Protein AF-A0A9W6THW0-F1 (afdb_monomer)

Structure (mmCIF, N/CA/C/O backbone):
data_AF-A0A9W6THW0-F1
#
_entry.id   AF-A0A9W6THW0-F1
#
loop_
_atom_site.group_PDB
_atom_site.id
_atom_site.type_symbol
_atom_site.label_atom_id
_atom_site.label_alt_id
_atom_site.label_comp_id
_atom_site.label_asym_id
_atom_site.label_entity_id
_atom_site.label_seq_id
_atom_site.pdbx_PDB_ins_code
_atom_site.Cartn_x
_atom_site.Cartn_y
_atom_site.Cartn_z
_atom_site.occupancy
_atom_site.B_iso_or_equiv
_atom_site.auth_seq_id
_atom_site.auth_comp_id
_atom_site.auth_asym_id
_atom_site.auth_atom_id
_atom_site.pdbx_PDB_model_num
ATOM 1 N N . MET A 1 1 ? 41.163 -0.385 -24.305 1.00 35.75 1 MET A N 1
ATOM 2 C CA . MET A 1 1 ? 40.322 0.609 -25.004 1.00 35.75 1 MET A CA 1
ATOM 3 C C . MET A 1 1 ? 39.368 -0.187 -25.884 1.00 35.75 1 MET A C 1
ATOM 5 O O . MET A 1 1 ? 39.821 -0.777 -26.848 1.00 35.75 1 MET A O 1
ATOM 9 N N . GLN A 1 2 ? 38.101 -0.336 -25.499 1.00 26.02 2 GLN A N 1
ATOM 10 C CA . GLN A 1 2 ? 37.088 -0.984 -26.340 1.00 26.02 2 GLN A CA 1
ATOM 11 C C . GLN A 1 2 ? 35.804 -0.170 -26.209 1.00 26.02 2 GLN A C 1
ATOM 13 O O . GLN A 1 2 ? 35.002 -0.362 -25.301 1.00 26.02 2 GLN A O 1
ATOM 18 N N . VAL A 1 3 ? 35.658 0.808 -27.098 1.00 27.75 3 VAL A N 1
ATOM 19 C CA . VAL A 1 3 ? 34.361 1.408 -27.398 1.00 27.75 3 VAL A CA 1
ATOM 20 C C . VAL A 1 3 ? 33.657 0.377 -28.273 1.00 27.75 3 VAL A C 1
ATOM 22 O O . VAL A 1 3 ? 34.019 0.215 -29.435 1.00 27.75 3 VAL A O 1
ATOM 25 N N . ARG A 1 4 ? 32.702 -0.380 -27.722 1.00 31.83 4 ARG A N 1
ATOM 26 C CA . ARG A 1 4 ? 31.818 -1.198 -28.562 1.00 31.83 4 ARG A CA 1
ATOM 27 C C . ARG A 1 4 ? 30.921 -0.243 -29.346 1.00 31.83 4 ARG A C 1
ATOM 29 O O . ARG A 1 4 ? 29.913 0.242 -28.841 1.00 31.83 4 ARG A O 1
ATOM 36 N N . SER A 1 5 ? 31.327 0.053 -30.575 1.00 35.00 5 SER A N 1
ATOM 37 C CA . SER A 1 5 ? 30.452 0.607 -31.599 1.00 35.00 5 SER A CA 1
ATOM 38 C C . SER A 1 5 ? 29.431 -0.466 -31.968 1.00 35.00 5 SER A C 1
ATOM 40 O O . SER A 1 5 ? 29.732 -1.361 -32.753 1.00 35.00 5 SER A O 1
ATOM 42 N N . MET A 1 6 ? 28.230 -0.408 -31.391 1.00 32.97 6 MET A N 1
ATOM 43 C CA . MET A 1 6 ? 27.076 -1.081 -31.987 1.00 32.97 6 MET A CA 1
ATOM 44 C C . MET A 1 6 ? 26.621 -0.250 -33.189 1.00 32.97 6 MET A C 1
ATOM 46 O O . MET A 1 6 ? 25.731 0.594 -33.098 1.00 32.97 6 MET A O 1
ATOM 50 N N . THR A 1 7 ? 27.293 -0.438 -34.319 1.00 36.09 7 THR A N 1
ATOM 51 C CA . THR A 1 7 ? 26.818 0.023 -35.625 1.00 36.09 7 THR A CA 1
ATOM 52 C C . THR A 1 7 ? 25.944 -1.060 -36.247 1.00 36.09 7 THR A C 1
ATOM 54 O O . THR A 1 7 ? 26.383 -2.203 -36.317 1.00 36.09 7 THR A O 1
ATOM 57 N N . THR A 1 8 ? 24.766 -0.643 -36.741 1.00 33.19 8 THR A N 1
ATOM 58 C CA . THR A 1 8 ? 23.757 -1.332 -37.591 1.00 33.19 8 THR A CA 1
ATOM 59 C C . THR A 1 8 ? 22.477 -1.846 -36.900 1.00 33.19 8 THR A C 1
ATOM 61 O O . THR A 1 8 ? 22.373 -3.002 -36.526 1.00 33.19 8 THR A O 1
ATOM 64 N N . ASP A 1 9 ? 21.500 -0.948 -36.689 1.00 33.78 9 ASP A N 1
ATOM 65 C CA . ASP A 1 9 ? 20.148 -0.959 -37.304 1.00 33.78 9 ASP A CA 1
ATOM 66 C C . ASP A 1 9 ? 19.309 0.206 -36.710 1.00 33.78 9 ASP A C 1
ATOM 68 O O . ASP A 1 9 ? 19.400 0.523 -35.520 1.00 33.78 9 ASP A O 1
ATOM 72 N N . TYR A 1 10 ? 18.535 0.909 -37.538 1.00 40.97 10 TYR A N 1
ATOM 73 C CA . TYR A 1 10 ? 17.744 2.099 -37.170 1.00 40.97 10 TYR A CA 1
ATOM 74 C C . TYR A 1 10 ? 16.411 1.713 -36.507 1.00 40.97 10 TYR A C 1
ATOM 76 O O . TYR A 1 10 ? 15.340 2.037 -37.015 1.00 40.97 10 TYR A O 1
ATOM 84 N N . ARG A 1 11 ? 16.439 1.013 -35.370 1.00 57.53 11 ARG A N 1
ATOM 85 C CA . ARG A 1 11 ? 15.205 0.700 -34.633 1.00 57.53 11 ARG A CA 1
ATOM 86 C C . ARG A 1 11 ? 15.161 1.488 -33.335 1.00 57.53 11 ARG A C 1
ATOM 88 O O . ARG A 1 11 ? 15.964 1.256 -32.435 1.00 57.53 11 ARG A O 1
ATOM 95 N N . ASP A 1 12 ? 14.242 2.448 -33.272 1.00 66.19 12 ASP A N 1
ATOM 96 C CA . ASP A 1 12 ? 13.866 3.096 -32.021 1.00 66.19 12 ASP A CA 1
ATOM 97 C C . ASP A 1 12 ? 13.479 1.995 -31.004 1.00 66.19 12 ASP A C 1
ATOM 99 O O . ASP A 1 12 ? 12.689 1.103 -31.322 1.00 66.19 12 ASP A O 1
ATOM 103 N N . VAL A 1 13 ? 14.059 2.021 -29.800 1.00 85.50 13 VAL A N 1
ATOM 104 C CA . VAL A 1 13 ? 13.758 1.067 -28.718 1.00 85.50 13 VAL A CA 1
ATOM 105 C C . VAL A 1 13 ? 13.064 1.781 -27.566 1.00 85.50 13 VAL A C 1
ATOM 107 O O . VAL A 1 13 ? 13.230 2.984 -27.366 1.00 85.50 13 VAL A O 1
ATOM 110 N N . HIS A 1 14 ? 12.286 1.045 -26.778 1.00 89.69 14 HIS A N 1
ATOM 111 C CA . HIS A 1 14 ? 11.728 1.593 -25.550 1.00 89.69 14 HIS A CA 1
ATOM 112 C C . HIS A 1 14 ? 12.788 1.576 -24.450 1.00 89.69 14 HIS A C 1
ATOM 114 O O . HIS A 1 14 ? 13.405 0.546 -24.182 1.00 89.69 14 HIS A O 1
ATOM 120 N N . VAL A 1 15 ? 13.007 2.726 -23.824 1.00 90.94 15 VAL A N 1
ATOM 121 C CA . VAL A 1 15 ? 13.982 2.913 -22.750 1.00 90.94 15 VAL A CA 1
ATOM 122 C C . VAL A 1 15 ? 13.275 3.552 -21.569 1.00 90.94 15 VAL A C 1
ATOM 124 O O . VAL A 1 15 ? 12.745 4.656 -21.684 1.00 90.94 15 VAL A O 1
ATOM 127 N N . LEU A 1 16 ? 13.267 2.861 -20.434 1.00 91.69 16 LEU A N 1
ATOM 128 C CA . LEU A 1 16 ? 12.864 3.430 -19.159 1.00 91.69 16 LEU A CA 1
ATOM 129 C C . LEU A 1 16 ? 14.034 4.246 -18.603 1.00 91.69 16 LEU A C 1
ATOM 131 O O . LEU A 1 16 ? 15.134 3.723 -18.420 1.00 91.69 16 LEU A O 1
ATOM 135 N N . VAL A 1 17 ? 13.786 5.526 -18.343 1.00 91.38 17 VAL A N 1
ATOM 136 C CA . VAL A 1 17 ? 14.707 6.416 -17.635 1.00 91.38 17 VAL A CA 1
ATOM 137 C C . VAL A 1 17 ? 14.115 6.732 -16.272 1.00 91.38 17 VAL A C 1
ATOM 139 O O . VAL A 1 17 ? 13.008 7.258 -16.209 1.00 91.38 17 VAL A O 1
ATOM 142 N N . THR A 1 18 ? 14.855 6.447 -15.203 1.00 90.19 18 THR A N 1
ATOM 143 C CA . THR A 1 18 ? 14.392 6.588 -13.812 1.00 90.19 18 THR A CA 1
ATOM 144 C C . THR A 1 18 ? 15.220 7.621 -13.070 1.00 90.19 18 THR A C 1
ATOM 146 O O . THR A 1 18 ? 16.434 7.630 -13.200 1.00 90.19 18 THR A O 1
ATOM 149 N N . GLY A 1 19 ? 14.611 8.482 -12.256 1.00 85.81 19 GLY A N 1
ATOM 150 C CA . GLY A 1 19 ? 15.338 9.335 -11.304 1.00 85.81 19 GLY A CA 1
ATOM 151 C C . GLY A 1 19 ? 16.175 10.466 -11.907 1.00 85.81 19 GLY A C 1
ATOM 152 O O . GLY A 1 19 ? 16.900 11.136 -11.173 1.00 85.81 19 GLY A O 1
ATOM 153 N N . VAL A 1 20 ? 16.081 10.703 -13.219 1.00 83.69 20 VAL A N 1
ATOM 154 C CA . VAL A 1 20 ? 16.873 11.720 -13.926 1.00 83.69 20 VAL A CA 1
ATOM 155 C C . VAL A 1 20 ? 15.971 12.790 -14.524 1.00 83.69 20 VAL A C 1
ATOM 157 O O . VAL A 1 20 ? 14.963 12.501 -15.164 1.00 83.69 20 VAL A O 1
ATOM 160 N N . SER A 1 21 ? 16.348 14.052 -14.317 1.00 82.38 21 SER A N 1
ATOM 161 C CA . SER A 1 21 ? 15.655 15.197 -14.903 1.00 82.38 21 SER A CA 1
ATOM 162 C C . SER A 1 21 ? 15.888 15.252 -16.411 1.00 82.38 21 SER A C 1
ATOM 164 O O . SER A 1 21 ? 17.030 15.317 -16.864 1.00 82.38 21 SER A O 1
ATOM 166 N N . LEU A 1 22 ? 14.794 15.270 -17.170 1.00 82.06 22 LEU A N 1
ATOM 167 C CA . LEU A 1 22 ? 14.784 15.499 -18.614 1.00 82.06 22 LEU A CA 1
ATOM 168 C C . LEU A 1 22 ? 14.517 16.991 -18.914 1.00 82.06 22 LEU A C 1
ATOM 170 O O . LEU A 1 22 ? 14.015 17.703 -18.039 1.00 82.06 22 LEU A O 1
ATOM 174 N N . PRO A 1 23 ? 14.804 17.487 -20.135 1.00 80.06 23 PRO A N 1
ATOM 175 C CA . PRO A 1 23 ? 14.533 18.869 -20.532 1.00 80.06 23 PRO A CA 1
ATOM 176 C C . PRO A 1 23 ? 13.079 19.292 -20.290 1.00 80.06 23 PRO A C 1
ATOM 178 O O . PRO A 1 23 ? 12.163 18.477 -20.388 1.00 80.06 23 PRO A O 1
ATOM 181 N N . ALA A 1 24 ? 12.842 20.583 -20.046 1.00 71.81 24 ALA A N 1
ATOM 182 C CA . ALA A 1 24 ? 11.527 21.109 -19.662 1.00 71.81 24 ALA A CA 1
ATOM 183 C C . ALA A 1 24 ? 10.409 20.898 -20.703 1.00 71.81 24 ALA A C 1
ATOM 185 O O . ALA A 1 24 ? 9.251 20.818 -20.334 1.00 71.81 24 ALA A O 1
ATOM 186 N N . CYS A 1 25 ? 10.718 20.776 -21.996 1.00 72.31 25 CYS A N 1
ATOM 187 C CA . CYS A 1 25 ? 9.738 20.387 -23.027 1.00 72.31 25 CYS A CA 1
ATOM 188 C C . CYS A 1 25 ? 9.323 18.907 -22.931 1.00 72.31 25 CYS A C 1
ATOM 190 O O . CYS A 1 25 ? 8.259 18.508 -23.397 1.00 72.31 25 CYS A O 1
ATOM 192 N N . CYS A 1 26 ? 10.178 18.088 -22.325 1.00 69.94 26 CYS A N 1
ATOM 193 C CA . CYS A 1 26 ? 9.940 16.687 -22.039 1.00 69.94 26 CYS A CA 1
ATOM 194 C C . CYS A 1 26 ? 9.329 16.498 -20.640 1.00 69.94 26 CYS A C 1
ATOM 196 O O . CYS A 1 26 ? 8.635 15.508 -20.436 1.00 69.94 26 CYS A O 1
ATOM 198 N N . ALA A 1 27 ? 9.544 17.409 -19.694 1.00 62.44 27 ALA A N 1
ATOM 199 C CA . ALA A 1 27 ? 8.895 17.383 -18.388 1.00 62.44 27 ALA A CA 1
ATOM 200 C C . ALA A 1 27 ? 7.537 18.115 -18.454 1.00 62.44 27 ALA A C 1
ATOM 202 O O . ALA A 1 27 ? 7.484 19.249 -18.918 1.00 62.44 27 ALA A O 1
ATOM 203 N N . PRO A 1 28 ? 6.420 17.524 -18.003 1.00 53.00 28 PRO A N 1
ATOM 204 C CA . PRO A 1 28 ? 5.163 18.260 -17.891 1.00 53.00 28 PRO A CA 1
ATOM 205 C C . PRO A 1 28 ? 5.362 19.551 -17.090 1.00 53.00 28 PRO A C 1
ATOM 207 O O . PRO A 1 28 ? 5.958 19.529 -16.011 1.00 53.00 28 PRO A O 1
ATOM 210 N N . ARG A 1 29 ? 4.830 20.675 -17.587 1.00 44.88 29 ARG A N 1
ATOM 211 C CA . ARG A 1 29 ? 4.652 21.877 -16.765 1.00 44.88 29 ARG A CA 1
ATOM 212 C C . ARG A 1 29 ? 3.652 21.533 -15.664 1.00 44.88 29 ARG A C 1
ATOM 214 O O . ARG A 1 29 ? 2.455 21.465 -15.926 1.00 44.88 29 ARG A O 1
ATOM 221 N N . ALA A 1 30 ? 4.135 21.305 -14.446 1.00 42.69 30 ALA A N 1
ATOM 222 C CA . ALA A 1 30 ? 3.272 21.186 -13.282 1.00 42.69 30 ALA A CA 1
ATOM 223 C C . ALA A 1 30 ? 2.658 22.564 -12.999 1.00 42.69 30 ALA A C 1
ATOM 225 O O . ALA A 1 30 ? 3.276 23.418 -12.363 1.00 42.69 30 ALA A O 1
ATOM 226 N N . ALA A 1 31 ? 1.444 22.804 -13.489 1.00 34.97 31 ALA A N 1
ATOM 227 C CA . ALA A 1 31 ? 0.612 23.849 -12.923 1.00 34.97 31 ALA A CA 1
ATOM 228 C C . ALA A 1 31 ? 0.194 23.360 -11.525 1.00 34.97 31 ALA A C 1
ATOM 230 O O . ALA A 1 31 ? -0.716 22.552 -11.392 1.00 34.97 31 ALA A O 1
ATOM 231 N N . HIS A 1 32 ? 0.925 23.807 -10.499 1.00 35.41 32 HIS A N 1
ATOM 232 C CA . HIS A 1 32 ? 0.536 23.742 -9.081 1.00 35.41 32 HIS A CA 1
ATOM 233 C C . HIS A 1 32 ? 0.708 22.392 -8.360 1.00 35.41 32 HIS A C 1
ATOM 235 O O . HIS A 1 32 ? -0.174 21.974 -7.618 1.00 35.41 32 HIS A O 1
ATOM 241 N N . CYS A 1 33 ? 1.861 21.724 -8.493 1.00 36.62 33 CYS A N 1
ATOM 242 C CA . CYS A 1 33 ? 2.198 20.620 -7.584 1.00 36.62 33 CYS A CA 1
ATOM 243 C C . CYS A 1 33 ? 3.681 20.669 -7.159 1.00 36.62 33 CYS A C 1
ATOM 245 O O . CYS A 1 33 ? 4.548 20.493 -8.020 1.00 36.62 33 CYS A O 1
ATOM 247 N N . PRO A 1 34 ? 4.000 20.897 -5.867 1.00 35.66 34 PRO A N 1
ATOM 248 C CA . PRO A 1 34 ? 5.384 20.990 -5.388 1.00 35.66 34 PRO A CA 1
ATOM 249 C C . PRO A 1 34 ? 6.171 19.670 -5.504 1.00 35.66 34 PRO A C 1
ATOM 251 O O . PRO A 1 34 ? 7.396 19.704 -5.568 1.00 35.66 34 PRO A O 1
ATOM 254 N N . ALA A 1 35 ? 5.497 18.517 -5.617 1.00 42.66 35 ALA A N 1
ATOM 255 C CA . ALA A 1 35 ? 6.142 17.202 -5.737 1.00 42.66 35 ALA A CA 1
ATOM 256 C C . ALA A 1 35 ? 6.701 16.888 -7.148 1.00 42.66 35 ALA A C 1
ATOM 258 O O . ALA A 1 35 ? 7.571 16.028 -7.298 1.00 42.66 35 ALA A O 1
ATOM 259 N N . GLY A 1 36 ? 6.264 17.607 -8.191 1.00 49.34 36 GLY A N 1
ATOM 260 C CA . GLY A 1 36 ? 6.626 17.323 -9.587 1.00 49.34 36 GLY A CA 1
ATOM 261 C C . GLY A 1 36 ? 6.151 15.942 -10.099 1.00 49.34 36 GLY A C 1
ATOM 262 O O . GLY A 1 36 ? 5.732 15.089 -9.321 1.00 49.34 36 GLY A O 1
ATOM 263 N N . PRO A 1 37 ? 6.163 15.702 -11.422 1.00 51.53 37 PRO A N 1
ATOM 264 C CA . PRO A 1 37 ? 5.756 14.415 -12.000 1.00 51.53 37 PRO A CA 1
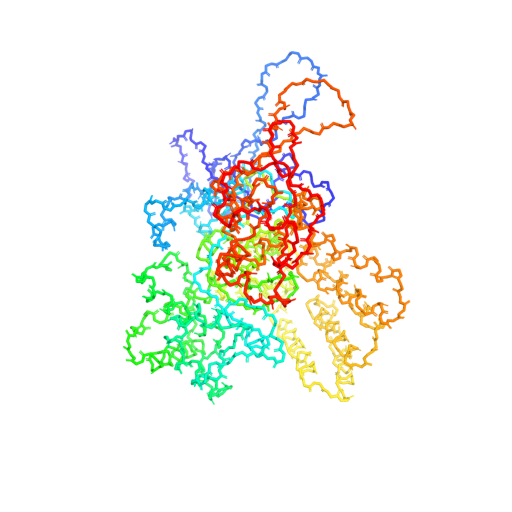ATOM 265 C C . PRO A 1 37 ? 6.729 13.280 -11.631 1.00 51.53 37 PRO A C 1
ATOM 267 O O . PRO A 1 37 ? 7.899 13.545 -11.328 1.00 51.53 37 PRO A O 1
ATOM 270 N N . SER A 1 38 ? 6.249 12.023 -11.696 1.00 56.06 38 SER A N 1
ATOM 271 C CA . SER A 1 38 ? 7.075 10.815 -11.488 1.00 56.06 38 SER A CA 1
ATOM 272 C C . SER A 1 38 ? 8.367 10.888 -12.298 1.00 56.06 38 SER A C 1
ATOM 274 O O . SER A 1 38 ? 8.408 11.373 -13.431 1.00 56.06 38 SER A O 1
ATOM 276 N N . SER A 1 39 ? 9.440 10.408 -11.677 1.00 67.94 39 SER A N 1
ATOM 277 C CA . SER A 1 39 ? 10.786 10.466 -12.231 1.00 67.94 39 SER A CA 1
ATOM 278 C C . SER A 1 39 ? 11.111 9.365 -13.226 1.00 67.94 39 SER A C 1
ATOM 280 O O . SER A 1 39 ? 12.214 9.363 -13.769 1.00 67.94 39 SER A O 1
ATOM 282 N N . SER A 1 40 ? 10.189 8.425 -13.412 1.00 88.94 40 SER A N 1
ATOM 283 C CA . SER A 1 40 ? 10.382 7.237 -14.228 1.00 88.94 40 SER A CA 1
ATOM 284 C C . SER A 1 40 ? 9.544 7.354 -15.486 1.00 88.94 40 SER A C 1
ATOM 286 O O . SER A 1 40 ? 8.319 7.491 -15.435 1.00 88.94 40 SER A O 1
ATOM 288 N N . ARG A 1 41 ? 10.205 7.338 -16.640 1.00 89.31 41 ARG A N 1
ATOM 289 C CA . ARG A 1 41 ? 9.561 7.593 -17.922 1.00 89.31 41 ARG A CA 1
ATOM 290 C C . ARG A 1 41 ? 10.044 6.643 -18.993 1.00 89.31 41 ARG A C 1
ATOM 292 O O . ARG A 1 41 ? 11.242 6.494 -19.214 1.00 89.31 41 ARG A O 1
ATOM 299 N N . LEU A 1 42 ? 9.084 6.072 -19.704 1.00 90.62 42 LEU A N 1
ATOM 300 C CA . LEU A 1 42 ? 9.318 5.293 -20.898 1.00 90.62 42 LEU A CA 1
ATOM 301 C C . LEU A 1 42 ? 9.459 6.228 -22.102 1.00 90.62 42 LEU A C 1
ATOM 303 O O . LEU A 1 42 ? 8.562 7.012 -22.422 1.00 90.62 42 LEU A O 1
ATOM 307 N N . LEU A 1 43 ? 10.608 6.152 -22.760 1.00 89.31 43 LEU A N 1
ATOM 308 C CA . LEU A 1 43 ? 10.947 6.930 -23.940 1.00 89.31 43 LEU A CA 1
ATOM 309 C C . LEU A 1 43 ? 11.096 6.006 -25.140 1.00 89.31 43 LEU A C 1
ATOM 311 O O . LEU A 1 43 ? 11.676 4.928 -25.030 1.00 89.31 43 LEU A O 1
ATOM 315 N N . LEU A 1 44 ? 10.639 6.469 -26.299 1.00 87.69 44 LEU A N 1
ATOM 316 C CA . LEU A 1 44 ? 11.079 5.919 -27.572 1.00 87.69 44 LEU A CA 1
ATOM 317 C C . LEU A 1 44 ? 12.436 6.557 -27.904 1.00 87.69 44 LEU A C 1
ATOM 319 O O . LEU A 1 44 ? 12.512 7.742 -28.244 1.00 87.69 44 LEU A O 1
ATOM 323 N N . ALA A 1 45 ? 13.509 5.801 -27.691 1.00 86.88 45 ALA A N 1
ATOM 324 C CA . ALA A 1 45 ? 14.867 6.318 -27.624 1.00 86.88 45 ALA A CA 1
ATOM 325 C C . ALA A 1 45 ? 15.894 5.367 -28.254 1.00 86.88 45 ALA A C 1
ATOM 327 O O . ALA A 1 45 ? 15.623 4.212 -28.570 1.00 86.88 45 ALA A O 1
ATOM 328 N N . LYS A 1 46 ? 17.119 5.868 -28.392 1.00 86.06 46 LYS A N 1
ATOM 329 C CA . LYS A 1 46 ? 18.309 5.130 -28.799 1.00 86.06 46 LYS A CA 1
ATOM 330 C C . LYS A 1 46 ? 19.399 5.322 -27.753 1.00 86.06 46 LYS A C 1
ATOM 332 O O . LYS A 1 46 ? 19.801 6.451 -27.471 1.00 86.06 46 LYS A O 1
ATOM 337 N N . VAL A 1 47 ? 19.931 4.222 -27.224 1.00 84.25 47 VAL A N 1
ATOM 338 C CA . VAL A 1 47 ? 21.180 4.239 -26.449 1.00 84.25 47 VAL A CA 1
ATOM 339 C C . VAL A 1 47 ? 22.334 4.242 -27.451 1.00 84.25 47 VAL A C 1
ATOM 341 O O . VAL A 1 47 ? 22.702 3.210 -27.999 1.00 84.25 47 VAL A O 1
ATOM 344 N N . ALA A 1 48 ? 22.844 5.428 -27.777 1.00 82.94 48 ALA A N 1
ATOM 345 C CA . ALA A 1 48 ? 23.783 5.611 -28.882 1.00 82.94 48 ALA A CA 1
ATOM 346 C C . ALA A 1 48 ? 25.239 5.311 -28.498 1.00 82.94 48 ALA A C 1
ATOM 348 O O . ALA A 1 48 ? 26.022 4.917 -29.362 1.00 82.94 48 ALA A O 1
ATOM 349 N N . ARG A 1 49 ? 25.618 5.501 -27.226 1.00 84.12 49 ARG A N 1
ATOM 350 C CA . ARG A 1 49 ? 26.947 5.146 -26.696 1.00 84.12 49 ARG A CA 1
ATOM 351 C C . ARG A 1 49 ? 26.843 4.697 -25.243 1.00 84.12 49 ARG A C 1
ATOM 353 O O . ARG A 1 49 ? 26.047 5.247 -24.490 1.00 84.12 49 ARG A O 1
ATOM 360 N N . VAL A 1 50 ? 27.696 3.759 -24.842 1.00 85.50 50 VAL A N 1
ATOM 361 C CA . VAL A 1 50 ? 27.855 3.325 -23.448 1.00 85.50 50 VAL A CA 1
ATOM 362 C C . VAL A 1 50 ? 29.320 3.502 -23.064 1.00 85.50 50 VAL A C 1
ATOM 364 O O . VAL A 1 50 ? 30.211 2.974 -23.728 1.00 85.50 50 VAL A O 1
ATOM 367 N N . ASN A 1 51 ? 29.577 4.267 -22.008 1.00 87.00 51 ASN A N 1
ATOM 368 C CA . ASN A 1 51 ? 30.886 4.403 -21.388 1.00 87.00 51 ASN A CA 1
ATOM 369 C C . ASN A 1 51 ? 30.882 3.642 -20.060 1.00 87.00 51 ASN A C 1
ATOM 371 O O . ASN A 1 51 ? 30.581 4.206 -19.009 1.00 87.00 51 ASN A O 1
ATOM 375 N N . SER A 1 52 ? 31.236 2.356 -20.113 1.00 85.94 52 SER A N 1
ATOM 376 C CA . SER A 1 52 ? 31.229 1.479 -18.937 1.00 85.94 52 SER A CA 1
ATOM 377 C C . SER A 1 52 ? 32.207 1.923 -17.846 1.00 85.94 52 SER A C 1
ATOM 379 O O . SER A 1 52 ? 31.941 1.681 -16.678 1.00 85.94 52 SER A O 1
ATOM 381 N N . ARG A 1 53 ? 33.309 2.607 -18.198 1.00 84.69 53 ARG A N 1
ATOM 382 C CA . ARG A 1 53 ? 34.279 3.120 -17.211 1.00 84.69 53 ARG A CA 1
ATOM 383 C C . ARG A 1 53 ? 33.715 4.279 -16.400 1.00 84.69 53 ARG A C 1
ATOM 385 O O . ARG A 1 53 ? 33.933 4.341 -15.201 1.00 84.69 53 ARG A O 1
ATOM 392 N N . ALA A 1 54 ? 33.003 5.189 -17.062 1.00 84.44 54 ALA A N 1
ATOM 393 C CA . ALA A 1 54 ? 32.353 6.314 -16.395 1.00 84.44 54 ALA A CA 1
ATOM 394 C C . ALA A 1 54 ? 30.981 5.943 -15.806 1.00 84.44 54 ALA A C 1
ATOM 396 O O . ALA A 1 54 ? 30.370 6.762 -15.129 1.00 84.44 54 ALA A O 1
ATOM 397 N N . GLY A 1 55 ? 30.460 4.748 -16.105 1.00 87.81 55 GLY A N 1
ATOM 398 C CA . GLY A 1 55 ? 29.105 4.366 -15.723 1.00 87.81 55 GLY A CA 1
ATOM 399 C C . GLY A 1 55 ? 28.032 5.248 -16.373 1.00 87.81 55 GLY A C 1
ATOM 400 O O . GLY A 1 55 ? 26.999 5.477 -15.751 1.00 87.81 55 GLY A O 1
ATOM 401 N N . LEU A 1 56 ? 28.249 5.743 -17.603 1.00 90.56 56 LEU A N 1
ATOM 402 C CA . LEU A 1 56 ? 27.313 6.626 -18.324 1.00 90.56 56 LEU A CA 1
ATOM 403 C C . LEU A 1 56 ? 26.844 6.057 -19.678 1.00 90.56 56 LEU A C 1
ATOM 405 O O . LEU A 1 56 ? 27.630 5.502 -20.444 1.00 90.56 56 LEU A O 1
ATOM 409 N N . SER A 1 57 ? 25.572 6.276 -20.000 1.00 90.00 57 SER A N 1
ATOM 410 C CA . SER A 1 57 ? 24.909 5.945 -21.263 1.00 90.00 57 SER A CA 1
ATOM 411 C C . SER A 1 57 ? 24.460 7.227 -21.957 1.00 90.00 57 SER A C 1
ATOM 413 O O . SER A 1 57 ? 23.769 8.053 -21.368 1.00 90.00 57 SER A O 1
ATOM 415 N N . TYR A 1 58 ? 24.836 7.407 -23.218 1.00 91.00 58 TYR A N 1
ATOM 416 C CA . TYR A 1 58 ? 24.360 8.511 -24.043 1.00 91.00 58 TYR A CA 1
ATOM 417 C C . TYR A 1 58 ? 23.050 8.106 -24.716 1.00 91.00 58 TYR A C 1
ATOM 419 O O . TYR A 1 58 ? 23.040 7.263 -25.619 1.00 91.00 58 TYR A O 1
ATOM 427 N N . VAL A 1 59 ? 21.947 8.686 -24.251 1.00 90.69 59 VAL A N 1
ATOM 428 C CA . VAL A 1 59 ? 20.589 8.371 -24.705 1.00 90.69 59 VAL A CA 1
ATOM 429 C C . VAL A 1 59 ? 20.079 9.521 -25.562 1.00 90.69 59 VAL A C 1
ATOM 431 O O . VAL A 1 59 ? 20.166 10.672 -25.143 1.00 90.69 59 VAL A O 1
ATOM 434 N N . ALA A 1 60 ? 19.544 9.217 -26.744 1.00 90.12 60 ALA A N 1
ATOM 435 C CA . ALA A 1 60 ? 18.901 10.176 -27.639 1.00 90.12 60 ALA A CA 1
ATOM 436 C C . ALA A 1 60 ? 17.441 9.778 -27.891 1.00 90.12 60 ALA A C 1
ATOM 438 O O . ALA A 1 60 ? 17.162 8.603 -28.108 1.00 90.12 60 ALA A O 1
ATOM 439 N N . TRP A 1 61 ? 16.505 10.722 -27.862 1.00 89.56 61 TRP A N 1
ATOM 440 C CA . TRP A 1 61 ? 15.072 10.444 -28.007 1.00 89.56 61 TRP A CA 1
ATOM 441 C C . TRP A 1 61 ? 14.337 11.589 -28.698 1.00 89.56 61 TRP A C 1
ATOM 443 O O . TRP A 1 61 ? 14.759 12.747 -28.651 1.00 89.56 61 TRP A O 1
ATOM 453 N N . LYS A 1 62 ? 13.211 11.267 -29.337 1.00 83.06 62 LYS A N 1
ATOM 454 C CA . LYS A 1 62 ? 12.338 12.266 -29.967 1.00 83.06 62 LYS A CA 1
ATOM 455 C C . LYS A 1 62 ? 11.483 12.944 -28.901 1.00 83.06 62 LYS A C 1
ATOM 457 O O . LYS A 1 62 ? 10.908 12.277 -28.040 1.00 83.06 62 LYS A O 1
ATOM 462 N N . CYS A 1 63 ? 11.383 14.270 -28.949 1.00 79.25 63 CYS A N 1
ATOM 463 C CA . CYS A 1 63 ? 10.518 15.000 -28.031 1.00 79.25 63 CYS A CA 1
ATOM 464 C C . CYS A 1 63 ? 9.045 14.618 -28.239 1.00 79.25 63 CYS A C 1
ATOM 466 O O . CYS A 1 63 ? 8.583 14.497 -29.374 1.00 79.25 63 CYS A O 1
ATOM 468 N N . MET A 1 64 ? 8.307 14.442 -27.139 1.00 67.06 64 MET A N 1
ATOM 469 C CA . MET A 1 64 ? 6.875 14.109 -27.176 1.00 67.06 64 MET A CA 1
ATOM 470 C C . MET A 1 64 ? 5.964 15.345 -27.182 1.00 67.06 64 MET A C 1
ATOM 472 O O . MET A 1 64 ? 4.760 15.199 -27.371 1.00 67.06 64 MET A O 1
ATOM 476 N N . SER A 1 65 ? 6.492 16.558 -26.970 1.00 63.12 65 SER A N 1
ATOM 477 C CA . SER A 1 65 ? 5.682 17.773 -27.073 1.00 63.12 65 SER A CA 1
ATOM 478 C C . SER A 1 65 ? 5.445 18.095 -28.548 1.00 63.12 65 SER A C 1
ATOM 480 O O . SER A 1 65 ? 6.356 18.572 -29.226 1.00 63.12 65 SER A O 1
ATOM 482 N N . SER A 1 66 ? 4.230 17.869 -29.048 1.00 50.56 66 SER A N 1
ATOM 483 C CA . SER A 1 66 ? 3.759 18.545 -30.258 1.00 50.56 66 SER A CA 1
ATOM 484 C C . SER A 1 66 ? 3.865 20.049 -29.999 1.00 50.56 66 SER A C 1
ATOM 486 O O . SER A 1 66 ? 3.268 20.552 -29.046 1.00 50.56 66 SER A O 1
ATOM 488 N N . SER A 1 67 ? 4.701 20.748 -30.763 1.00 43.94 67 SER A N 1
ATOM 489 C CA . SER A 1 67 ? 4.993 22.168 -30.567 1.00 43.94 67 SER A CA 1
ATOM 490 C C . SER A 1 67 ? 3.715 22.994 -30.436 1.00 43.94 67 SER A C 1
ATOM 492 O O . SER A 1 67 ? 2.816 22.881 -31.268 1.00 43.94 67 SER A O 1
ATOM 494 N N . VAL A 1 68 ? 3.678 23.857 -29.419 1.00 39.22 68 VAL A N 1
ATOM 495 C CA . VAL A 1 68 ? 2.766 25.000 -29.325 1.00 39.22 68 VAL A CA 1
ATOM 496 C C . VAL A 1 68 ? 2.740 25.697 -30.684 1.00 39.22 68 VAL A C 1
ATOM 498 O O . VAL A 1 68 ? 3.764 26.201 -31.145 1.00 39.22 68 VAL A O 1
ATOM 501 N N . ALA A 1 69 ? 1.584 25.682 -31.342 1.00 33.94 69 ALA A N 1
ATOM 502 C CA . ALA A 1 69 ? 1.358 26.436 -32.559 1.00 33.94 69 ALA A CA 1
ATOM 503 C C . ALA A 1 69 ? 1.423 27.930 -32.215 1.00 33.94 69 ALA A C 1
ATOM 505 O O . ALA A 1 69 ? 0.494 28.467 -31.615 1.00 33.94 69 ALA A O 1
ATOM 506 N N . SER A 1 70 ? 2.506 28.616 -32.587 1.00 34.41 70 SER A N 1
ATOM 507 C CA . SER A 1 70 ? 2.387 30.036 -32.895 1.00 34.41 70 SER A CA 1
ATOM 508 C C . SER A 1 70 ? 1.944 30.125 -34.350 1.00 34.41 70 SER A C 1
ATOM 510 O O . SER A 1 70 ? 2.623 29.701 -35.284 1.00 34.41 70 SER A O 1
ATOM 512 N N . SER A 1 71 ? 0.721 30.603 -34.537 1.00 37.72 71 SER A N 1
ATOM 513 C CA . SER A 1 71 ? 0.156 30.915 -35.837 1.00 37.72 71 SER A CA 1
ATOM 514 C C . SER A 1 71 ? 1.008 31.991 -36.509 1.00 37.72 71 SER A C 1
ATOM 516 O O . SER A 1 71 ? 0.884 33.164 -36.156 1.00 37.72 71 SER A O 1
ATOM 518 N N . ARG A 1 72 ? 1.881 31.604 -37.446 1.00 36.81 72 ARG A N 1
ATOM 519 C CA . ARG A 1 72 ? 2.233 32.373 -38.653 1.00 36.81 72 ARG A CA 1
ATOM 520 C C . ARG A 1 72 ? 3.228 31.598 -39.523 1.00 36.81 72 ARG A C 1
ATOM 522 O O . ARG A 1 72 ? 4.297 31.203 -39.072 1.00 36.81 72 ARG A O 1
ATOM 529 N N . SER A 1 73 ? 2.879 31.539 -40.805 1.00 38.81 73 SER A N 1
ATOM 530 C CA . SER A 1 73 ? 3.677 31.169 -41.983 1.00 38.81 73 SER A CA 1
ATOM 531 C C . SER A 1 73 ? 3.808 29.684 -42.347 1.00 38.81 73 SER A C 1
ATOM 533 O O . SER A 1 73 ? 4.178 28.829 -41.547 1.00 38.81 73 SER A O 1
ATOM 535 N N . ASN A 1 74 ? 3.498 29.435 -43.622 1.00 44.72 74 ASN A N 1
ATOM 536 C CA . ASN A 1 74 ? 3.712 28.210 -44.379 1.00 44.72 74 ASN A CA 1
ATOM 537 C C . ASN A 1 74 ? 5.169 27.743 -44.261 1.00 44.72 74 ASN A C 1
ATOM 539 O O . ASN A 1 74 ? 6.059 28.321 -44.880 1.00 44.72 74 ASN A O 1
ATOM 543 N N . ALA A 1 75 ? 5.409 26.677 -43.505 1.00 40.34 75 ALA A N 1
ATOM 544 C CA . ALA A 1 75 ? 6.647 25.916 -43.569 1.00 40.34 75 ALA A CA 1
ATOM 545 C C . ALA A 1 75 ? 6.346 24.438 -43.296 1.00 40.34 75 ALA A C 1
ATOM 547 O O . ALA A 1 75 ? 5.500 24.117 -42.461 1.00 40.34 75 ALA A O 1
ATOM 548 N N . SER A 1 76 ? 7.040 23.566 -44.027 1.00 40.56 76 SER A N 1
ATOM 549 C CA . SER A 1 76 ? 7.007 22.098 -43.994 1.00 40.56 76 SER A CA 1
ATOM 550 C C . SER A 1 76 ? 6.867 21.506 -42.580 1.00 40.56 76 SER A C 1
ATOM 552 O O . SER A 1 76 ? 7.347 22.127 -41.627 1.00 40.56 76 SER A O 1
ATOM 554 N N . PRO A 1 77 ? 6.281 20.298 -42.412 1.00 42.88 77 PRO A N 1
ATOM 555 C CA . PRO A 1 77 ? 6.065 19.694 -41.096 1.00 42.88 77 PRO A CA 1
ATOM 556 C C . PRO A 1 77 ? 7.387 19.617 -40.321 1.00 42.88 77 PRO A C 1
ATOM 558 O O . PRO A 1 77 ? 8.275 18.829 -40.648 1.00 42.88 77 PRO A O 1
ATOM 561 N N . ARG A 1 78 ? 7.552 20.485 -39.313 1.00 50.34 78 ARG A N 1
ATOM 562 C CA . ARG A 1 78 ? 8.766 20.531 -38.494 1.00 50.34 78 ARG A CA 1
ATOM 563 C C . ARG A 1 78 ? 8.809 19.270 -37.634 1.00 50.34 78 ARG A C 1
ATOM 565 O O . ARG A 1 78 ? 7.936 19.056 -36.799 1.00 50.34 78 ARG A O 1
ATOM 572 N N . GLN A 1 79 ? 9.817 18.432 -37.866 1.00 57.44 79 GLN A N 1
ATOM 573 C CA . GLN A 1 79 ? 10.086 17.231 -37.076 1.00 57.44 79 GLN A CA 1
ATOM 574 C C . GLN A 1 79 ? 10.249 17.603 -35.592 1.00 57.44 79 GLN A C 1
ATOM 576 O O . GLN A 1 79 ? 10.860 18.627 -35.276 1.00 57.44 79 GLN A O 1
ATOM 581 N N . ASN A 1 80 ? 9.715 16.780 -34.681 1.00 64.12 80 ASN A N 1
ATOM 582 C CA . ASN A 1 80 ? 9.881 16.999 -33.241 1.00 64.12 80 ASN A CA 1
ATOM 583 C C . ASN A 1 80 ? 11.377 17.106 -32.888 1.00 64.12 80 ASN A C 1
ATOM 585 O O . ASN A 1 80 ? 12.168 16.305 -33.397 1.00 64.12 80 ASN A O 1
ATOM 589 N N . PRO A 1 81 ? 11.779 18.041 -32.004 1.00 76.50 81 PRO A N 1
ATOM 590 C CA . PRO A 1 81 ? 13.182 18.212 -31.648 1.00 76.50 81 PRO A CA 1
ATOM 591 C C . PRO A 1 81 ? 13.748 16.915 -31.057 1.00 76.50 81 PRO A C 1
ATOM 593 O O . PRO A 1 81 ? 13.102 16.249 -30.243 1.00 76.50 81 PRO A O 1
ATOM 596 N N . LEU A 1 82 ? 14.956 16.546 -31.483 1.00 83.75 82 LEU A N 1
ATOM 597 C CA . LEU A 1 82 ? 15.694 15.423 -30.918 1.00 83.75 82 LEU A CA 1
ATOM 598 C C . LEU A 1 82 ? 16.429 15.903 -29.664 1.00 83.75 82 LEU A C 1
ATOM 600 O O . LEU A 1 82 ? 17.162 16.890 -29.704 1.00 83.75 82 LEU A O 1
ATOM 604 N N . HIS A 1 83 ? 16.246 15.198 -28.556 1.00 88.62 83 HIS A N 1
ATOM 605 C CA . HIS A 1 83 ? 17.002 15.424 -27.332 1.00 88.62 83 HIS A CA 1
ATOM 606 C C . HIS A 1 83 ? 18.053 14.340 -27.153 1.00 88.62 83 HIS A C 1
ATOM 608 O O . HIS A 1 83 ? 17.891 13.216 -27.626 1.00 88.62 83 HIS A O 1
ATOM 614 N N . SER A 1 84 ? 19.133 14.679 -26.454 1.00 89.31 84 SER A N 1
ATOM 615 C CA . SER A 1 84 ? 20.171 13.722 -26.093 1.00 89.31 84 SER A CA 1
ATOM 616 C C . SER A 1 84 ? 20.871 14.132 -24.807 1.00 89.31 84 SER A C 1
ATOM 618 O O . SER A 1 84 ? 21.110 15.323 -24.607 1.00 89.31 84 SER A O 1
ATOM 620 N N . GLN A 1 85 ? 21.236 13.166 -23.968 1.00 91.12 85 GLN A N 1
ATOM 621 C CA . GLN A 1 85 ? 21.900 13.416 -22.691 1.00 91.12 85 GLN A CA 1
ATOM 622 C C . GLN A 1 85 ? 22.726 12.200 -22.251 1.00 91.12 85 GLN A C 1
ATOM 624 O O . GLN A 1 85 ? 22.373 11.057 -22.545 1.00 91.12 85 GLN A O 1
ATOM 629 N N . TRP A 1 86 ? 23.819 12.443 -21.521 1.00 90.69 86 TRP A N 1
ATOM 630 C CA . TRP A 1 86 ? 24.512 11.403 -20.759 1.00 90.69 86 TRP A CA 1
ATOM 631 C C . TRP A 1 86 ? 23.763 11.122 -19.454 1.00 90.69 86 TRP A C 1
ATOM 633 O O . TRP A 1 86 ? 23.573 12.017 -18.632 1.00 90.69 86 TRP A O 1
ATOM 643 N N . ILE A 1 87 ? 23.342 9.876 -19.274 1.00 90.81 87 ILE A N 1
ATOM 644 C CA . ILE A 1 87 ? 22.538 9.395 -18.149 1.00 90.81 87 ILE A CA 1
ATOM 645 C C . ILE A 1 87 ? 23.311 8.253 -17.477 1.00 90.81 87 ILE A C 1
ATOM 647 O O . ILE A 1 87 ? 23.842 7.409 -18.199 1.00 90.81 87 ILE A O 1
ATOM 651 N N . PRO A 1 88 ? 23.419 8.176 -16.138 1.00 90.44 88 PRO A N 1
ATOM 652 C CA . PRO A 1 88 ? 24.154 7.077 -15.522 1.00 90.44 88 PRO A CA 1
ATOM 653 C C . PRO A 1 88 ? 23.508 5.719 -15.825 1.00 90.44 88 PRO A C 1
ATOM 655 O O . PRO A 1 88 ? 22.284 5.618 -15.848 1.00 90.44 88 PRO A O 1
ATOM 658 N N . LEU A 1 89 ? 24.325 4.680 -16.043 1.00 88.25 89 LEU A N 1
ATOM 659 C CA . LEU A 1 89 ? 23.887 3.365 -16.544 1.00 88.25 89 LEU A CA 1
ATOM 660 C C . LEU A 1 89 ? 22.726 2.792 -15.731 1.00 88.25 89 LEU A C 1
ATOM 662 O O . LEU A 1 89 ? 21.743 2.346 -16.308 1.00 88.25 89 LEU A O 1
ATOM 666 N N . ARG A 1 90 ? 22.811 2.870 -14.399 1.00 88.06 90 ARG A N 1
ATOM 667 C CA . ARG A 1 90 ? 21.781 2.355 -13.483 1.00 88.06 90 ARG A CA 1
ATOM 668 C C . ARG A 1 90 ? 20.402 3.005 -13.661 1.00 88.06 90 ARG A C 1
ATOM 670 O O . ARG A 1 90 ? 19.412 2.434 -13.240 1.00 88.06 90 ARG A O 1
ATOM 677 N N . HIS A 1 91 ? 20.333 4.196 -14.258 1.00 90.56 91 HIS A N 1
ATOM 678 C CA . HIS A 1 91 ? 19.090 4.935 -14.487 1.00 90.56 91 HIS A CA 1
ATOM 679 C C . HIS A 1 91 ? 18.475 4.660 -15.869 1.00 90.56 91 HIS A C 1
ATOM 681 O O . HIS A 1 91 ? 17.488 5.303 -16.218 1.00 90.56 91 HIS A O 1
ATOM 687 N N . VAL A 1 92 ? 19.063 3.763 -16.669 1.00 90.56 92 VAL A N 1
ATOM 688 C CA . VAL A 1 92 ? 18.641 3.459 -18.042 1.00 90.56 92 VAL A CA 1
ATOM 689 C C . VAL A 1 92 ? 18.379 1.963 -18.174 1.00 90.56 92 VAL A C 1
ATOM 691 O O . VAL A 1 92 ? 19.309 1.165 -18.097 1.00 90.56 92 VAL A O 1
ATOM 694 N N . SER A 1 93 ? 17.134 1.587 -18.463 1.00 90.56 93 SER A N 1
ATOM 695 C CA . SER A 1 93 ? 16.759 0.194 -18.732 1.00 90.56 93 SER A CA 1
ATOM 696 C C . SER A 1 93 ? 16.078 0.077 -20.088 1.00 90.56 93 SER A C 1
ATOM 698 O O . SER A 1 93 ? 15.088 0.756 -20.358 1.00 90.56 93 SER A O 1
ATOM 700 N N . ILE A 1 94 ? 16.578 -0.804 -20.955 1.00 90.19 94 ILE A N 1
ATOM 701 C CA . ILE A 1 94 ? 15.867 -1.152 -22.190 1.00 90.19 94 ILE A CA 1
ATOM 702 C C . ILE A 1 94 ? 14.623 -1.942 -21.792 1.00 90.19 94 ILE A C 1
ATOM 704 O O . ILE A 1 94 ? 14.713 -2.892 -21.020 1.00 90.19 94 ILE A O 1
ATOM 708 N N . ALA A 1 95 ? 13.467 -1.565 -22.319 1.00 90.81 95 ALA A N 1
ATOM 709 C CA . ALA A 1 95 ? 12.185 -2.144 -21.963 1.00 90.81 95 ALA A CA 1
ATOM 710 C C . ALA A 1 95 ? 11.470 -2.730 -23.183 1.00 90.81 95 ALA A C 1
ATOM 712 O O . ALA A 1 95 ? 11.723 -2.371 -24.335 1.00 90.81 95 ALA A O 1
ATOM 713 N N . ARG A 1 96 ? 10.556 -3.656 -22.917 1.00 88.56 96 ARG A N 1
ATOM 714 C CA . ARG A 1 96 ? 9.610 -4.218 -23.884 1.00 88.56 96 ARG A CA 1
ATOM 715 C C . ARG A 1 96 ? 8.236 -4.358 -23.228 1.00 88.56 96 ARG A C 1
ATOM 717 O O . ARG A 1 96 ? 8.193 -4.478 -22.001 1.00 88.56 96 ARG A O 1
ATOM 724 N N . PRO A 1 97 ? 7.141 -4.383 -24.004 1.00 85.94 97 PRO A N 1
ATOM 725 C CA . PRO A 1 97 ? 5.854 -4.804 -23.468 1.00 85.94 97 PRO A CA 1
ATOM 726 C C . PRO A 1 97 ? 6.022 -6.162 -22.779 1.00 85.94 97 PRO A C 1
ATOM 728 O O . PRO A 1 97 ? 6.728 -7.035 -23.300 1.00 85.94 97 PRO A O 1
ATOM 731 N N . ALA A 1 98 ? 5.447 -6.325 -21.590 1.00 79.50 98 ALA A N 1
ATOM 732 C CA . ALA A 1 98 ? 5.465 -7.621 -20.922 1.00 79.50 98 ALA A CA 1
ATOM 733 C C . ALA A 1 98 ? 4.669 -8.633 -21.772 1.00 79.50 98 ALA A C 1
ATOM 735 O O . ALA A 1 98 ? 3.643 -8.272 -22.352 1.00 79.50 98 ALA A O 1
ATOM 736 N N . SER A 1 99 ? 5.135 -9.887 -21.901 1.00 60.84 99 SER A N 1
ATOM 737 C CA . SER A 1 99 ? 4.314 -10.916 -22.560 1.00 60.84 99 SER A CA 1
ATOM 738 C C . SER A 1 99 ? 3.036 -11.148 -21.738 1.00 60.84 99 SER A C 1
ATOM 740 O O . SER A 1 99 ? 3.073 -10.985 -20.515 1.00 60.84 99 SER A O 1
ATOM 742 N N . PRO A 1 100 ? 1.902 -11.540 -22.351 1.00 52.84 100 PRO A N 1
ATOM 743 C CA . PRO A 1 100 ? 0.616 -11.647 -21.650 1.00 52.84 100 PRO A CA 1
ATOM 744 C C . PRO A 1 100 ? 0.515 -12.780 -20.604 1.00 52.84 100 PRO A C 1
ATOM 746 O O . PRO A 1 100 ? -0.584 -13.081 -20.143 1.00 52.84 100 PRO A O 1
ATOM 749 N N . ASP A 1 101 ? 1.621 -13.402 -20.188 1.00 51.72 101 ASP A N 1
ATOM 750 C CA . ASP A 1 101 ? 1.637 -14.572 -19.294 1.00 51.72 101 ASP A CA 1
ATOM 751 C C . ASP A 1 101 ? 1.332 -14.239 -17.823 1.00 51.72 101 ASP A C 1
ATOM 753 O O . ASP A 1 101 ? 1.243 -15.134 -16.982 1.00 51.72 101 ASP A O 1
ATOM 757 N N . ALA A 1 102 ? 1.101 -12.962 -17.496 1.00 45.69 102 ALA A N 1
ATOM 758 C CA . ALA A 1 102 ? 0.589 -12.563 -16.185 1.00 45.69 102 ALA A CA 1
ATOM 759 C C . ALA A 1 102 ? -0.772 -13.217 -15.869 1.00 45.69 102 ALA A C 1
ATOM 761 O O . ALA A 1 102 ? -1.043 -13.527 -14.711 1.00 45.69 102 ALA A O 1
ATOM 762 N N . ASN A 1 103 ? -1.593 -13.495 -16.891 1.00 41.91 103 ASN A N 1
ATOM 763 C CA . ASN A 1 103 ? -2.840 -14.244 -16.726 1.00 41.91 103 ASN A CA 1
ATOM 764 C C . ASN A 1 103 ? -2.580 -15.737 -16.458 1.00 41.91 103 ASN A C 1
ATOM 766 O O . ASN A 1 103 ? -3.113 -16.276 -15.490 1.00 41.91 103 ASN A O 1
ATOM 770 N N . ALA A 1 104 ? -1.707 -16.385 -17.237 1.00 45.56 104 ALA A N 1
ATOM 771 C CA . ALA A 1 104 ? -1.360 -17.797 -17.040 1.00 45.56 104 ALA A CA 1
ATOM 772 C C . ALA A 1 104 ? -0.819 -18.067 -15.623 1.00 45.56 104 ALA A C 1
ATOM 774 O O . ALA A 1 104 ? -1.182 -19.047 -14.977 1.00 45.56 104 ALA A O 1
ATOM 775 N N . ALA A 1 105 ? -0.026 -17.138 -15.093 1.00 43.16 105 ALA A N 1
ATOM 776 C CA . ALA A 1 105 ? 0.531 -17.215 -13.749 1.00 43.16 105 ALA A CA 1
ATOM 777 C C . ALA A 1 105 ? -0.459 -17.014 -12.605 1.00 43.16 105 ALA A C 1
ATOM 779 O O . ALA A 1 105 ? -0.260 -17.538 -11.514 1.00 43.16 105 ALA A O 1
ATOM 780 N N . LEU A 1 106 ? -1.529 -16.261 -12.847 1.00 44.19 106 LEU A N 1
ATOM 781 C CA . LEU A 1 106 ? -2.628 -16.092 -11.901 1.00 44.19 106 LEU A CA 1
ATOM 782 C C . LEU A 1 106 ? -3.602 -17.282 -11.927 1.00 44.19 106 LEU A C 1
ATOM 784 O O . LEU A 1 106 ? -4.614 -17.246 -11.230 1.00 44.19 106 LEU A O 1
ATOM 788 N N . GLY A 1 107 ? -3.331 -18.316 -12.738 1.00 41.97 107 GLY A N 1
ATOM 789 C CA . GLY A 1 107 ? -4.277 -19.402 -13.008 1.00 41.97 107 GLY A CA 1
ATOM 790 C C . GLY A 1 107 ? -5.519 -18.941 -13.755 1.00 41.97 107 GLY A C 1
ATOM 791 O O . GLY A 1 107 ? -6.544 -19.615 -13.699 1.00 41.97 107 GLY A O 1
ATOM 792 N N . ARG A 1 108 ? -5.445 -17.776 -14.406 1.00 49.72 108 ARG A N 1
ATOM 793 C CA . ARG A 1 108 ? -6.538 -17.248 -15.202 1.00 49.72 108 ARG A CA 1
ATOM 794 C C . ARG A 1 108 ? -6.628 -18.046 -16.498 1.00 49.72 108 ARG A C 1
ATOM 796 O O . ARG A 1 108 ? -5.626 -18.224 -17.195 1.00 49.72 108 ARG A O 1
ATOM 803 N N . GLY A 1 109 ? -7.815 -18.565 -16.790 1.00 40.38 109 GLY A N 1
ATOM 804 C CA . GLY A 1 109 ? -8.071 -19.337 -17.996 1.00 40.38 109 GLY A CA 1
ATOM 805 C C . GLY A 1 109 ? -7.885 -18.478 -19.254 1.00 40.38 109 GLY A C 1
ATOM 806 O O . GLY A 1 109 ? -7.888 -17.249 -19.182 1.00 40.38 109 GLY A O 1
ATOM 807 N N . PRO A 1 110 ? -7.784 -19.088 -20.445 1.00 38.22 110 PRO A N 1
ATOM 808 C CA . PRO A 1 110 ? -7.653 -18.362 -21.715 1.00 38.22 110 PRO A CA 1
ATOM 809 C C . PRO A 1 110 ? -8.817 -17.393 -22.021 1.00 38.22 110 PRO A C 1
ATOM 811 O O . PRO A 1 110 ? -8.711 -16.592 -22.949 1.00 38.22 110 PRO A O 1
ATOM 814 N N . HIS A 1 111 ? -9.906 -17.450 -21.246 1.00 40.84 111 HIS A N 1
ATOM 815 C CA . HIS A 1 111 ? -11.095 -16.600 -21.360 1.00 40.84 111 HIS A CA 1
ATOM 816 C C . HIS A 1 111 ? -11.152 -15.442 -20.350 1.00 40.84 111 HIS A C 1
ATOM 818 O O . HIS A 1 111 ? -12.051 -14.608 -20.445 1.00 40.84 111 HIS A O 1
ATOM 824 N N . ASP A 1 112 ? -10.212 -15.361 -19.409 1.00 49.50 112 ASP A N 1
ATOM 825 C CA . ASP A 1 112 ? -10.158 -14.262 -18.449 1.00 49.50 112 ASP A CA 1
ATOM 826 C C . ASP A 1 112 ? -9.561 -13.001 -19.085 1.00 49.50 112 ASP A C 1
ATOM 828 O O . ASP A 1 112 ? -8.608 -13.050 -19.874 1.00 49.50 112 ASP A O 1
ATOM 832 N N . SER A 1 113 ? -10.105 -11.842 -18.713 1.00 52.44 113 SER A N 1
ATOM 833 C CA . SER A 1 113 ? -9.645 -10.541 -19.194 1.00 52.44 113 SER A CA 1
ATOM 834 C C . SER A 1 113 ? -8.156 -10.326 -18.893 1.00 52.44 113 SER A C 1
ATOM 836 O O . SER A 1 113 ? -7.636 -10.665 -17.823 1.00 52.44 113 SER A O 1
ATOM 838 N N . LYS A 1 114 ? -7.430 -9.782 -19.878 1.00 63.41 114 LYS A N 1
ATOM 839 C CA . LYS A 1 114 ? -6.023 -9.381 -19.720 1.00 63.41 114 LYS A CA 1
ATOM 840 C C . LYS A 1 114 ? -5.921 -8.245 -18.708 1.00 63.41 114 LYS A C 1
ATOM 842 O O . LYS A 1 114 ? -6.864 -7.467 -18.563 1.00 63.41 114 LYS A O 1
ATOM 847 N N . PHE A 1 115 ? -4.764 -8.106 -18.059 1.00 72.06 115 PHE A N 1
ATOM 848 C CA . PHE A 1 115 ? -4.492 -6.992 -17.145 1.00 72.06 115 PHE A CA 1
ATOM 849 C C . PHE A 1 115 ? -4.877 -5.637 -17.762 1.00 72.06 115 PHE A C 1
ATOM 851 O O . PHE A 1 115 ? -5.548 -4.840 -17.114 1.00 72.06 115 PHE A O 1
ATOM 858 N N . GLU A 1 116 ? -4.536 -5.406 -19.030 1.00 75.06 116 GLU A N 1
ATOM 859 C CA . GLU A 1 116 ? -4.853 -4.182 -19.774 1.00 75.06 116 GLU A CA 1
ATOM 860 C C . GLU A 1 116 ? -6.339 -4.049 -20.133 1.00 75.06 116 GLU A C 1
ATOM 862 O O . GLU A 1 116 ? -6.829 -2.937 -20.323 1.00 75.06 116 GLU A O 1
ATOM 867 N N . THR A 1 117 ? -7.069 -5.163 -20.234 1.00 75.00 117 THR A N 1
ATOM 868 C CA . THR A 1 117 ? -8.526 -5.160 -20.427 1.00 75.00 117 THR A CA 1
ATOM 869 C C . THR A 1 117 ? -9.225 -4.689 -19.155 1.00 75.00 117 THR A C 1
ATOM 871 O O . THR A 1 117 ? -10.109 -3.837 -19.224 1.00 75.00 117 THR A O 1
ATOM 874 N N . ASP A 1 118 ? -8.779 -5.178 -17.995 1.00 72.19 118 ASP A N 1
ATOM 875 C CA . ASP A 1 118 ? -9.277 -4.737 -16.687 1.00 72.19 118 ASP A CA 1
ATOM 876 C C . ASP A 1 118 ? -8.813 -3.306 -16.349 1.00 72.19 118 ASP A C 1
ATOM 878 O O . ASP A 1 118 ? -9.470 -2.589 -15.588 1.00 72.19 118 ASP A O 1
ATOM 882 N N . ASN A 1 119 ? -7.683 -2.875 -16.922 1.00 83.50 119 ASN A N 1
ATOM 883 C CA . ASN A 1 119 ? -6.991 -1.634 -16.582 1.00 83.50 119 ASN A CA 1
ATOM 884 C C . ASN A 1 119 ? -6.599 -0.813 -17.827 1.00 83.50 119 ASN A C 1
ATOM 886 O O . ASN A 1 119 ? -5.416 -0.631 -18.112 1.00 83.50 119 ASN A O 1
ATOM 890 N N . PRO A 1 120 ? -7.568 -0.223 -18.552 1.00 83.62 120 PRO A N 1
ATOM 891 C CA . PRO A 1 120 ? -7.337 0.375 -19.874 1.00 83.62 120 PRO A CA 1
ATOM 892 C C . PRO A 1 120 ? -6.436 1.619 -19.873 1.00 83.62 120 PRO A C 1
ATOM 894 O O . PRO A 1 120 ? -5.953 2.035 -20.926 1.00 83.62 120 PRO A O 1
ATOM 897 N N . ARG A 1 121 ? -6.215 2.241 -18.708 1.00 88.75 121 ARG A N 1
ATOM 898 C CA . ARG A 1 121 ? -5.404 3.462 -18.565 1.00 88.75 121 ARG A CA 1
ATOM 899 C C . ARG A 1 121 ? -3.906 3.183 -18.504 1.00 88.75 121 ARG A C 1
ATOM 901 O O . ARG A 1 121 ? -3.117 4.124 -18.599 1.00 88.75 121 ARG A O 1
ATOM 908 N N . VAL A 1 122 ? -3.520 1.926 -18.322 1.00 90.56 122 VAL A N 1
ATOM 909 C CA . VAL A 1 122 ? -2.140 1.523 -18.083 1.00 90.56 122 VAL A CA 1
ATOM 910 C C . VAL A 1 122 ? -1.769 0.294 -18.906 1.00 90.56 122 VAL A C 1
ATOM 912 O O . VAL A 1 122 ? -2.632 -0.386 -19.454 1.00 90.56 122 VAL A O 1
ATOM 915 N N . GLU A 1 123 ? -0.475 0.036 -19.018 1.00 89.62 123 GLU A N 1
ATOM 916 C CA . GLU A 1 123 ? 0.081 -1.135 -19.695 1.00 89.62 123 GLU A CA 1
ATOM 917 C C . GLU A 1 123 ? 1.300 -1.660 -18.939 1.00 89.62 123 GLU A C 1
ATOM 919 O O . GLU A 1 123 ? 2.051 -0.881 -18.337 1.00 89.62 123 GLU A O 1
ATOM 924 N N . LEU A 1 124 ? 1.482 -2.981 -18.974 1.00 89.12 124 LEU A N 1
ATOM 925 C CA . LEU A 1 124 ? 2.580 -3.655 -18.298 1.00 89.12 124 LEU A CA 1
ATOM 926 C C . LEU A 1 124 ? 3.804 -3.780 -19.216 1.00 89.12 124 LEU A C 1
ATOM 928 O O . LEU A 1 124 ? 3.734 -4.235 -20.359 1.00 89.12 124 LEU A O 1
ATOM 932 N N . TRP A 1 125 ? 4.960 -3.418 -18.678 1.00 90.75 125 TRP A N 1
ATOM 933 C CA . TRP A 1 125 ? 6.260 -3.475 -19.331 1.00 90.75 125 TRP A CA 1
ATOM 934 C C . TRP A 1 125 ? 7.231 -4.320 -18.517 1.00 90.75 125 TRP A C 1
ATOM 936 O O . TRP A 1 125 ? 7.047 -4.569 -17.327 1.00 90.75 125 TRP A O 1
ATOM 946 N N . SER A 1 126 ? 8.291 -4.768 -19.177 1.00 88.69 126 SER A N 1
ATOM 947 C CA . SER A 1 126 ? 9.395 -5.488 -18.560 1.00 88.69 126 SER A CA 1
ATOM 948 C C . SER A 1 126 ? 10.718 -4.924 -19.061 1.00 88.69 126 SER A C 1
ATOM 950 O O . SER A 1 126 ? 10.937 -4.783 -20.269 1.00 88.69 126 SER A O 1
ATOM 952 N N . ALA A 1 127 ? 11.604 -4.597 -18.123 1.00 87.56 127 ALA A N 1
ATOM 953 C CA . ALA A 1 127 ? 12.993 -4.291 -18.412 1.00 87.56 127 ALA A CA 1
ATOM 954 C C . ALA A 1 127 ? 13.703 -5.565 -18.905 1.00 87.56 127 ALA A C 1
ATOM 956 O O . ALA A 1 127 ? 13.537 -6.638 -18.327 1.00 87.56 127 ALA A O 1
ATOM 957 N N . LYS A 1 128 ? 14.463 -5.455 -19.999 1.00 79.75 128 LYS A N 1
ATOM 958 C CA . LYS A 1 128 ? 15.323 -6.530 -20.516 1.00 79.75 128 LYS A CA 1
ATOM 959 C C . LYS A 1 128 ? 16.586 -6.693 -19.677 1.00 79.75 128 LYS A C 1
ATOM 961 O O . LYS A 1 128 ? 17.023 -7.817 -19.473 1.00 79.75 128 LYS A O 1
ATOM 966 N N . ASP A 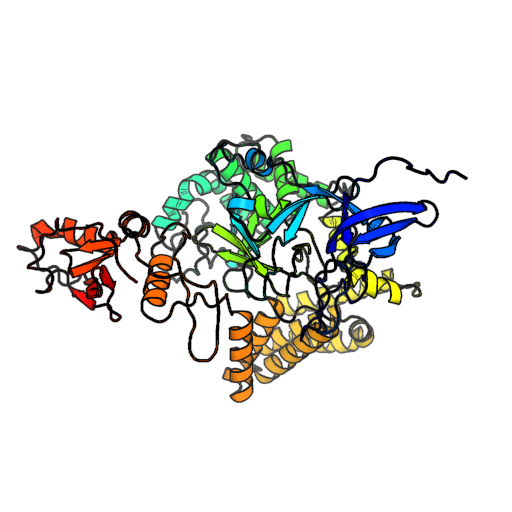1 129 ? 17.122 -5.569 -19.207 1.00 67.88 129 ASP A N 1
ATOM 967 C CA . ASP A 1 129 ? 18.377 -5.476 -18.469 1.00 67.88 129 ASP A CA 1
ATOM 968 C C . ASP A 1 129 ? 18.168 -4.645 -17.187 1.00 67.88 129 ASP A C 1
ATOM 970 O O . ASP A 1 129 ? 17.456 -3.632 -17.209 1.00 67.88 129 ASP A O 1
ATOM 974 N N . GLY A 1 130 ? 18.820 -5.047 -16.091 1.00 65.88 130 GLY A N 1
ATOM 975 C CA . GLY A 1 130 ? 18.811 -4.349 -14.798 1.00 65.88 130 GLY A CA 1
ATOM 976 C C . GLY A 1 130 ? 17.715 -4.791 -13.818 1.00 65.88 130 GLY A C 1
ATOM 977 O O . GLY A 1 130 ? 16.934 -5.699 -14.091 1.00 65.88 130 GLY A O 1
ATOM 978 N N . ASP A 1 131 ? 17.655 -4.110 -12.671 1.00 71.94 131 ASP A N 1
ATOM 979 C CA . ASP A 1 131 ? 16.890 -4.559 -11.494 1.00 71.94 131 ASP A CA 1
ATOM 980 C C . ASP A 1 131 ? 15.419 -4.099 -11.479 1.00 71.94 131 ASP A C 1
ATOM 982 O O . ASP A 1 131 ? 14.659 -4.453 -10.582 1.00 71.94 131 ASP A O 1
ATOM 986 N N . MET A 1 132 ? 14.980 -3.323 -12.480 1.00 82.50 132 MET A N 1
ATOM 987 C CA . MET A 1 132 ? 13.626 -2.739 -12.519 1.00 82.50 132 MET A CA 1
ATOM 988 C C . MET A 1 132 ? 12.514 -3.759 -12.810 1.00 82.50 132 MET A C 1
ATOM 990 O O . MET A 1 132 ? 11.341 -3.448 -12.611 1.00 82.50 132 MET A O 1
ATOM 994 N N . GLY A 1 133 ? 12.852 -4.955 -13.305 1.00 88.06 133 GLY A N 1
ATOM 995 C CA . GLY A 1 133 ? 11.896 -6.045 -13.508 1.00 88.06 133 GLY A CA 1
ATOM 996 C C . GLY A 1 133 ? 10.667 -5.659 -14.344 1.00 88.06 133 GLY A C 1
ATOM 997 O O . GLY A 1 133 ? 10.788 -5.102 -15.439 1.00 88.06 133 GLY A O 1
ATOM 998 N N . ARG A 1 134 ? 9.476 -6.006 -13.846 1.00 90.12 134 ARG A N 1
ATOM 999 C CA . ARG A 1 134 ? 8.185 -5.627 -14.445 1.00 90.12 134 ARG A CA 1
ATOM 1000 C C . ARG A 1 134 ? 7.699 -4.317 -13.837 1.00 90.12 134 ARG A C 1
ATOM 1002 O O . ARG A 1 134 ? 7.914 -4.078 -12.658 1.00 90.12 134 ARG A O 1
ATOM 1009 N N . PHE A 1 135 ? 7.042 -3.490 -14.638 1.00 91.19 135 PHE A N 1
ATOM 1010 C CA . PHE A 1 135 ? 6.527 -2.198 -14.197 1.00 91.19 135 PHE A CA 1
ATOM 1011 C C . PHE A 1 135 ? 5.378 -1.733 -15.081 1.00 91.19 135 PHE A C 1
ATOM 1013 O O . PHE A 1 135 ? 5.252 -2.140 -16.232 1.00 91.19 135 PHE A O 1
ATOM 1020 N N . THR A 1 136 ? 4.562 -0.831 -14.556 1.00 92.56 136 THR A N 1
ATOM 1021 C CA . THR A 1 136 ? 3.404 -0.287 -15.263 1.00 92.56 136 THR A CA 1
ATOM 1022 C C . THR A 1 136 ? 3.667 1.137 -15.722 1.00 92.56 136 THR A C 1
ATOM 1024 O O . THR A 1 136 ? 4.249 1.930 -14.982 1.00 92.56 136 THR A O 1
ATOM 1027 N N . VAL A 1 137 ? 3.198 1.492 -16.919 1.00 93.38 137 VAL A N 1
ATOM 1028 C CA . VAL A 1 137 ? 3.222 2.875 -17.422 1.00 93.38 137 VAL A CA 1
ATOM 1029 C C . VAL A 1 137 ? 1.832 3.327 -17.846 1.00 93.38 137 VAL A C 1
ATOM 1031 O O . VAL A 1 137 ? 0.977 2.525 -18.222 1.00 93.38 137 VAL A O 1
ATOM 1034 N N . ALA A 1 138 ? 1.595 4.632 -17.782 1.00 93.31 138 ALA A N 1
ATOM 1035 C CA . ALA A 1 138 ? 0.329 5.222 -18.183 1.00 93.31 138 ALA A CA 1
ATOM 1036 C C . ALA A 1 138 ? 0.202 5.290 -19.717 1.00 93.31 138 ALA A C 1
ATOM 1038 O O . ALA A 1 138 ? 1.043 5.883 -20.392 1.00 93.31 138 ALA A O 1
ATOM 1039 N N . ARG A 1 139 ? -0.896 4.755 -20.265 1.00 90.38 139 ARG A N 1
ATOM 1040 C CA . ARG A 1 139 ? -1.252 4.829 -21.701 1.00 90.38 139 ARG A CA 1
ATOM 1041 C C . ARG A 1 139 ? -1.898 6.151 -22.091 1.00 90.38 139 ARG A C 1
ATOM 1043 O O . ARG A 1 139 ? -2.100 6.438 -23.262 1.00 90.38 139 ARG A O 1
ATOM 1050 N N . GLN A 1 140 ? -2.283 6.938 -21.098 1.00 87.50 140 GLN A N 1
ATOM 1051 C CA . GLN A 1 140 ? -2.908 8.241 -21.252 1.00 87.50 140 GLN A CA 1
ATOM 1052 C C . GLN A 1 140 ? -2.653 9.074 -19.998 1.00 87.50 140 GLN A C 1
ATOM 1054 O O . GLN A 1 140 ? -2.141 8.571 -19.002 1.00 87.50 140 GLN A O 1
ATOM 1059 N N . ARG A 1 141 ? -3.022 10.355 -20.030 1.00 86.44 141 ARG A N 1
ATOM 1060 C CA . ARG A 1 141 ? -2.964 11.217 -18.844 1.00 86.44 141 ARG A CA 1
ATOM 1061 C C . ARG A 1 141 ? -3.946 10.714 -17.775 1.00 86.44 141 ARG A C 1
ATOM 1063 O O . ARG A 1 141 ? -5.120 10.516 -18.076 1.00 86.44 141 ARG A O 1
ATOM 1070 N N . ILE A 1 142 ? -3.471 10.559 -16.542 1.00 86.31 142 ILE A N 1
ATOM 1071 C CA . ILE A 1 142 ? -4.258 10.213 -15.351 1.00 86.31 142 ILE A CA 1
ATOM 1072 C C . ILE A 1 142 ? -4.175 11.401 -14.388 1.00 86.31 142 ILE A C 1
ATOM 1074 O O . ILE A 1 142 ? -3.084 11.842 -14.021 1.00 86.31 142 ILE A O 1
ATOM 1078 N N . ARG A 1 143 ? -5.326 11.968 -14.033 1.00 86.25 143 ARG A N 1
ATOM 1079 C CA . ARG A 1 143 ? -5.431 13.132 -13.143 1.00 86.25 143 ARG A CA 1
ATOM 1080 C C . ARG A 1 143 ? -5.443 12.694 -11.681 1.00 86.25 143 ARG A C 1
ATOM 1082 O O . ARG A 1 143 ? -5.831 11.571 -11.377 1.00 86.25 143 ARG A O 1
ATOM 1089 N N . VAL A 1 144 ? -5.081 13.610 -10.783 1.00 83.81 144 VAL A N 1
ATOM 1090 C CA . VAL A 1 144 ? -5.191 13.405 -9.329 1.00 83.81 144 VAL A CA 1
ATOM 1091 C C . VAL A 1 144 ? -6.605 12.923 -8.967 1.00 83.81 144 VAL A C 1
ATOM 1093 O O . VAL A 1 144 ? -7.593 13.438 -9.489 1.00 83.81 144 VAL A O 1
ATOM 1096 N N . GLY A 1 145 ? -6.688 11.904 -8.113 1.00 82.00 145 GLY A N 1
ATOM 1097 C CA . GLY A 1 145 ? -7.907 11.210 -7.693 1.00 82.00 145 GLY A CA 1
ATOM 1098 C C . GLY A 1 145 ? -8.313 10.040 -8.597 1.00 82.00 145 GLY A C 1
ATOM 1099 O O . GLY A 1 145 ? -8.888 9.058 -8.114 1.00 82.00 145 GLY A O 1
ATOM 1100 N N . GLU A 1 146 ? -7.997 10.080 -9.897 1.00 83.81 146 GLU A N 1
ATOM 1101 C CA . GLU A 1 146 ? -8.402 9.022 -10.825 1.00 83.81 146 GLU A CA 1
ATOM 1102 C C . GLU A 1 146 ? -7.730 7.682 -10.499 1.00 83.81 146 GLU A C 1
ATOM 1104 O O . GLU A 1 146 ? -6.555 7.610 -10.131 1.00 83.81 146 GLU A O 1
ATOM 1109 N N . ARG A 1 147 ? -8.478 6.590 -10.682 1.00 87.94 147 ARG A N 1
ATOM 1110 C CA . ARG A 1 147 ? -7.942 5.232 -10.564 1.00 87.94 147 ARG A CA 1
ATOM 1111 C C . ARG A 1 147 ? -7.012 4.949 -11.742 1.00 87.94 147 ARG A C 1
ATOM 1113 O O . ARG A 1 147 ? -7.462 4.959 -12.887 1.00 87.94 147 ARG A O 1
ATOM 1120 N N . ALA A 1 148 ? -5.748 4.657 -11.456 1.00 88.81 148 ALA A N 1
ATOM 1121 C CA . ALA A 1 148 ? -4.787 4.198 -12.448 1.00 88.81 148 ALA A CA 1
ATOM 1122 C C . ALA A 1 148 ? -5.106 2.759 -12.870 1.00 88.81 148 ALA A C 1
ATOM 1124 O O . ALA A 1 148 ? -5.340 2.501 -14.049 1.00 88.81 148 ALA A O 1
ATOM 1125 N N . PHE A 1 149 ? -5.184 1.847 -11.899 1.00 85.69 149 PHE A N 1
ATOM 1126 C CA . PHE A 1 149 ? -5.521 0.442 -12.122 1.00 85.69 149 PHE A CA 1
ATOM 1127 C C . PHE A 1 149 ? -6.024 -0.223 -10.825 1.00 85.69 149 PHE A C 1
ATOM 1129 O O . PHE A 1 149 ? -6.020 0.401 -9.760 1.00 85.69 149 PHE A O 1
ATOM 1136 N N . GLN A 1 150 ? -6.481 -1.472 -10.912 1.00 86.38 150 GLN A N 1
ATOM 1137 C CA . GLN A 1 150 ? -6.883 -2.311 -9.785 1.00 86.38 150 GLN A CA 1
ATOM 1138 C C . GLN A 1 150 ? -6.476 -3.777 -9.981 1.00 86.38 150 GLN A C 1
ATOM 1140 O O . GLN A 1 150 ? -6.292 -4.245 -11.105 1.00 86.38 150 GLN A O 1
ATOM 1145 N N . ALA A 1 151 ? -6.385 -4.512 -8.876 1.00 81.44 151 ALA A N 1
ATOM 1146 C CA . ALA A 1 151 ? -6.109 -5.942 -8.851 1.00 81.44 151 ALA A CA 1
ATOM 1147 C C . ALA A 1 151 ? -7.013 -6.660 -7.841 1.00 81.44 151 ALA A C 1
ATOM 1149 O O . ALA A 1 151 ? -7.292 -6.140 -6.760 1.00 81.44 151 ALA A O 1
ATOM 1150 N N . ALA A 1 152 ? -7.451 -7.871 -8.182 1.00 81.25 152 ALA A N 1
ATOM 1151 C CA . ALA A 1 152 ? -8.193 -8.738 -7.269 1.00 81.25 152 ALA A CA 1
ATOM 1152 C C . ALA A 1 152 ? -7.261 -9.372 -6.226 1.00 81.25 152 ALA A C 1
ATOM 1154 O O . ALA A 1 152 ? -6.099 -9.673 -6.521 1.00 81.25 152 ALA A O 1
ATOM 1155 N N . SER A 1 153 ? -7.763 -9.570 -5.006 1.00 85.94 153 SER A N 1
ATOM 1156 C CA . SER A 1 153 ? -7.025 -10.278 -3.963 1.00 85.94 153 SER A CA 1
ATOM 1157 C C . SER A 1 153 ? -6.900 -11.760 -4.277 1.00 85.94 153 SER A C 1
ATOM 1159 O O . SER A 1 153 ? -7.884 -12.388 -4.663 1.00 85.94 153 SER A O 1
ATOM 1161 N N . PHE A 1 154 ? -5.738 -12.333 -3.983 1.00 86.38 154 PHE A N 1
ATOM 1162 C CA . PHE A 1 154 ? -5.600 -13.774 -3.811 1.00 86.38 154 PHE A CA 1
ATOM 1163 C C . PHE A 1 154 ? -5.930 -14.176 -2.369 1.00 86.38 154 PHE A C 1
ATOM 1165 O O . PHE A 1 154 ? -6.765 -15.038 -2.135 1.00 86.38 154 PHE A O 1
ATOM 1172 N N . ALA A 1 155 ? -5.338 -13.487 -1.393 1.00 91.31 155 ALA A N 1
ATOM 1173 C CA . ALA A 1 155 ? -5.625 -13.691 0.024 1.00 91.31 155 ALA A CA 1
ATOM 1174 C C . ALA A 1 155 ? -5.548 -12.363 0.779 1.00 91.31 155 ALA A C 1
ATOM 1176 O O . ALA A 1 155 ? -4.728 -11.506 0.451 1.00 91.31 155 ALA A O 1
ATOM 1177 N N . VAL A 1 156 ? -6.387 -12.188 1.799 1.00 95.75 156 VAL A N 1
ATOM 1178 C CA . VAL A 1 156 ? -6.393 -11.003 2.668 1.00 95.75 156 VAL A CA 1
ATOM 1179 C C . VAL A 1 156 ? -6.615 -11.416 4.115 1.00 95.75 156 VAL A C 1
ATOM 1181 O O . VAL A 1 156 ? -7.383 -12.334 4.388 1.00 95.75 156 VAL A O 1
ATOM 1184 N N . VAL A 1 157 ? -5.982 -10.711 5.049 1.00 97.06 157 VAL A N 1
ATOM 1185 C CA . VAL A 1 157 ? -6.137 -10.947 6.488 1.00 97.06 157 VAL A CA 1
ATOM 1186 C C . VAL A 1 157 ? -6.315 -9.639 7.249 1.00 97.06 157 VAL A C 1
ATOM 1188 O O . VAL A 1 157 ? -5.721 -8.613 6.919 1.00 97.06 157 VAL A O 1
ATOM 1191 N N . VAL A 1 158 ? -7.133 -9.672 8.302 1.00 95.81 158 VAL A N 1
ATOM 1192 C CA . VAL A 1 158 ? -7.301 -8.544 9.230 1.00 95.81 158 VAL A CA 1
ATOM 1193 C C . VAL A 1 158 ? -6.063 -8.411 10.118 1.00 95.81 158 VAL A C 1
ATOM 1195 O O . VAL A 1 158 ? -5.615 -9.398 10.712 1.00 95.81 158 VAL A O 1
ATOM 1198 N N . ARG A 1 159 ? -5.569 -7.180 10.271 1.00 93.12 159 ARG A N 1
ATOM 1199 C CA . ARG A 1 159 ? -4.446 -6.826 11.154 1.00 93.12 159 ARG A CA 1
ATOM 1200 C C . ARG A 1 159 ? -4.669 -7.334 12.577 1.00 93.12 159 ARG A C 1
ATOM 1202 O O . ARG A 1 159 ? -5.782 -7.237 13.099 1.00 93.12 159 ARG A O 1
ATOM 1209 N N . GLN A 1 160 ? -3.619 -7.821 13.236 1.00 89.56 160 GLN A N 1
ATOM 1210 C CA . GLN A 1 160 ? -3.715 -8.468 14.552 1.00 89.56 160 GLN A CA 1
ATOM 1211 C C . GLN A 1 160 ? -4.434 -7.596 15.592 1.00 89.56 160 GLN A C 1
ATOM 1213 O O . GLN A 1 160 ? -5.389 -8.044 16.228 1.00 89.56 160 GLN A O 1
ATOM 1218 N N . GLY A 1 161 ? -4.049 -6.321 15.709 1.00 87.94 161 GLY A N 1
ATOM 1219 C CA . GLY A 1 161 ? -4.666 -5.378 16.653 1.00 87.94 161 GLY A CA 1
ATOM 1220 C C . GLY A 1 161 ? -6.134 -5.034 16.354 1.00 87.94 161 GLY A C 1
ATOM 1221 O O . GLY A 1 161 ? -6.828 -4.488 17.211 1.00 87.94 161 GLY A O 1
ATOM 1222 N N . LEU A 1 162 ? -6.628 -5.354 15.154 1.00 91.12 162 LEU A N 1
ATOM 1223 C CA . LEU A 1 162 ? -8.000 -5.079 14.717 1.00 91.12 162 LEU A CA 1
ATOM 1224 C C . LEU A 1 162 ? -8.865 -6.339 14.601 1.00 91.12 162 LEU A C 1
ATOM 1226 O O . LEU A 1 162 ? -10.084 -6.207 14.485 1.00 91.12 162 LEU A O 1
ATOM 1230 N N . ALA A 1 163 ? -8.280 -7.537 14.700 1.00 92.62 163 ALA A N 1
ATOM 1231 C CA . ALA A 1 163 ? -8.993 -8.813 14.614 1.00 92.62 163 ALA A CA 1
ATOM 1232 C C . ALA A 1 163 ? -10.188 -8.926 15.590 1.00 92.62 163 ALA A C 1
ATOM 1234 O O . ALA A 1 163 ? -11.240 -9.422 15.186 1.00 92.62 163 ALA A O 1
ATOM 1235 N N . PRO A 1 164 ? -10.137 -8.404 16.836 1.00 92.31 164 PRO A N 1
ATOM 1236 C CA . PRO A 1 164 ? -11.303 -8.427 17.724 1.00 92.31 164 PRO A CA 1
ATOM 1237 C C . PRO A 1 164 ? -12.438 -7.483 17.325 1.00 92.31 164 PRO A C 1
ATOM 1239 O O . PRO A 1 164 ? -13.557 -7.633 17.807 1.00 92.31 164 PRO A O 1
ATOM 1242 N N . ARG A 1 165 ? -12.153 -6.485 16.484 1.00 92.38 165 ARG A N 1
ATOM 1243 C CA . ARG A 1 165 ? -13.053 -5.363 16.182 1.00 92.38 165 ARG A CA 1
ATOM 1244 C C . ARG A 1 165 ? -13.524 -5.341 14.733 1.00 92.38 165 ARG A C 1
ATOM 1246 O O . ARG A 1 165 ? -14.297 -4.454 14.381 1.00 92.38 165 ARG A O 1
ATOM 1253 N N . ARG A 1 166 ? -13.069 -6.270 13.891 1.00 92.88 166 ARG A N 1
ATOM 1254 C CA . ARG A 1 166 ? -13.430 -6.329 12.471 1.00 92.88 166 ARG A CA 1
ATOM 1255 C C . ARG A 1 166 ? -13.840 -7.732 12.045 1.00 92.88 166 ARG A C 1
ATOM 1257 O O . ARG A 1 166 ? -13.312 -8.729 12.532 1.00 92.88 166 ARG A O 1
ATOM 1264 N N . CYS A 1 167 ? -14.805 -7.782 11.133 1.00 93.69 167 CYS A N 1
ATOM 1265 C CA . CYS A 1 167 ? -15.209 -9.006 10.458 1.00 93.69 167 CYS A CA 1
ATOM 1266 C C . CYS A 1 167 ? -14.023 -9.568 9.662 1.00 93.69 167 CYS A C 1
ATOM 1268 O O . CYS A 1 167 ? -13.377 -8.821 8.930 1.00 93.69 167 CYS A O 1
ATOM 1270 N N . HIS A 1 168 ? -13.752 -10.866 9.788 1.00 94.88 168 HIS A N 1
ATOM 1271 C CA . HIS A 1 168 ? -12.644 -11.526 9.089 1.00 94.88 168 HIS A CA 1
ATOM 1272 C C . HIS A 1 168 ? -12.908 -11.705 7.591 1.00 94.88 168 HIS A C 1
ATOM 1274 O O . HIS A 1 168 ? -11.965 -11.771 6.810 1.00 94.88 168 HIS A O 1
ATOM 1280 N N . TRP A 1 169 ? -14.181 -11.687 7.186 1.00 91.69 169 TRP A N 1
ATOM 1281 C CA . TRP A 1 169 ? -14.572 -11.748 5.783 1.00 91.69 169 TRP A CA 1
ATOM 1282 C C . TRP A 1 169 ? -14.612 -10.362 5.124 1.00 91.69 169 TRP A C 1
ATOM 1284 O O . TRP A 1 169 ? -13.809 -10.056 4.245 1.00 91.69 169 TRP A O 1
ATOM 1294 N N . CYS A 1 170 ? -15.528 -9.498 5.579 1.00 89.00 170 CYS A N 1
ATOM 1295 C CA . CYS A 1 170 ? -15.841 -8.219 4.929 1.00 89.00 170 CYS A CA 1
ATOM 1296 C C . CYS A 1 170 ? -15.161 -6.995 5.565 1.00 89.00 170 CYS A C 1
ATOM 1298 O O . CYS A 1 170 ? -15.463 -5.865 5.193 1.00 89.00 170 CYS A O 1
ATOM 1300 N N . PHE A 1 171 ? -14.293 -7.181 6.567 1.00 90.75 171 PHE A N 1
ATOM 1301 C CA . PHE A 1 171 ? -13.554 -6.112 7.260 1.00 90.75 171 PHE A CA 1
ATOM 1302 C C . PHE A 1 171 ? -14.415 -5.051 7.972 1.00 90.75 171 PHE A C 1
ATOM 1304 O O . PHE A 1 171 ? -13.861 -4.135 8.590 1.00 90.75 171 PHE A O 1
ATOM 1311 N N . ALA A 1 172 ? -15.747 -5.171 7.954 1.00 89.06 172 ALA A N 1
ATOM 1312 C CA . ALA A 1 172 ? -16.657 -4.257 8.632 1.00 89.06 172 ALA A CA 1
ATOM 1313 C C . ALA A 1 172 ? -16.372 -4.201 10.138 1.00 89.06 172 ALA A C 1
ATOM 1315 O O . ALA A 1 172 ? -16.035 -5.211 10.761 1.00 89.06 172 ALA A O 1
ATOM 1316 N N . VAL A 1 173 ? -16.527 -3.015 10.730 1.00 89.50 173 VAL A N 1
ATOM 1317 C CA . VAL A 1 173 ? -16.385 -2.836 12.179 1.00 89.50 173 VAL A CA 1
ATOM 1318 C C . VAL A 1 173 ? -17.473 -3.637 12.891 1.00 89.50 173 VAL A C 1
ATOM 1320 O O . VAL A 1 173 ? -18.664 -3.471 12.623 1.00 89.50 173 VAL A O 1
ATOM 1323 N N . LEU A 1 174 ? -17.060 -4.504 13.809 1.00 87.62 174 LEU A N 1
ATOM 1324 C CA . LEU A 1 174 ? -17.964 -5.334 14.590 1.00 87.62 174 LEU A CA 1
ATOM 1325 C C . LEU A 1 174 ? -18.675 -4.486 15.644 1.00 87.62 174 LEU A C 1
ATOM 1327 O O . LEU A 1 174 ? -18.055 -3.746 16.410 1.00 87.62 174 LEU A O 1
ATOM 1331 N N . ARG A 1 175 ? -20.000 -4.620 15.691 1.00 81.31 175 ARG A N 1
ATOM 1332 C CA . ARG A 1 175 ? -20.837 -4.092 16.777 1.00 81.31 175 ARG A CA 1
ATOM 1333 C C . ARG A 1 175 ? -20.910 -5.134 17.903 1.00 81.31 175 ARG A C 1
ATOM 1335 O O . ARG A 1 175 ? -20.470 -6.263 17.727 1.00 81.31 175 ARG A O 1
ATOM 1342 N N . LYS A 1 176 ? -21.485 -4.776 19.061 1.00 69.06 176 LYS A N 1
ATOM 1343 C CA . LYS A 1 176 ? -21.505 -5.616 20.285 1.00 69.06 176 LYS A CA 1
ATOM 1344 C C . LYS A 1 176 ? -21.993 -7.068 20.088 1.00 69.06 176 LYS A C 1
ATOM 1346 O O . LYS A 1 176 ? -21.636 -7.919 20.891 1.00 69.06 176 LYS A O 1
ATOM 1351 N N . LYS A 1 177 ? -22.795 -7.358 19.057 1.00 75.94 177 LYS A N 1
ATOM 1352 C CA . LYS A 1 177 ? -23.215 -8.717 18.676 1.00 75.94 177 LYS A CA 1
ATOM 1353 C C . LYS A 1 177 ? -22.445 -9.144 17.420 1.00 75.94 177 LYS A C 1
ATOM 1355 O O . LYS A 1 177 ? -22.819 -8.742 16.323 1.00 75.94 177 LYS A O 1
ATOM 1360 N N . ALA A 1 178 ? -21.374 -9.915 17.588 1.00 89.62 178 ALA A N 1
ATOM 1361 C CA . ALA A 1 178 ? -20.614 -10.528 16.498 1.00 89.62 178 ALA A CA 1
ATOM 1362 C C . ALA A 1 178 ? -20.627 -12.049 16.665 1.00 89.62 178 ALA A C 1
ATOM 1364 O O . ALA A 1 178 ? -20.607 -12.543 17.792 1.00 89.62 178 ALA A O 1
ATOM 1365 N N . LEU A 1 179 ? -20.656 -12.780 15.554 1.00 92.94 179 LEU A N 1
ATOM 1366 C CA . LEU A 1 179 ? -20.467 -14.226 15.571 1.00 92.94 179 LEU A CA 1
ATOM 1367 C C . LEU A 1 179 ? -18.976 -14.519 15.720 1.00 92.94 179 LEU A C 1
ATOM 1369 O O . LEU A 1 179 ? -18.144 -13.822 15.141 1.00 92.94 179 LEU A O 1
ATOM 1373 N N . GLN A 1 180 ? -18.639 -15.549 16.480 1.00 94.94 180 GLN A N 1
ATOM 1374 C CA . GLN A 1 180 ? -17.272 -16.010 16.671 1.00 94.94 180 GLN A CA 1
ATOM 1375 C C . GLN A 1 180 ? -17.232 -17.502 16.365 1.00 94.94 180 GLN A C 1
ATOM 1377 O O . GLN A 1 180 ? -18.147 -18.230 16.747 1.00 94.94 180 GLN A O 1
ATOM 1382 N N . CYS A 1 181 ? -16.190 -17.946 15.668 1.00 96.00 181 CYS A N 1
ATOM 1383 C CA . CYS A 1 181 ? -15.939 -19.372 15.504 1.00 96.00 181 CYS A CA 1
ATOM 1384 C C . CYS A 1 181 ? -15.713 -20.000 16.891 1.00 96.00 181 CYS A C 1
ATOM 1386 O O . CYS A 1 181 ? -14.834 -19.541 17.623 1.00 96.00 181 CYS A O 1
ATOM 1388 N N . GLY A 1 182 ? -16.497 -21.021 17.250 1.00 94.06 182 GLY A N 1
ATOM 1389 C CA . GLY A 1 182 ? -16.387 -21.700 18.548 1.00 94.06 182 GLY A CA 1
ATOM 1390 C C . GLY A 1 182 ? -15.103 -22.518 18.701 1.00 94.06 182 GLY A C 1
ATOM 1391 O O . GLY A 1 182 ? -14.645 -22.738 19.813 1.00 94.06 182 GLY A O 1
ATOM 1392 N N . ASP A 1 183 ? -14.492 -22.908 17.584 1.00 95.38 183 ASP A N 1
ATOM 1393 C CA . ASP A 1 183 ? -13.307 -23.755 17.558 1.00 95.38 183 ASP A CA 1
ATOM 1394 C C . ASP A 1 183 ? -12.010 -22.982 17.774 1.00 95.38 183 ASP A C 1
ATOM 1396 O O . ASP A 1 183 ? -11.245 -23.286 18.688 1.00 95.38 183 ASP A O 1
ATOM 1400 N N . CYS A 1 184 ? -11.712 -22.003 16.918 1.00 96.06 184 CYS A N 1
ATOM 1401 C CA . CYS A 1 184 ? -10.488 -21.213 17.062 1.00 96.06 184 CYS A CA 1
ATOM 1402 C C . CYS A 1 184 ? -10.639 -20.060 18.053 1.00 96.06 184 CYS A C 1
ATOM 1404 O O . CYS A 1 184 ? -9.637 -19.503 18.505 1.00 96.06 184 CYS A O 1
ATOM 1406 N N . GLU A 1 185 ? -11.882 -19.641 18.320 1.00 94.44 185 GLU A N 1
ATOM 1407 C CA . GLU A 1 185 ? -12.232 -18.454 19.098 1.00 94.44 185 GLU A CA 1
ATOM 1408 C C . GLU A 1 185 ? -11.449 -17.186 18.692 1.00 94.44 185 GLU A C 1
ATOM 1410 O O . GLU A 1 185 ? -11.255 -16.256 19.489 1.00 94.44 185 GLU A O 1
ATOM 1415 N N . PHE A 1 186 ? -10.966 -17.140 17.455 1.00 94.88 186 PHE A N 1
ATOM 1416 C CA . PHE A 1 186 ? -10.162 -16.054 16.910 1.00 94.88 186 PHE A CA 1
ATOM 1417 C C . PHE A 1 186 ? -10.955 -15.303 15.843 1.00 94.88 186 PHE A C 1
ATOM 1419 O O . PHE A 1 186 ? -11.183 -14.095 15.975 1.00 94.88 186 PHE A O 1
ATOM 1426 N N . ALA A 1 187 ? -11.425 -16.042 14.834 1.00 96.44 187 ALA A N 1
ATOM 1427 C CA . ALA A 1 187 ? -12.189 -15.503 13.724 1.00 96.44 187 ALA A CA 1
ATOM 1428 C C . ALA A 1 187 ? -13.567 -15.010 14.184 1.00 96.44 187 ALA A C 1
ATOM 1430 O O . ALA A 1 187 ? -14.273 -15.669 14.955 1.00 96.44 187 ALA A O 1
ATOM 1431 N N . ARG A 1 188 ? -13.930 -13.814 13.717 1.00 96.50 188 ARG A N 1
ATOM 1432 C CA . ARG A 1 188 ? -15.167 -13.109 14.067 1.00 96.50 188 ARG A CA 1
ATOM 1433 C C . ARG A 1 188 ? -15.852 -12.565 12.824 1.00 96.50 188 ARG A C 1
ATOM 1435 O O . ARG A 1 188 ? -15.179 -12.056 11.926 1.00 96.50 188 ARG A O 1
ATOM 1442 N N . TYR A 1 189 ? -17.180 -12.581 12.825 1.00 94.25 189 TYR A N 1
ATOM 1443 C CA . TYR A 1 189 ? -18.019 -12.253 11.675 1.00 94.25 189 TYR A CA 1
ATOM 1444 C C . TYR A 1 189 ? -19.183 -11.347 12.070 1.00 94.25 189 TYR A C 1
ATOM 1446 O O . TYR A 1 189 ? -19.732 -11.448 13.169 1.00 94.25 189 TYR A O 1
ATOM 1454 N N . CYS A 1 190 ? -19.572 -10.445 11.168 1.00 91.88 190 CYS A N 1
ATOM 1455 C CA . CYS A 1 190 ? -20.691 -9.532 11.408 1.00 91.88 190 CYS A CA 1
ATOM 1456 C C . CYS A 1 190 ? -22.067 -10.167 11.150 1.00 91.88 190 CYS A C 1
ATOM 1458 O O . CYS A 1 190 ? -23.055 -9.684 11.695 1.00 91.88 190 CYS A O 1
ATOM 1460 N N . SER A 1 191 ? -22.140 -11.218 10.328 1.00 89.31 191 SER A N 1
ATOM 1461 C CA . SER A 1 191 ? -23.374 -11.928 9.973 1.00 89.31 191 SER A CA 1
ATOM 1462 C C . SER A 1 191 ? -23.108 -13.416 9.741 1.00 89.31 191 SER A C 1
ATOM 1464 O O . SER A 1 191 ? -21.952 -13.830 9.602 1.00 89.31 191 SER A O 1
ATOM 1466 N N . ARG A 1 192 ? -24.185 -14.215 9.690 1.00 88.56 192 ARG A N 1
ATOM 1467 C CA . ARG A 1 192 ? -24.110 -15.633 9.308 1.00 88.56 192 ARG A CA 1
ATOM 1468 C C . ARG A 1 192 ? -23.606 -15.800 7.876 1.00 88.56 192 ARG A C 1
ATOM 1470 O O . ARG A 1 192 ? -22.850 -16.726 7.632 1.00 88.56 192 ARG A O 1
ATOM 1477 N N . ASP A 1 193 ? -23.926 -14.868 6.984 1.00 88.56 193 ASP A N 1
ATOM 1478 C CA . ASP A 1 193 ? -23.473 -14.911 5.588 1.00 88.56 193 ASP A CA 1
ATOM 1479 C C . ASP A 1 193 ? -21.959 -14.736 5.492 1.00 88.56 193 ASP A C 1
ATOM 1481 O O . ASP A 1 193 ? -21.297 -15.482 4.787 1.00 88.56 193 ASP A O 1
ATOM 1485 N N . CYS A 1 194 ? -21.379 -13.802 6.258 1.00 88.44 194 CYS A N 1
ATOM 1486 C CA . CYS A 1 194 ? -19.923 -13.642 6.310 1.00 88.44 194 CYS A CA 1
ATOM 1487 C C . CYS A 1 194 ? -19.221 -14.870 6.900 1.00 88.44 194 CYS A C 1
ATOM 1489 O O . CYS A 1 194 ? -18.129 -15.207 6.458 1.00 88.44 194 CYS A O 1
ATOM 1491 N N . LEU A 1 195 ? -19.829 -15.517 7.900 1.00 88.12 195 LEU A N 1
ATOM 1492 C CA . LEU A 1 195 ? -19.316 -16.769 8.459 1.00 88.12 195 LEU A CA 1
ATOM 1493 C C . LEU A 1 195 ? -19.379 -17.896 7.417 1.00 88.12 195 LEU A C 1
ATOM 1495 O O . LEU A 1 195 ? -18.392 -18.593 7.225 1.00 88.12 195 LEU A O 1
ATOM 1499 N N . ALA A 1 196 ? -20.514 -18.053 6.733 1.00 86.19 196 ALA A N 1
ATOM 1500 C CA . ALA A 1 196 ? -20.714 -19.085 5.720 1.00 86.19 196 ALA A CA 1
ATOM 1501 C C . ALA A 1 196 ? -19.807 -18.881 4.497 1.00 86.19 196 ALA A C 1
ATOM 1503 O O . ALA A 1 196 ? -19.228 -19.841 4.003 1.00 86.19 196 ALA A O 1
ATOM 1504 N N . ALA A 1 197 ? -19.630 -17.635 4.050 1.00 85.75 197 ALA A N 1
ATOM 1505 C CA . ALA A 1 197 ? -18.760 -17.297 2.927 1.00 85.75 197 ALA A CA 1
ATOM 1506 C C . ALA A 1 197 ? -17.275 -17.563 3.228 1.00 85.75 197 ALA A C 1
ATOM 1508 O O . ALA A 1 197 ? -16.532 -17.962 2.335 1.00 85.75 197 ALA A O 1
ATOM 1509 N N . ASP A 1 198 ? -16.847 -17.373 4.480 1.00 90.00 198 ASP A N 1
ATOM 1510 C CA . ASP A 1 198 ? -15.475 -17.663 4.907 1.00 90.00 198 ASP A CA 1
ATOM 1511 C C . ASP A 1 198 ? -15.257 -19.135 5.272 1.00 90.00 198 ASP A C 1
ATOM 1513 O O . ASP A 1 198 ? -14.115 -19.571 5.318 1.00 90.00 198 ASP A O 1
ATOM 1517 N N . ALA A 1 199 ? -16.318 -19.911 5.526 1.00 89.38 199 ALA A N 1
ATOM 1518 C CA . ALA A 1 199 ? -16.238 -21.229 6.160 1.00 89.38 199 ALA A CA 1
ATOM 1519 C C . ALA A 1 199 ? -15.222 -22.171 5.498 1.00 89.38 199 ALA A C 1
ATOM 1521 O O . ALA A 1 199 ? -14.375 -22.722 6.194 1.00 89.38 199 ALA A O 1
ATOM 1522 N N . THR A 1 200 ? -15.248 -22.316 4.169 1.00 88.81 200 THR A N 1
ATOM 1523 C CA . THR A 1 200 ? -14.341 -23.228 3.450 1.00 88.81 200 THR A CA 1
ATOM 1524 C C . THR A 1 200 ? -12.876 -22.802 3.540 1.00 88.81 200 THR A C 1
ATOM 1526 O O . THR A 1 200 ? -11.994 -23.643 3.685 1.00 88.81 200 THR A O 1
ATOM 1529 N N . LEU A 1 201 ? -12.598 -21.497 3.477 1.00 90.06 201 LEU A N 1
ATOM 1530 C CA . LEU A 1 201 ? -11.234 -20.982 3.619 1.00 90.06 201 LEU A CA 1
ATOM 1531 C C . LEU A 1 201 ? -10.787 -21.010 5.087 1.00 90.06 201 LEU A C 1
ATOM 1533 O O . LEU A 1 201 ? -9.632 -21.299 5.403 1.00 90.06 201 LEU A O 1
ATOM 1537 N N . HIS A 1 202 ? -11.706 -20.723 6.004 1.00 95.50 202 HIS A N 1
ATOM 1538 C CA . HIS A 1 202 ? -11.454 -20.722 7.433 1.00 95.50 202 HIS A CA 1
ATOM 1539 C C . HIS A 1 202 ? -11.161 -22.119 7.972 1.00 95.50 202 HIS A C 1
ATOM 1541 O O . HIS A 1 202 ? -10.279 -22.239 8.815 1.00 95.50 202 HIS A O 1
ATOM 1547 N N . ASP A 1 203 ? -11.855 -23.153 7.494 1.00 94.81 203 ASP A N 1
ATOM 1548 C CA . ASP A 1 203 ? -11.720 -24.535 7.971 1.00 94.81 203 ASP A CA 1
ATOM 1549 C C . ASP A 1 203 ? -10.257 -25.002 7.943 1.00 94.81 203 ASP A C 1
ATOM 1551 O O . ASP A 1 203 ? -9.689 -25.360 8.977 1.00 94.81 203 ASP A O 1
ATOM 1555 N N . PHE A 1 204 ? -9.586 -24.807 6.801 1.00 93.94 204 PHE A N 1
ATOM 1556 C CA . PHE A 1 204 ? -8.155 -25.081 6.645 1.00 93.94 204 PHE A CA 1
ATOM 1557 C C . PHE A 1 204 ? -7.275 -24.308 7.648 1.00 93.94 204 PHE A C 1
ATOM 1559 O O . PHE A 1 204 ? -6.261 -24.803 8.138 1.00 93.94 204 PHE A O 1
ATOM 1566 N N . GLN A 1 205 ? -7.647 -23.067 7.961 1.00 95.81 205 GLN A N 1
ATOM 1567 C CA . GLN A 1 205 ? -6.874 -22.178 8.831 1.00 95.81 205 GLN A CA 1
ATOM 1568 C C . GLN A 1 205 ? -7.202 -22.365 10.321 1.00 95.81 205 GLN A C 1
ATOM 1570 O O . GLN A 1 205 ? -6.433 -21.925 11.179 1.00 95.81 205 GLN A O 1
ATOM 1575 N N . CYS A 1 206 ? -8.340 -22.979 10.655 1.00 96.88 206 CYS A N 1
ATOM 1576 C CA . CYS A 1 206 ? -8.973 -22.889 11.969 1.00 96.88 206 CYS A CA 1
ATOM 1577 C C . CYS A 1 206 ? -8.061 -23.404 13.090 1.00 96.88 206 CYS A C 1
ATOM 1579 O O . CYS A 1 206 ? -7.824 -22.704 14.081 1.00 96.88 206 CYS A O 1
ATOM 1581 N N . ARG A 1 207 ? -7.465 -24.587 12.898 1.00 96.12 207 ARG A N 1
ATOM 1582 C CA . ARG A 1 207 ? -6.523 -25.193 13.852 1.00 96.12 207 ARG A CA 1
ATOM 1583 C C . ARG A 1 207 ? -5.282 -24.330 14.071 1.00 96.12 207 ARG A C 1
ATOM 1585 O O . ARG A 1 207 ? -4.879 -24.119 15.215 1.00 96.12 207 ARG A O 1
ATOM 1592 N N . ALA A 1 208 ? -4.692 -23.809 12.998 1.00 95.56 208 ALA A N 1
ATOM 1593 C CA . ALA A 1 208 ? -3.522 -22.943 13.089 1.00 95.56 208 ALA A CA 1
ATOM 1594 C C . ALA A 1 208 ? -3.849 -21.647 13.847 1.00 95.56 208 ALA A C 1
ATOM 1596 O O . ALA A 1 208 ? -3.113 -21.248 14.746 1.00 95.56 208 ALA A O 1
ATOM 1597 N N . LEU A 1 209 ? -4.994 -21.025 13.553 1.00 95.88 209 LEU A N 1
ATOM 1598 C CA . LEU A 1 209 ? -5.453 -19.820 14.247 1.00 95.88 209 LEU A CA 1
ATOM 1599 C C . LEU A 1 209 ? -5.736 -20.074 15.735 1.00 95.88 209 LEU A C 1
ATOM 1601 O O . LEU A 1 209 ? -5.401 -19.226 16.564 1.00 95.88 209 LEU A O 1
ATOM 1605 N N . ARG A 1 210 ? -6.298 -21.240 16.084 1.00 95.56 210 ARG A N 1
ATOM 1606 C CA . ARG A 1 210 ? -6.478 -21.679 17.478 1.00 95.56 210 ARG A CA 1
ATOM 1607 C C . ARG A 1 210 ? -5.137 -21.722 18.209 1.00 95.56 210 ARG A C 1
ATOM 1609 O O . ARG A 1 210 ? -5.007 -21.165 19.297 1.00 95.56 210 ARG A O 1
ATOM 1616 N N . GLU A 1 211 ? -4.134 -22.344 17.598 1.00 93.56 211 GLU A N 1
ATOM 1617 C CA . GLU A 1 211 ? -2.819 -22.507 18.215 1.00 93.56 211 GLU A CA 1
ATOM 1618 C C . GLU A 1 211 ? -2.061 -21.176 18.337 1.00 93.56 211 GLU A C 1
ATOM 1620 O O . GLU A 1 211 ? -1.487 -20.894 19.390 1.00 93.56 211 GLU A O 1
ATOM 1625 N N . LEU A 1 212 ? -2.128 -20.310 17.317 1.00 92.94 212 LEU A N 1
ATOM 1626 C CA . LEU A 1 212 ? -1.573 -18.952 17.387 1.00 92.94 212 LEU A CA 1
ATOM 1627 C C . LEU A 1 212 ? -2.220 -18.139 18.511 1.00 92.94 212 LEU A C 1
ATOM 1629 O O . LEU A 1 212 ? -1.520 -17.470 19.272 1.00 92.94 212 LEU A O 1
ATOM 1633 N N . LYS A 1 213 ? -3.550 -18.217 18.657 1.00 91.19 213 LYS A N 1
ATOM 1634 C CA . LYS A 1 213 ? -4.265 -17.556 19.755 1.00 91.19 213 LYS A CA 1
ATOM 1635 C C . LYS A 1 213 ? -3.807 -18.093 21.115 1.00 91.19 213 LYS A C 1
ATOM 1637 O O . LYS A 1 213 ? -3.563 -17.295 22.015 1.00 91.19 213 LYS A O 1
ATOM 1642 N N . ARG A 1 214 ? -3.686 -19.419 21.258 1.00 90.06 214 ARG A N 1
ATOM 1643 C CA . ARG A 1 214 ? -3.295 -20.088 22.510 1.00 90.06 214 ARG A CA 1
ATOM 1644 C C . ARG A 1 214 ? -1.879 -19.715 22.950 1.00 90.06 214 ARG A C 1
ATOM 1646 O O . ARG A 1 214 ? -1.663 -19.466 24.131 1.00 90.06 214 ARG A O 1
ATOM 1653 N N . ARG A 1 215 ? -0.923 -19.673 22.016 1.00 86.75 215 ARG A N 1
ATOM 1654 C CA . ARG A 1 215 ? 0.474 -19.307 22.308 1.00 86.75 215 ARG A CA 1
ATOM 1655 C C . ARG A 1 215 ? 0.661 -17.798 22.492 1.00 86.75 215 ARG A C 1
ATOM 1657 O O . ARG A 1 215 ? 1.537 -17.375 23.246 1.00 86.75 215 ARG A O 1
ATOM 1664 N N . GLY A 1 216 ? -0.144 -16.965 21.834 1.00 80.81 216 GLY A N 1
ATOM 1665 C CA . GLY A 1 216 ? -0.018 -15.510 21.919 1.00 80.81 216 GLY A CA 1
ATOM 1666 C C . GLY A 1 216 ? 1.396 -15.037 21.557 1.00 80.81 216 GLY A C 1
ATOM 1667 O O . GLY A 1 216 ? 1.968 -15.484 20.566 1.00 80.81 216 GLY A O 1
ATOM 1668 N N . ALA A 1 217 ? 1.983 -14.165 22.382 1.00 71.44 217 ALA A N 1
ATOM 1669 C CA . ALA A 1 217 ? 3.345 -13.656 22.176 1.00 71.44 217 ALA A CA 1
ATOM 1670 C C . ALA A 1 217 ? 4.444 -14.734 22.297 1.00 71.44 217 ALA A C 1
ATOM 1672 O O . ALA A 1 217 ? 5.550 -14.523 21.816 1.00 71.44 217 ALA A O 1
ATOM 1673 N N . SER A 1 218 ? 4.143 -15.894 22.895 1.00 71.62 218 SER A N 1
ATOM 1674 C CA . SER A 1 218 ? 5.088 -17.014 23.035 1.00 71.62 218 SER A CA 1
ATOM 1675 C C . SER A 1 218 ? 5.137 -17.941 21.815 1.00 71.62 218 SER A C 1
ATOM 1677 O O . SER A 1 218 ? 5.816 -18.962 21.849 1.00 71.62 218 SER A O 1
ATOM 1679 N N . ALA A 1 219 ? 4.402 -17.626 20.740 1.00 74.25 219 ALA A N 1
ATOM 1680 C CA . ALA A 1 219 ? 4.357 -18.476 19.553 1.00 74.25 219 ALA A CA 1
ATOM 1681 C C . ALA A 1 219 ? 5.724 -18.631 18.865 1.00 74.25 219 ALA A C 1
ATOM 1683 O O . ALA A 1 219 ? 5.941 -19.665 18.242 1.00 74.25 219 ALA A O 1
ATOM 1684 N N . ASP A 1 220 ? 6.606 -17.633 18.997 1.00 82.81 220 ASP A N 1
ATOM 1685 C CA . ASP A 1 220 ? 7.957 -17.587 18.412 1.00 82.81 220 ASP A CA 1
ATOM 1686 C C . ASP A 1 220 ? 8.000 -17.959 16.916 1.00 82.81 220 ASP A C 1
ATOM 1688 O O . ASP A 1 220 ? 8.862 -18.687 16.435 1.00 82.81 220 ASP A O 1
ATOM 1692 N N . VAL A 1 221 ? 7.009 -17.475 16.160 1.00 84.38 221 VAL A N 1
ATOM 1693 C CA . VAL A 1 221 ? 6.852 -17.735 14.715 1.00 84.38 221 VAL A CA 1
ATOM 1694 C C . VAL A 1 221 ? 7.320 -16.559 13.846 1.00 84.38 221 VAL A C 1
ATOM 1696 O O . VAL A 1 221 ? 6.910 -16.438 12.693 1.00 84.38 221 VAL A O 1
ATOM 1699 N N . GLY A 1 222 ? 8.128 -15.652 14.402 1.00 86.12 222 GLY A N 1
ATOM 1700 C CA . GLY A 1 222 ? 8.481 -14.388 13.750 1.00 86.12 222 GLY A CA 1
ATOM 1701 C C . GLY A 1 222 ? 7.267 -13.469 13.566 1.00 86.12 222 GLY A C 1
ATOM 1702 O O . GLY A 1 222 ? 6.451 -13.306 14.478 1.00 86.12 222 GLY A O 1
ATOM 1703 N N . ASP A 1 223 ? 7.135 -12.860 12.383 1.00 88.44 223 ASP A N 1
ATOM 1704 C CA . ASP A 1 223 ? 6.007 -11.978 12.070 1.00 88.44 223 ASP A CA 1
ATOM 1705 C C . ASP A 1 223 ? 4.677 -12.742 11.928 1.00 88.44 223 ASP A C 1
ATOM 1707 O O . ASP A 1 223 ? 4.381 -13.388 10.916 1.00 88.44 223 ASP A O 1
ATOM 1711 N N . LEU A 1 224 ? 3.835 -12.601 12.952 1.00 91.12 224 LEU A N 1
ATOM 1712 C CA . LEU A 1 224 ? 2.515 -13.217 13.041 1.00 91.12 224 LEU A CA 1
ATOM 1713 C C . LEU A 1 224 ? 1.592 -12.828 11.875 1.00 91.12 224 LEU A C 1
ATOM 1715 O O . LEU A 1 224 ? 0.764 -13.643 11.458 1.00 91.12 224 LEU A O 1
ATOM 1719 N N . GLU A 1 225 ? 1.692 -11.601 11.353 1.00 91.62 225 GLU A N 1
ATOM 1720 C CA . GLU A 1 225 ? 0.836 -11.163 10.244 1.00 91.62 225 GLU A CA 1
ATOM 1721 C C . GLU A 1 225 ? 1.213 -11.874 8.942 1.00 91.62 225 GLU A C 1
ATOM 1723 O O . GLU A 1 225 ? 0.324 -12.388 8.256 1.00 91.62 225 GLU A O 1
ATOM 1728 N N . THR A 1 226 ? 2.512 -12.001 8.657 1.00 93.50 226 THR A N 1
ATOM 1729 C CA . THR A 1 226 ? 3.034 -12.804 7.542 1.00 93.50 226 THR A CA 1
ATOM 1730 C C . THR A 1 226 ? 2.619 -14.271 7.656 1.00 93.50 226 THR A C 1
ATOM 1732 O O . THR A 1 226 ? 2.154 -14.843 6.672 1.00 93.50 226 THR A O 1
ATOM 1735 N N . VAL A 1 227 ? 2.715 -14.885 8.843 1.00 95.50 227 VAL A N 1
ATOM 1736 C CA . VAL A 1 227 ? 2.294 -16.286 9.055 1.00 95.50 227 VAL A CA 1
ATOM 1737 C C . VAL A 1 227 ? 0.801 -16.467 8.777 1.00 95.50 227 VAL A C 1
ATOM 1739 O O . VAL A 1 227 ? 0.404 -17.397 8.074 1.00 95.50 227 VAL A O 1
ATOM 1742 N N . ARG A 1 228 ? -0.045 -15.556 9.276 1.00 96.69 228 ARG A N 1
ATOM 1743 C CA . ARG A 1 228 ? -1.495 -15.590 9.021 1.00 96.69 228 ARG A CA 1
ATOM 1744 C C . ARG A 1 228 ? -1.824 -15.380 7.544 1.00 96.69 228 ARG A C 1
ATOM 1746 O O . ARG A 1 228 ? -2.713 -16.053 7.028 1.00 96.69 228 ARG A O 1
ATOM 1753 N N . LEU A 1 229 ? -1.116 -14.484 6.856 1.00 97.19 229 LEU A N 1
ATOM 1754 C CA . LEU A 1 229 ? -1.29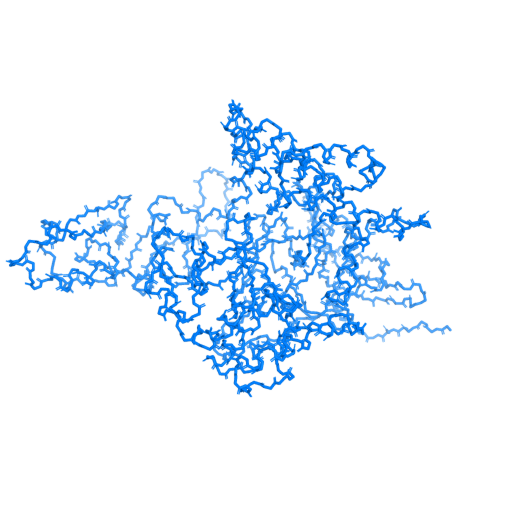5 -14.288 5.420 1.00 97.19 229 LEU A CA 1
ATOM 1755 C C . LEU A 1 229 ? -0.853 -15.521 4.622 1.00 97.19 229 LEU A C 1
ATOM 1757 O O . LEU A 1 229 ? -1.565 -15.924 3.709 1.00 97.19 229 LEU A O 1
ATOM 1761 N N . ALA A 1 230 ? 0.264 -16.156 4.986 1.00 96.62 230 ALA A N 1
ATOM 1762 C CA . ALA A 1 230 ? 0.724 -17.387 4.347 1.00 96.62 230 ALA A CA 1
ATOM 1763 C C . ALA A 1 230 ? -0.283 -18.535 4.522 1.00 96.62 230 ALA A C 1
ATOM 1765 O O . ALA A 1 230 ? -0.578 -19.235 3.559 1.00 96.62 230 ALA A O 1
ATOM 1766 N N . LEU A 1 231 ? -0.885 -18.686 5.707 1.00 96.56 231 LEU A N 1
ATOM 1767 C CA . LEU A 1 231 ? -1.980 -19.640 5.927 1.00 96.56 231 LEU A CA 1
ATOM 1768 C C . LEU A 1 231 ? -3.193 -19.352 5.029 1.00 96.56 231 LEU A C 1
ATOM 1770 O O . LEU A 1 231 ? -3.744 -20.278 4.438 1.00 96.56 231 LEU A O 1
ATOM 1774 N N . ALA A 1 232 ? -3.585 -18.082 4.889 1.00 96.25 232 ALA A N 1
ATOM 1775 C CA . ALA A 1 232 ? -4.683 -17.685 4.006 1.00 96.25 232 ALA A CA 1
ATOM 1776 C C . ALA A 1 232 ? -4.364 -17.936 2.521 1.00 96.25 232 ALA A C 1
ATOM 1778 O O . ALA A 1 232 ? -5.239 -18.342 1.761 1.00 96.25 232 ALA A O 1
ATOM 1779 N N . VAL A 1 233 ? -3.108 -17.745 2.110 1.00 94.50 233 VAL A N 1
ATOM 1780 C CA . VAL A 1 233 ? -2.628 -18.088 0.765 1.00 94.50 233 VAL A CA 1
ATOM 1781 C C . VAL A 1 233 ? -2.710 -19.593 0.523 1.00 94.50 233 VAL A C 1
ATOM 1783 O O . VAL A 1 233 ? -3.311 -20.004 -0.462 1.00 94.50 233 VAL A O 1
ATOM 1786 N N . LEU A 1 234 ? -2.158 -20.415 1.420 1.00 94.25 234 LEU A N 1
ATOM 1787 C CA . LEU A 1 234 ? -2.175 -21.877 1.284 1.00 94.25 234 LEU A CA 1
ATOM 1788 C C . LEU A 1 234 ? -3.612 -22.423 1.273 1.00 94.25 234 LEU A C 1
ATOM 1790 O O . LEU A 1 234 ? -3.933 -23.295 0.469 1.00 94.25 234 LEU A O 1
ATOM 1794 N N . SER A 1 235 ? -4.488 -21.856 2.109 1.00 93.31 235 SER A N 1
ATOM 1795 C CA . SER A 1 235 ? -5.928 -22.130 2.097 1.00 93.31 235 SER A CA 1
ATOM 1796 C C . SER A 1 235 ? -6.553 -21.842 0.730 1.00 93.31 235 SER A C 1
ATOM 1798 O O . SER A 1 235 ? -7.248 -22.690 0.169 1.00 93.31 235 SER A O 1
ATOM 1800 N N . MET A 1 236 ? -6.265 -20.668 0.161 1.00 88.44 236 MET A N 1
ATOM 1801 C CA . MET A 1 236 ? -6.787 -20.284 -1.146 1.00 88.44 236 MET A CA 1
ATOM 1802 C C . MET A 1 236 ? -6.245 -21.182 -2.262 1.00 88.44 236 MET A C 1
ATOM 1804 O O . MET A 1 236 ? -7.021 -21.608 -3.109 1.00 88.44 236 MET A O 1
ATOM 1808 N N . GLU A 1 237 ? -4.952 -21.526 -2.256 1.00 86.38 237 GLU A N 1
ATOM 1809 C CA . GLU A 1 237 ? -4.342 -22.436 -3.240 1.00 86.38 237 GLU A CA 1
ATOM 1810 C C . GLU A 1 237 ? -5.029 -23.803 -3.271 1.00 86.38 237 GLU A C 1
ATOM 1812 O O . GLU A 1 237 ? -5.274 -24.339 -4.354 1.00 86.38 237 GLU A O 1
ATOM 1817 N N . GLN A 1 238 ? -5.379 -24.347 -2.101 1.00 85.94 238 GLN A N 1
ATOM 1818 C CA . GLN A 1 238 ? -6.147 -25.587 -2.004 1.00 85.94 238 GLN A CA 1
ATOM 1819 C C . GLN A 1 238 ? -7.575 -25.417 -2.521 1.00 85.94 238 GLN A C 1
ATOM 1821 O O . GLN A 1 238 ? -8.054 -26.261 -3.280 1.00 85.94 238 GLN A O 1
ATOM 1826 N N . PHE A 1 239 ? -8.236 -24.314 -2.158 1.00 84.06 239 PHE A N 1
ATOM 1827 C CA . PHE A 1 239 ? -9.597 -24.014 -2.594 1.00 84.06 239 PHE A CA 1
ATOM 1828 C C . PHE A 1 239 ? -9.703 -23.884 -4.120 1.00 84.06 239 PHE A C 1
ATOM 1830 O O . PHE A 1 239 ? -10.560 -24.519 -4.732 1.00 84.06 239 PHE A O 1
ATOM 1837 N N . VAL A 1 240 ? -8.799 -23.124 -4.750 1.00 80.88 240 VAL A N 1
ATOM 1838 C CA . VAL A 1 240 ? -8.776 -22.946 -6.214 1.00 80.88 240 VAL A CA 1
ATOM 1839 C C . VAL A 1 240 ? -8.051 -24.070 -6.959 1.00 80.88 240 VAL A C 1
ATOM 1841 O O . VAL A 1 240 ? -8.032 -24.070 -8.187 1.00 80.88 240 VAL A O 1
ATOM 1844 N N . ARG A 1 241 ? -7.440 -25.020 -6.238 1.00 81.94 241 ARG A N 1
ATOM 1845 C CA . ARG A 1 241 ? -6.632 -26.127 -6.783 1.00 81.94 241 ARG A CA 1
ATOM 1846 C C . ARG A 1 241 ? -5.520 -25.660 -7.728 1.00 81.94 241 ARG A C 1
ATOM 1848 O O . ARG A 1 241 ? -5.233 -26.304 -8.734 1.00 81.94 241 ARG A O 1
ATOM 1855 N N . ASN A 1 242 ? -4.879 -24.544 -7.389 1.00 79.00 242 ASN A N 1
ATOM 1856 C CA . ASN A 1 242 ? -3.785 -23.972 -8.166 1.00 79.00 242 ASN A CA 1
ATOM 1857 C C . ASN A 1 242 ? -2.573 -23.686 -7.267 1.00 79.00 242 ASN A C 1
ATOM 1859 O O . ASN A 1 242 ? -2.472 -22.596 -6.696 1.00 79.00 242 ASN A O 1
ATOM 1863 N N . PRO A 1 243 ? -1.607 -24.617 -7.185 1.00 75.88 243 PRO A N 1
ATOM 1864 C CA . PRO A 1 243 ? -0.371 -24.404 -6.448 1.00 75.88 243 PRO A CA 1
ATOM 1865 C C . PRO A 1 243 ? 0.623 -23.519 -7.216 1.00 75.88 243 PRO A C 1
ATOM 1867 O O . PRO A 1 243 ? 1.753 -23.363 -6.786 1.00 75.88 243 PRO A O 1
ATOM 1870 N N . HIS A 1 244 ? 0.285 -22.910 -8.347 1.00 78.12 244 HIS A N 1
ATOM 1871 C CA . HIS A 1 244 ? 1.202 -22.044 -9.102 1.00 78.12 244 HIS A CA 1
ATOM 1872 C C . HIS A 1 244 ? 0.738 -20.584 -9.156 1.00 78.12 244 HIS A C 1
ATOM 1874 O O . HIS A 1 244 ? 1.422 -19.751 -9.740 1.00 78.12 244 HIS A O 1
ATOM 1880 N N . ALA A 1 245 ? -0.354 -20.240 -8.460 1.00 73.44 245 ALA A N 1
ATOM 1881 C CA . ALA A 1 245 ? -0.981 -18.912 -8.490 1.00 73.44 245 ALA A CA 1
ATOM 1882 C C . ALA A 1 245 ? -0.044 -17.739 -8.139 1.00 73.44 245 ALA A C 1
ATOM 1884 O O . ALA A 1 245 ? -0.306 -16.592 -8.498 1.00 73.44 245 ALA A O 1
ATOM 1885 N N . LEU A 1 246 ? 1.038 -18.019 -7.408 1.00 83.12 246 LEU A N 1
ATOM 1886 C CA . LEU A 1 246 ? 2.020 -17.030 -6.971 1.00 83.12 246 LEU A CA 1
ATOM 1887 C C . LEU A 1 246 ? 3.397 -17.215 -7.615 1.00 83.12 246 LEU A C 1
ATOM 1889 O O . LEU A 1 246 ? 4.353 -16.568 -7.192 1.00 83.12 246 LEU A O 1
ATOM 1893 N N . GLU A 1 247 ? 3.537 -18.108 -8.598 1.00 82.31 247 GLU A N 1
ATOM 1894 C CA . GLU A 1 247 ? 4.843 -18.514 -9.125 1.00 82.31 247 GLU A CA 1
ATOM 1895 C C . GLU A 1 247 ? 5.642 -17.347 -9.703 1.00 82.31 247 GLU A C 1
ATOM 1897 O O . GLU A 1 247 ? 6.848 -17.251 -9.482 1.00 82.31 247 GLU A O 1
ATOM 1902 N N . LEU A 1 248 ? 4.943 -16.416 -10.350 1.00 81.62 248 LEU A N 1
ATOM 1903 C CA . LEU A 1 248 ? 5.534 -15.223 -10.938 1.00 81.62 248 LEU A CA 1
ATOM 1904 C C . LEU A 1 248 ? 5.882 -14.119 -9.941 1.00 81.62 248 LEU A C 1
ATOM 1906 O O . LEU A 1 248 ? 6.451 -13.114 -10.372 1.00 81.62 248 LEU A O 1
ATOM 1910 N N . LEU A 1 249 ? 5.545 -14.238 -8.657 1.00 88.19 249 LEU A N 1
ATOM 1911 C CA . LEU A 1 249 ? 5.930 -13.232 -7.671 1.00 88.19 249 LEU A CA 1
ATOM 1912 C C . LEU A 1 249 ? 7.423 -13.302 -7.378 1.00 88.19 249 LEU A C 1
ATOM 1914 O O . LEU A 1 249 ? 7.975 -14.376 -7.132 1.00 88.19 249 LEU A O 1
ATOM 1918 N N . THR A 1 250 ? 8.062 -12.134 -7.395 1.00 85.56 250 THR A N 1
ATOM 1919 C CA . THR A 1 250 ? 9.490 -12.020 -7.125 1.00 85.56 250 THR A CA 1
ATOM 1920 C C . THR A 1 250 ? 9.746 -12.318 -5.653 1.00 85.56 250 THR A C 1
ATOM 1922 O O . THR A 1 250 ? 9.023 -11.853 -4.772 1.00 85.56 250 THR A O 1
ATOM 1925 N N . VAL A 1 251 ? 10.792 -13.091 -5.390 1.00 86.31 251 VAL A N 1
ATOM 1926 C CA . VAL A 1 251 ? 11.335 -13.297 -4.051 1.00 86.31 251 VAL A CA 1
ATOM 1927 C C . VAL A 1 251 ? 12.770 -12.820 -4.081 1.00 86.31 251 VAL A C 1
ATOM 1929 O O . VAL A 1 251 ? 13.552 -13.263 -4.925 1.00 86.31 251 VAL A O 1
ATOM 1932 N N . HIS A 1 252 ? 13.120 -11.926 -3.168 1.00 76.44 252 HIS A N 1
ATOM 1933 C CA . HIS A 1 252 ? 14.489 -11.459 -3.042 1.00 76.44 252 HIS A CA 1
ATOM 1934 C C . HIS A 1 252 ? 15.215 -12.328 -2.021 1.00 76.44 252 HIS A C 1
ATOM 1936 O O . HIS A 1 252 ? 14.854 -12.375 -0.850 1.00 76.44 252 HIS A O 1
ATOM 1942 N N . ARG A 1 253 ? 16.239 -13.050 -2.483 1.00 58.44 253 ARG A N 1
ATOM 1943 C CA . ARG A 1 253 ? 17.104 -13.854 -1.618 1.00 58.44 253 ARG A CA 1
ATOM 1944 C C . ARG A 1 253 ? 18.213 -12.972 -1.065 1.00 58.44 253 ARG A C 1
ATOM 1946 O O . ARG A 1 253 ? 19.306 -12.938 -1.621 1.00 58.44 253 ARG A O 1
ATOM 1953 N N . CYS A 1 254 ? 17.950 -12.274 0.030 1.00 52.19 254 CYS A N 1
ATOM 1954 C CA . CYS A 1 254 ? 19.031 -11.860 0.914 1.00 52.19 254 CYS A CA 1
ATOM 1955 C C . CYS A 1 254 ? 19.093 -12.896 2.038 1.00 52.19 254 CYS A C 1
ATOM 1957 O O . CYS A 1 254 ? 18.409 -12.767 3.047 1.00 52.19 254 CYS A O 1
ATOM 1959 N N . HIS A 1 255 ? 19.842 -13.985 1.832 1.00 53.53 255 HIS A N 1
ATOM 1960 C CA . HIS A 1 255 ? 20.159 -14.893 2.933 1.00 53.53 255 HIS A CA 1
ATOM 1961 C C . HIS A 1 255 ? 21.065 -14.137 3.904 1.00 53.53 255 HIS A C 1
ATOM 1963 O O . HIS A 1 255 ? 22.278 -14.096 3.723 1.00 53.53 255 HIS A O 1
ATOM 1969 N N . GLN A 1 256 ? 20.473 -13.505 4.911 1.00 54.00 256 GLN A N 1
ATOM 1970 C CA . GLN A 1 256 ? 21.218 -13.122 6.097 1.00 54.00 256 GLN A CA 1
ATOM 1971 C C . GLN A 1 256 ? 21.232 -14.340 7.016 1.00 54.00 256 GLN A C 1
ATOM 1973 O O . GLN A 1 256 ? 20.203 -14.736 7.564 1.00 54.00 256 GLN A O 1
ATOM 1978 N N . GLU A 1 257 ? 22.393 -14.982 7.140 1.00 55.84 257 GLU A N 1
ATOM 1979 C CA . GLU A 1 257 ? 22.615 -15.963 8.199 1.00 55.84 257 GLU A CA 1
ATOM 1980 C C . GLU A 1 257 ? 22.333 -15.284 9.549 1.00 55.84 257 GLU A C 1
ATOM 1982 O O . GLU A 1 257 ? 22.874 -14.217 9.839 1.00 55.84 257 GLU A O 1
ATOM 1987 N N . GLY A 1 258 ? 21.429 -15.855 10.354 1.00 74.62 258 GLY A N 1
ATOM 1988 C CA . GLY A 1 258 ? 21.067 -15.287 11.653 1.00 74.62 258 GLY A CA 1
ATOM 1989 C C . GLY A 1 258 ? 19.584 -15.405 12.006 1.00 74.62 258 GLY A C 1
ATOM 1990 O O . GLY A 1 258 ? 18.936 -16.415 11.732 1.00 74.62 258 GLY A O 1
ATOM 1991 N N . LYS A 1 259 ? 19.057 -14.364 12.663 1.00 77.81 259 LYS A N 1
ATOM 1992 C CA . LYS A 1 259 ? 17.740 -14.354 13.324 1.00 77.81 259 LYS A CA 1
ATOM 1993 C C . LYS A 1 259 ? 16.564 -14.606 12.371 1.00 77.81 259 LYS A C 1
ATOM 1995 O O . LYS A 1 259 ? 15.661 -15.359 12.717 1.00 77.81 259 LYS A O 1
ATOM 2000 N N . GLU A 1 2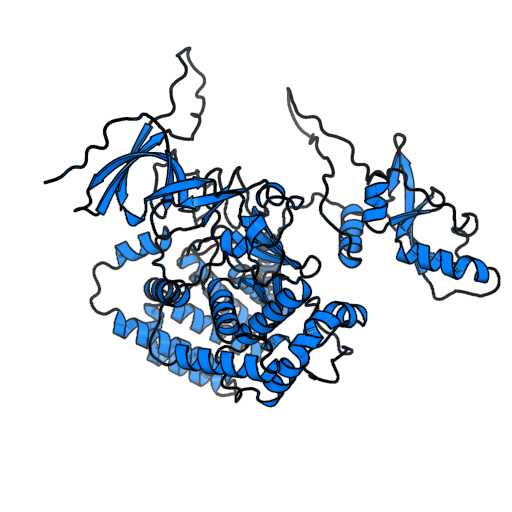60 ? 16.582 -14.029 11.171 1.00 78.81 260 GLU A N 1
ATOM 2001 C CA . GLU A 1 260 ? 15.464 -14.145 10.222 1.00 78.81 260 GLU A CA 1
ATOM 2002 C C . GLU A 1 260 ? 15.296 -15.573 9.675 1.00 78.81 260 GLU A C 1
ATOM 2004 O O . GLU A 1 260 ? 14.174 -16.055 9.499 1.00 78.81 260 GLU A O 1
ATOM 2009 N N . GLU A 1 261 ? 16.396 -16.293 9.448 1.00 85.50 261 GLU A N 1
ATOM 2010 C CA . GLU A 1 261 ? 16.357 -17.697 9.025 1.00 85.50 261 GLU A CA 1
ATOM 2011 C C . GLU A 1 261 ? 15.793 -18.597 10.136 1.00 85.50 261 GLU A C 1
ATOM 2013 O O . GLU A 1 261 ? 15.028 -19.521 9.851 1.00 85.50 261 GLU A O 1
ATOM 2018 N N . VAL A 1 262 ? 16.111 -18.299 11.402 1.00 87.75 262 VAL A N 1
ATOM 2019 C CA . VAL A 1 262 ? 15.529 -18.989 12.565 1.00 87.75 262 VAL A CA 1
ATOM 2020 C C . VAL A 1 262 ? 14.026 -18.725 12.647 1.00 87.75 262 VAL A C 1
ATOM 2022 O O . VAL A 1 262 ? 13.253 -19.678 12.681 1.00 87.75 262 VAL A O 1
ATOM 2025 N N . GLU A 1 263 ? 13.598 -17.461 12.584 1.00 88.31 263 GLU A N 1
ATOM 2026 C CA . GLU A 1 263 ? 12.175 -17.088 12.593 1.00 88.31 263 GLU A CA 1
ATOM 2027 C C . GLU A 1 263 ? 11.404 -17.745 11.436 1.00 88.31 263 GLU A C 1
ATOM 2029 O O . GLU A 1 263 ? 10.293 -18.247 11.612 1.00 88.31 263 GLU A O 1
ATOM 2034 N N . THR A 1 264 ? 12.010 -17.797 10.247 1.00 90.00 264 THR A N 1
ATOM 2035 C CA . THR A 1 264 ? 11.428 -18.453 9.069 1.00 90.00 264 THR A CA 1
ATOM 2036 C C . THR A 1 264 ? 11.291 -19.956 9.276 1.00 90.00 264 THR A C 1
ATOM 2038 O O . THR A 1 264 ? 10.253 -20.521 8.938 1.00 90.00 264 THR A O 1
ATOM 2041 N N . ARG A 1 265 ? 12.298 -20.615 9.858 1.00 92.38 265 ARG A N 1
ATOM 2042 C CA . ARG A 1 265 ? 12.236 -22.045 10.184 1.00 92.38 265 ARG A CA 1
ATOM 2043 C C . ARG A 1 265 ? 11.140 -22.338 11.205 1.00 92.38 265 ARG A C 1
ATOM 2045 O O . ARG A 1 265 ? 10.312 -23.205 10.944 1.00 92.38 265 ARG A O 1
ATOM 2052 N N . SER A 1 266 ? 11.061 -21.556 12.282 1.00 93.50 266 SER A N 1
ATOM 2053 C CA . SER A 1 266 ? 10.003 -21.681 13.290 1.00 93.50 266 SER A CA 1
ATOM 2054 C C . SER A 1 266 ? 8.607 -21.491 12.690 1.00 93.50 266 SER A C 1
ATOM 2056 O O . SER A 1 266 ? 7.694 -22.263 12.984 1.00 93.50 266 SER A O 1
ATOM 2058 N N . ALA A 1 267 ? 8.432 -20.509 11.799 1.00 94.44 267 ALA A N 1
ATOM 2059 C CA . ALA A 1 267 ? 7.177 -20.295 11.079 1.00 94.44 267 ALA A CA 1
ATOM 2060 C C . ALA A 1 267 ? 6.806 -21.478 10.168 1.00 94.44 267 ALA A C 1
ATOM 2062 O O . ALA A 1 267 ? 5.643 -21.886 10.124 1.00 94.44 267 ALA A O 1
ATOM 2063 N N . VAL A 1 268 ? 7.785 -22.042 9.453 1.00 96.00 268 VAL A N 1
ATOM 2064 C CA . VAL A 1 268 ? 7.594 -23.217 8.590 1.00 96.00 268 VAL A CA 1
ATOM 2065 C C . VAL A 1 268 ? 7.163 -24.426 9.417 1.00 96.00 268 VAL A C 1
ATOM 2067 O O . VAL A 1 268 ? 6.127 -25.024 9.121 1.00 96.00 268 VAL A O 1
ATOM 2070 N N . ASP A 1 269 ? 7.899 -24.741 10.482 1.00 94.81 269 ASP A N 1
ATOM 2071 C CA . ASP A 1 269 ? 7.598 -25.867 11.371 1.00 94.81 269 ASP A CA 1
ATOM 2072 C C . ASP A 1 269 ? 6.223 -25.706 12.028 1.00 94.81 269 ASP A C 1
ATOM 2074 O O . ASP A 1 269 ? 5.453 -26.666 12.132 1.00 94.81 269 ASP A O 1
ATOM 2078 N N . PHE A 1 270 ? 5.870 -24.480 12.419 1.00 95.75 270 PHE A N 1
ATOM 2079 C CA . PHE A 1 270 ? 4.547 -24.165 12.938 1.00 95.75 270 PHE A CA 1
ATOM 2080 C C . PHE A 1 270 ? 3.438 -24.490 11.927 1.00 95.75 270 PHE A C 1
ATOM 2082 O O . PHE A 1 270 ? 2.511 -25.229 12.262 1.00 95.75 270 PHE A O 1
ATOM 2089 N N . ILE A 1 271 ? 3.527 -23.970 10.697 1.00 95.75 271 ILE A N 1
ATOM 2090 C CA . ILE A 1 271 ? 2.490 -24.169 9.672 1.00 95.75 271 ILE A CA 1
ATOM 2091 C C . ILE A 1 271 ? 2.375 -25.652 9.305 1.00 95.75 271 ILE A C 1
ATOM 2093 O O . ILE A 1 271 ? 1.263 -26.167 9.217 1.00 95.75 271 ILE A O 1
ATOM 2097 N N . ILE A 1 272 ? 3.494 -26.362 9.143 1.00 95.69 272 ILE A N 1
ATOM 2098 C CA . ILE A 1 272 ? 3.507 -27.802 8.839 1.00 95.69 272 ILE A CA 1
ATOM 2099 C C . ILE A 1 272 ? 2.772 -28.592 9.924 1.00 95.69 272 ILE A C 1
ATOM 2101 O O . ILE A 1 272 ? 1.899 -29.401 9.618 1.00 95.69 272 ILE A O 1
ATOM 2105 N N . ASN A 1 273 ? 3.088 -28.343 11.195 1.00 93.19 273 ASN A N 1
ATOM 2106 C CA . ASN A 1 273 ? 2.460 -29.052 12.310 1.00 93.19 273 ASN A CA 1
ATOM 2107 C C . ASN A 1 273 ? 0.980 -28.682 12.476 1.00 93.19 273 ASN A C 1
ATOM 2109 O O . ASN A 1 273 ? 0.162 -29.520 12.859 1.00 93.19 273 ASN A O 1
ATOM 2113 N N . ALA A 1 274 ? 0.620 -27.431 12.187 1.00 92.56 274 ALA A N 1
ATOM 2114 C CA . ALA A 1 274 ? -0.758 -26.962 12.255 1.00 92.56 274 ALA A CA 1
ATOM 2115 C C . ALA A 1 274 ? -1.633 -27.464 11.093 1.00 92.56 274 ALA A C 1
ATOM 2117 O O . ALA A 1 274 ? -2.855 -27.454 11.225 1.00 92.56 274 ALA A O 1
ATOM 2118 N N . THR A 1 275 ? -1.017 -27.911 9.995 1.00 91.12 275 THR A N 1
ATOM 2119 C CA . THR A 1 275 ? -1.674 -28.428 8.779 1.00 91.12 275 THR A CA 1
ATOM 2120 C C . THR A 1 275 ? -1.488 -29.940 8.609 1.00 91.12 275 THR A C 1
ATOM 2122 O O . THR A 1 275 ? -1.547 -30.451 7.494 1.00 91.12 275 THR A O 1
ATOM 2125 N N . ASP A 1 276 ? -1.209 -30.663 9.702 1.00 90.12 276 ASP A N 1
ATOM 2126 C CA . ASP A 1 276 ? -1.012 -32.123 9.722 1.00 90.12 276 ASP A CA 1
ATOM 2127 C C . ASP A 1 276 ? 0.000 -32.639 8.690 1.00 90.12 276 ASP A C 1
ATOM 2129 O O . ASP A 1 276 ? -0.109 -33.744 8.165 1.00 90.12 276 ASP A O 1
ATOM 2133 N N . ARG A 1 277 ? 1.025 -31.826 8.406 1.00 89.25 277 ARG A N 1
ATOM 2134 C CA . ARG A 1 277 ? 2.092 -32.120 7.440 1.00 89.25 277 ARG A CA 1
ATOM 2135 C C . ARG A 1 277 ? 1.579 -32.394 6.022 1.00 89.25 277 ARG A C 1
ATOM 2137 O O . ARG A 1 277 ? 2.282 -33.017 5.231 1.00 89.25 277 ARG A O 1
ATOM 2144 N N . MET A 1 278 ? 0.391 -31.892 5.680 1.00 88.94 278 MET A N 1
ATOM 2145 C CA . MET A 1 278 ? -0.187 -32.014 4.337 1.00 88.94 278 MET A CA 1
ATOM 2146 C C . MET A 1 278 ? 0.529 -31.151 3.290 1.00 88.94 278 MET A C 1
ATOM 2148 O O . MET A 1 278 ? 0.355 -31.366 2.092 1.00 88.94 278 MET A O 1
ATOM 2152 N N . ILE A 1 279 ? 1.306 -30.154 3.725 1.00 91.19 279 ILE A N 1
ATOM 2153 C CA . ILE A 1 279 ? 1.998 -29.205 2.850 1.00 91.19 279 ILE A CA 1
ATOM 2154 C C . ILE A 1 279 ? 3.508 -29.392 2.968 1.00 91.19 279 ILE A C 1
ATOM 2156 O O . ILE A 1 279 ? 4.061 -29.464 4.066 1.00 91.19 279 ILE A O 1
ATOM 2160 N N . ASP A 1 280 ? 4.176 -29.424 1.816 1.00 92.56 280 ASP A N 1
ATOM 2161 C CA . ASP A 1 280 ? 5.630 -29.512 1.727 1.00 92.56 280 ASP A CA 1
ATOM 2162 C C . ASP A 1 280 ? 6.329 -28.304 2.403 1.00 92.56 280 ASP A C 1
ATOM 2164 O O . ASP A 1 280 ? 5.982 -27.150 2.125 1.00 92.56 280 ASP A O 1
ATOM 2168 N N . PRO A 1 281 ? 7.354 -28.524 3.250 1.00 94.94 281 PRO A N 1
ATOM 2169 C CA . PRO A 1 281 ? 8.107 -27.448 3.891 1.00 94.94 281 PRO A CA 1
ATOM 2170 C C . PRO A 1 281 ? 8.662 -26.385 2.939 1.00 94.94 281 PRO A C 1
ATOM 2172 O O . PRO A 1 281 ? 8.637 -25.194 3.267 1.00 94.94 281 PRO A O 1
ATOM 2175 N N . LYS A 1 282 ? 9.158 -26.779 1.754 1.00 92.69 282 LYS A N 1
ATOM 2176 C CA . LYS A 1 282 ? 9.704 -25.807 0.791 1.00 92.69 282 LYS A CA 1
ATOM 2177 C C . LYS A 1 282 ? 8.593 -24.919 0.253 1.00 92.69 282 LYS A C 1
ATOM 2179 O O . LYS A 1 282 ? 8.806 -23.720 0.076 1.00 92.69 282 LYS A O 1
ATOM 2184 N N . ARG A 1 283 ? 7.397 -25.481 0.053 1.00 91.50 283 ARG A N 1
ATOM 2185 C CA . ARG A 1 283 ? 6.212 -24.715 -0.335 1.00 91.50 283 ARG A CA 1
ATOM 2186 C C . ARG A 1 283 ? 5.834 -23.663 0.702 1.00 91.50 283 ARG A C 1
ATOM 2188 O O . ARG A 1 283 ? 5.594 -22.512 0.334 1.00 91.50 283 ARG A O 1
ATOM 2195 N N . VAL A 1 284 ? 5.803 -24.038 1.981 1.00 94.56 284 VAL A N 1
ATOM 2196 C CA . VAL A 1 284 ? 5.497 -23.108 3.080 1.00 94.56 284 VAL A CA 1
ATOM 2197 C C . VAL A 1 284 ? 6.524 -21.978 3.129 1.00 94.56 284 VAL A C 1
ATOM 2199 O O . VAL A 1 284 ? 6.143 -20.808 3.134 1.00 94.56 284 VAL A O 1
ATOM 2202 N N . ARG A 1 285 ? 7.820 -22.316 3.086 1.00 93.88 285 ARG A N 1
ATOM 2203 C CA . ARG A 1 285 ? 8.913 -21.333 3.067 1.00 93.88 285 ARG A CA 1
ATOM 2204 C C . ARG A 1 285 ? 8.756 -20.337 1.920 1.00 93.88 285 ARG A C 1
ATOM 2206 O O . ARG A 1 285 ? 8.739 -19.134 2.154 1.00 93.88 285 ARG A O 1
ATOM 2213 N N . LEU A 1 286 ? 8.568 -20.832 0.698 1.00 91.75 286 LEU A N 1
ATOM 2214 C CA . LEU A 1 286 ? 8.422 -19.982 -0.481 1.00 91.75 286 LEU A CA 1
ATOM 2215 C C . LEU A 1 286 ? 7.174 -19.088 -0.401 1.00 91.75 286 LEU A C 1
ATOM 2217 O O . LEU A 1 286 ? 7.181 -17.958 -0.882 1.00 91.75 286 LEU A O 1
ATOM 2221 N N . THR A 1 287 ? 6.102 -19.574 0.225 1.00 93.62 287 THR A N 1
ATOM 2222 C CA . THR A 1 287 ? 4.885 -18.787 0.454 1.00 93.62 287 THR A CA 1
ATOM 2223 C C . THR A 1 287 ? 5.125 -17.650 1.446 1.00 93.62 287 THR A C 1
ATOM 2225 O O . THR A 1 287 ? 4.696 -16.526 1.190 1.00 93.62 287 THR A O 1
ATOM 2228 N N . LEU A 1 288 ? 5.844 -17.915 2.543 1.00 93.69 288 LEU A N 1
ATOM 2229 C CA . LEU A 1 288 ? 6.250 -16.889 3.510 1.00 93.69 288 LEU A CA 1
ATOM 2230 C C . LEU A 1 288 ? 7.122 -15.822 2.840 1.00 93.69 288 LEU A C 1
ATOM 2232 O O . LEU A 1 288 ? 6.846 -14.634 2.972 1.00 93.69 288 LEU A O 1
ATOM 2236 N N . GLU A 1 289 ? 8.126 -16.239 2.070 1.00 91.38 289 GLU A N 1
ATOM 2237 C CA . GLU A 1 289 ? 9.021 -15.331 1.346 1.00 91.38 289 GLU A CA 1
ATOM 2238 C C . GLU A 1 289 ? 8.258 -14.459 0.332 1.00 91.38 289 GLU A C 1
ATOM 2240 O O . GLU A 1 289 ? 8.431 -13.240 0.289 1.00 91.38 289 GLU A O 1
ATOM 2245 N N . ARG A 1 290 ? 7.335 -15.052 -0.439 1.00 91.88 290 ARG A N 1
ATOM 2246 C CA . ARG A 1 290 ? 6.470 -14.300 -1.362 1.00 91.88 290 ARG A CA 1
ATOM 2247 C C . ARG A 1 290 ? 5.568 -13.319 -0.630 1.00 91.88 290 ARG A C 1
ATOM 2249 O O . ARG A 1 290 ? 5.434 -12.187 -1.089 1.00 91.88 290 ARG A O 1
ATOM 2256 N N . ALA A 1 291 ? 4.964 -13.726 0.485 1.00 92.81 291 ALA A N 1
ATOM 2257 C CA . ALA A 1 291 ? 4.136 -12.842 1.295 1.00 92.81 291 ALA A CA 1
ATOM 2258 C C . ALA A 1 291 ? 4.947 -11.639 1.802 1.00 92.81 291 ALA A C 1
ATOM 2260 O O . ALA A 1 291 ? 4.499 -10.509 1.631 1.00 92.81 291 ALA A O 1
ATOM 2261 N N . ARG A 1 292 ? 6.165 -11.854 2.318 1.00 90.81 292 ARG A N 1
ATOM 2262 C CA . ARG A 1 292 ? 7.043 -10.771 2.797 1.00 90.81 292 ARG A CA 1
ATOM 2263 C C . ARG A 1 292 ? 7.362 -9.742 1.714 1.00 90.81 292 ARG A C 1
ATOM 2265 O O . ARG A 1 292 ? 7.256 -8.549 1.970 1.00 90.81 292 ARG A O 1
ATOM 2272 N N . CYS A 1 293 ? 7.706 -10.187 0.505 1.00 89.88 293 CYS A N 1
ATOM 2273 C CA . CYS A 1 293 ? 8.137 -9.275 -0.559 1.00 89.88 293 CYS A CA 1
ATOM 2274 C C . CYS A 1 293 ? 6.988 -8.630 -1.355 1.00 89.88 293 CYS A C 1
ATOM 2276 O O . CYS A 1 293 ? 7.222 -7.650 -2.055 1.00 89.88 293 CYS A O 1
ATOM 2278 N N . ASN A 1 294 ? 5.767 -9.179 -1.313 1.00 93.62 294 ASN A N 1
ATOM 2279 C CA . ASN A 1 294 ? 4.707 -8.814 -2.270 1.00 93.62 294 ASN A CA 1
ATOM 2280 C C . ASN A 1 294 ? 3.367 -8.437 -1.619 1.00 93.62 294 ASN A C 1
ATOM 2282 O O . ASN A 1 294 ? 2.411 -8.081 -2.320 1.00 93.62 294 ASN A O 1
ATOM 2286 N N . ALA A 1 295 ? 3.244 -8.552 -0.297 1.00 94.56 295 ALA A N 1
ATOM 2287 C CA . ALA A 1 295 ? 2.019 -8.186 0.389 1.00 94.56 295 ALA A CA 1
ATOM 2288 C C . ALA A 1 295 ? 1.791 -6.667 0.389 1.00 94.56 295 ALA A C 1
ATOM 2290 O O . ALA A 1 295 ? 2.719 -5.868 0.466 1.00 94.56 295 ALA A O 1
ATOM 2291 N N . HIS A 1 296 ? 0.523 -6.276 0.314 1.00 94.31 296 HIS A N 1
ATOM 2292 C CA . HIS A 1 296 ? 0.083 -4.891 0.275 1.00 94.31 296 HIS A CA 1
ATOM 2293 C C . HIS A 1 296 ? -0.763 -4.555 1.509 1.00 94.31 296 HIS A C 1
ATOM 2295 O O . HIS A 1 296 ? -1.600 -5.368 1.923 1.00 94.31 296 HIS A O 1
ATOM 2301 N N . PRO A 1 297 ? -0.609 -3.346 2.075 1.00 91.56 297 PRO A N 1
ATOM 2302 C CA . PRO A 1 297 ? -1.478 -2.860 3.137 1.00 91.56 297 PRO A CA 1
ATOM 2303 C C . PRO A 1 297 ? -2.892 -2.567 2.611 1.00 91.56 297 PRO A C 1
ATOM 2305 O O . PRO A 1 297 ? -3.076 -2.062 1.503 1.00 91.56 297 PRO A O 1
ATOM 2308 N N . LEU A 1 298 ? -3.904 -2.848 3.432 1.00 91.06 298 LEU A N 1
ATOM 2309 C CA . LEU A 1 298 ? -5.313 -2.646 3.095 1.00 91.06 298 LEU A CA 1
ATOM 2310 C C . LEU A 1 298 ? -5.847 -1.379 3.762 1.00 91.06 298 LEU A C 1
ATOM 2312 O O . LEU A 1 298 ? -5.986 -1.340 4.984 1.00 91.06 298 LEU A O 1
ATOM 2316 N N . TYR A 1 299 ? -6.216 -0.371 2.974 1.00 83.12 299 TYR A N 1
ATOM 2317 C CA . TYR A 1 299 ? -6.828 0.871 3.462 1.00 83.12 299 TYR A CA 1
ATOM 2318 C C . TYR A 1 299 ? -8.263 0.988 2.949 1.00 83.12 299 TYR A C 1
ATOM 2320 O O . TYR A 1 299 ? -8.465 1.086 1.746 1.00 83.12 299 TYR A O 1
ATOM 2328 N N . ILE A 1 300 ? -9.259 0.999 3.840 1.00 78.69 300 ILE A N 1
ATOM 2329 C CA . ILE A 1 300 ? -10.678 1.141 3.442 1.00 78.69 300 ILE A CA 1
ATOM 2330 C C . ILE A 1 300 ? -11.097 2.617 3.406 1.00 78.69 300 ILE A C 1
ATOM 2332 O O . ILE A 1 300 ? -11.694 3.070 2.438 1.00 78.69 300 ILE A O 1
ATOM 2336 N N . ASP A 1 301 ? -10.728 3.385 4.434 1.00 69.38 301 ASP A N 1
ATOM 2337 C CA . ASP A 1 301 ? -11.159 4.782 4.608 1.00 69.38 301 ASP A CA 1
ATOM 2338 C C . ASP A 1 301 ? -10.012 5.783 4.388 1.00 69.38 301 ASP A C 1
ATOM 2340 O O . ASP A 1 301 ? -10.009 6.849 5.000 1.00 69.38 301 ASP A O 1
ATOM 2344 N N . GLY A 1 302 ? -8.974 5.389 3.640 1.00 65.62 302 GLY A N 1
ATOM 2345 C CA . GLY A 1 302 ? -7.754 6.181 3.406 1.00 65.62 302 GLY A CA 1
ATOM 2346 C C . GLY A 1 302 ? -6.829 6.342 4.623 1.00 65.62 302 GLY A C 1
ATOM 2347 O O . GLY A 1 302 ? -5.625 6.462 4.466 1.00 65.62 302 GLY A O 1
ATOM 2348 N N . VAL A 1 303 ? -7.356 6.231 5.846 1.00 65.25 303 VAL A N 1
ATOM 2349 C CA . VAL A 1 303 ? -6.634 6.542 7.097 1.00 65.25 303 VAL A CA 1
ATOM 2350 C C . VAL A 1 303 ? -6.072 5.301 7.790 1.00 65.25 303 VAL A C 1
ATOM 2352 O O . VAL A 1 303 ? -4.919 5.259 8.205 1.00 65.25 303 VAL A O 1
ATOM 2355 N N . THR A 1 304 ? -6.904 4.276 7.989 1.00 72.25 304 THR A N 1
ATOM 2356 C CA . THR A 1 304 ? -6.534 3.118 8.816 1.00 72.25 304 THR A CA 1
ATOM 2357 C C . THR A 1 304 ? -6.162 1.942 7.935 1.00 72.25 304 THR A C 1
ATOM 2359 O O . THR A 1 304 ? -7.010 1.439 7.199 1.00 72.25 304 THR A O 1
ATOM 2362 N N . CYS A 1 305 ? -4.929 1.454 8.074 1.00 84.94 305 CYS A N 1
ATOM 2363 C CA . CYS A 1 305 ? -4.564 0.154 7.530 1.00 84.94 305 CYS A CA 1
ATOM 2364 C C . CYS A 1 305 ? -5.243 -0.945 8.366 1.00 84.94 305 CYS A C 1
ATOM 2366 O O . CYS A 1 305 ? -4.963 -1.118 9.559 1.00 84.94 305 CYS A O 1
ATOM 2368 N N . VAL A 1 306 ? -6.213 -1.626 7.756 1.00 90.12 306 VAL A N 1
ATOM 2369 C CA . VAL A 1 306 ? -7.102 -2.596 8.413 1.00 90.12 306 VAL A CA 1
ATOM 2370 C C . VAL A 1 306 ? -6.577 -4.026 8.362 1.00 90.12 306 VAL A C 1
ATOM 2372 O O . VAL A 1 306 ? -7.100 -4.902 9.054 1.00 90.12 306 VAL A O 1
ATOM 2375 N N . GLY A 1 307 ? -5.556 -4.269 7.550 1.00 94.06 307 GLY A N 1
ATOM 2376 C CA . GLY A 1 307 ? -5.046 -5.595 7.272 1.00 94.06 307 GLY A CA 1
ATOM 2377 C C . GLY A 1 307 ? -4.010 -5.586 6.168 1.00 94.06 307 GLY A C 1
ATOM 2378 O O . GLY A 1 307 ? -3.582 -4.526 5.712 1.00 94.06 307 GLY A O 1
ATOM 2379 N N . THR A 1 308 ? -3.664 -6.784 5.729 1.00 95.69 308 THR A N 1
ATOM 2380 C CA . THR A 1 308 ? -2.639 -7.026 4.719 1.00 95.69 308 THR A CA 1
ATOM 2381 C C . THR A 1 308 ? -3.162 -8.075 3.747 1.00 95.69 308 THR A C 1
ATOM 2383 O O . THR A 1 308 ? -3.922 -8.965 4.138 1.00 95.69 308 THR A O 1
ATOM 2386 N N . GLY A 1 309 ? -2.799 -7.973 2.474 1.00 95.75 309 GLY A N 1
ATOM 2387 C CA . GLY A 1 309 ? -3.234 -8.926 1.463 1.00 95.75 309 GLY A CA 1
ATOM 2388 C C . GLY A 1 309 ? -2.234 -9.128 0.343 1.00 95.75 309 GLY A C 1
ATOM 2389 O O . GLY A 1 309 ? -1.380 -8.284 0.093 1.00 95.75 309 GLY A O 1
ATOM 2390 N N . LEU A 1 310 ? -2.363 -10.250 -0.351 1.00 93.44 310 LEU A N 1
ATOM 2391 C CA . LEU A 1 310 ? -1.571 -10.583 -1.520 1.00 93.44 310 LEU A CA 1
ATOM 2392 C C . LEU A 1 310 ? -2.419 -10.388 -2.778 1.00 93.44 310 LEU A C 1
ATOM 2394 O O . LEU A 1 310 ? -3.468 -11.013 -2.937 1.00 93.44 310 LEU A O 1
ATOM 2398 N N . PHE A 1 311 ? -1.953 -9.515 -3.667 1.00 91.19 311 PHE A N 1
ATOM 2399 C CA . PHE A 1 311 ? -2.624 -9.135 -4.911 1.00 91.19 311 PHE A CA 1
ATOM 2400 C C . PHE A 1 311 ? -1.623 -9.327 -6.044 1.00 91.19 311 PHE A C 1
ATOM 2402 O O . PHE A 1 311 ? -0.890 -8.385 -6.352 1.00 91.19 311 PHE A O 1
ATOM 2409 N N . PRO A 1 312 ? -1.516 -10.521 -6.652 1.00 86.25 312 PRO A N 1
ATOM 2410 C CA . PRO A 1 312 ? -0.365 -10.783 -7.504 1.00 86.25 312 PRO A CA 1
ATOM 2411 C C . PRO A 1 312 ? -0.347 -9.883 -8.748 1.00 86.25 312 PRO A C 1
ATOM 2413 O O . PRO A 1 312 ? 0.712 -9.407 -9.142 1.00 86.25 312 PRO A O 1
ATOM 2416 N N . GLY A 1 313 ? -1.524 -9.508 -9.269 1.00 83.62 313 GLY A N 1
ATOM 2417 C CA . GLY A 1 313 ? -1.638 -8.495 -10.321 1.00 83.62 313 GLY A CA 1
ATOM 2418 C C . GLY A 1 313 ? -1.101 -7.112 -9.923 1.00 83.62 313 GLY A C 1
ATOM 2419 O O . GLY A 1 313 ? -0.520 -6.441 -10.762 1.00 83.62 313 GLY A O 1
ATOM 2420 N N . ALA A 1 314 ? -1.236 -6.690 -8.660 1.00 90.25 314 ALA A N 1
ATOM 2421 C CA . ALA A 1 314 ? -0.648 -5.432 -8.184 1.00 90.25 314 ALA A CA 1
ATOM 2422 C C . ALA A 1 314 ? 0.855 -5.568 -7.911 1.00 90.25 314 ALA A C 1
ATOM 2424 O O . ALA A 1 314 ? 1.628 -4.721 -8.349 1.00 90.25 314 ALA A O 1
ATOM 2425 N N . ALA A 1 315 ? 1.269 -6.655 -7.253 1.00 90.69 315 ALA A N 1
ATOM 2426 C CA . ALA A 1 315 ? 2.667 -6.921 -6.912 1.00 90.69 315 ALA A CA 1
ATOM 2427 C C . ALA A 1 315 ? 3.577 -7.057 -8.140 1.00 90.69 315 ALA A C 1
ATOM 2429 O O . ALA A 1 315 ? 4.742 -6.687 -8.094 1.00 90.69 315 ALA A O 1
ATOM 2430 N N . MET A 1 316 ? 3.046 -7.563 -9.255 1.00 86.56 316 MET A N 1
ATOM 2431 C CA . MET A 1 316 ? 3.779 -7.636 -10.520 1.00 86.56 316 MET A CA 1
ATOM 2432 C C . MET A 1 316 ? 3.793 -6.317 -11.302 1.00 86.56 316 MET A C 1
ATOM 2434 O O . MET A 1 316 ? 4.615 -6.164 -12.204 1.00 86.56 316 MET A O 1
ATOM 2438 N N . ALA A 1 317 ? 2.849 -5.417 -11.021 1.00 88.19 317 ALA A N 1
ATOM 2439 C CA . ALA A 1 317 ? 2.587 -4.223 -11.817 1.00 88.19 317 ALA A CA 1
ATOM 2440 C C . ALA A 1 317 ? 3.260 -2.968 -11.256 1.00 88.19 317 ALA A C 1
ATOM 2442 O O . ALA A 1 317 ? 3.606 -2.065 -12.022 1.00 88.19 317 ALA A O 1
ATOM 2443 N N . LEU A 1 318 ? 3.417 -2.882 -9.939 1.00 91.81 318 LEU A N 1
ATOM 2444 C CA . LEU A 1 318 ? 3.949 -1.701 -9.275 1.00 91.81 318 LEU A CA 1
ATOM 2445 C C . LEU A 1 318 ? 5.425 -1.846 -8.976 1.00 91.81 318 LEU A C 1
ATOM 2447 O O . LEU A 1 318 ? 5.884 -2.920 -8.614 1.00 91.81 318 LEU A O 1
ATOM 2451 N N . ASN A 1 319 ? 6.117 -0.717 -9.090 1.00 93.50 319 ASN A N 1
ATOM 2452 C CA . ASN A 1 319 ? 7.453 -0.522 -8.561 1.00 93.50 319 ASN A CA 1
ATOM 2453 C C . ASN A 1 319 ? 7.447 0.584 -7.508 1.00 93.50 319 ASN A C 1
ATOM 2455 O O . ASN A 1 319 ? 6.528 1.410 -7.427 1.00 93.50 319 ASN A O 1
ATOM 2459 N N . HIS A 1 320 ? 8.506 0.592 -6.707 1.00 94.38 320 HIS A N 1
ATOM 2460 C CA . HIS A 1 320 ? 8.682 1.550 -5.636 1.00 94.38 320 HIS A CA 1
ATOM 2461 C C . HIS A 1 320 ? 9.143 2.928 -6.128 1.00 94.38 320 HIS A C 1
ATOM 2463 O O . HIS A 1 320 ? 10.056 3.037 -6.944 1.00 94.38 320 HIS A O 1
ATOM 2469 N N . SER A 1 321 ? 8.626 3.987 -5.504 1.00 94.56 321 SER A N 1
ATOM 2470 C CA . SER A 1 321 ? 9.268 5.304 -5.468 1.00 94.56 321 SER A CA 1
ATOM 2471 C C . SER A 1 321 ? 9.111 5.944 -4.083 1.00 94.56 321 SER A C 1
ATOM 2473 O O . SER A 1 321 ? 8.041 5.869 -3.477 1.00 94.56 321 SER A O 1
ATOM 2475 N N . CYS A 1 322 ? 10.150 6.635 -3.591 1.00 93.19 322 CYS A N 1
ATOM 2476 C CA . CYS A 1 322 ? 10.062 7.460 -2.373 1.00 93.19 322 CYS A CA 1
ATOM 2477 C C . CYS A 1 322 ? 9.334 8.801 -2.609 1.00 93.19 322 CYS A C 1
ATOM 2479 O O . CYS A 1 322 ? 9.165 9.583 -1.672 1.00 93.19 322 CYS A O 1
ATOM 2481 N N . LEU A 1 323 ? 8.942 9.070 -3.860 1.00 91.25 323 LEU A N 1
ATOM 2482 C CA . LEU A 1 323 ? 7.962 10.074 -4.280 1.00 91.25 323 LEU A CA 1
ATOM 2483 C C . LEU A 1 323 ? 6.921 9.362 -5.155 1.00 91.25 323 LEU A C 1
ATOM 2485 O O . LEU A 1 323 ? 7.018 9.411 -6.387 1.00 91.25 323 LEU A O 1
ATOM 2489 N N . PRO A 1 324 ? 5.998 8.607 -4.540 1.00 93.81 324 PRO A N 1
ATOM 2490 C CA . PRO A 1 324 ? 5.003 7.848 -5.281 1.00 93.81 324 PRO A CA 1
ATOM 2491 C C . PRO A 1 324 ? 4.032 8.783 -6.003 1.00 93.81 324 PRO A C 1
ATOM 2493 O O . PRO A 1 324 ? 3.812 9.922 -5.588 1.00 93.81 324 PRO A O 1
ATOM 2496 N N . ASN A 1 325 ? 3.412 8.279 -7.067 1.00 93.56 325 ASN A N 1
ATOM 2497 C CA . ASN A 1 325 ? 2.349 8.985 -7.783 1.00 93.56 325 ASN A CA 1
ATOM 2498 C C . ASN A 1 325 ? 0.984 8.304 -7.654 1.00 93.56 325 ASN A C 1
ATOM 2500 O O . ASN A 1 325 ? -0.007 8.874 -8.113 1.00 93.56 325 ASN A O 1
ATOM 2504 N N . VAL A 1 326 ? 0.906 7.155 -6.973 1.00 92.06 326 VAL A N 1
ATOM 2505 C CA . VAL A 1 326 ? -0.353 6.514 -6.578 1.00 92.06 326 VAL A CA 1
ATOM 2506 C C . VAL A 1 326 ? -0.379 6.090 -5.108 1.00 92.06 326 VAL A C 1
ATOM 2508 O O . VAL A 1 326 ? 0.658 5.811 -4.507 1.00 92.06 326 VAL A O 1
ATOM 2511 N N . THR A 1 327 ? -1.584 5.984 -4.545 1.00 88.81 327 THR A N 1
ATOM 2512 C CA . THR A 1 327 ? -1.852 5.398 -3.219 1.00 88.81 327 THR A CA 1
ATOM 2513 C C . THR A 1 327 ? -2.871 4.253 -3.325 1.00 88.81 327 THR A C 1
ATOM 2515 O O . THR A 1 327 ? -3.788 4.345 -4.151 1.00 88.81 327 THR A O 1
ATOM 2518 N N . PRO A 1 328 ? -2.740 3.172 -2.529 1.00 89.94 328 PRO A N 1
ATOM 2519 C CA . PRO A 1 328 ? -3.697 2.068 -2.533 1.00 89.94 328 PRO A CA 1
ATOM 2520 C C . PRO A 1 328 ? -5.015 2.413 -1.820 1.00 89.94 328 PRO A C 1
ATOM 2522 O O . PRO A 1 328 ? -5.027 3.124 -0.815 1.00 89.94 328 PRO A O 1
ATOM 2525 N N . SER A 1 329 ? -6.114 1.827 -2.292 1.00 86.38 329 SER A N 1
ATOM 2526 C CA . SER A 1 329 ? -7.417 1.760 -1.627 1.00 86.38 329 SER A CA 1
ATOM 2527 C C . SER A 1 329 ? -7.993 0.347 -1.780 1.00 86.38 329 SER A C 1
ATOM 2529 O 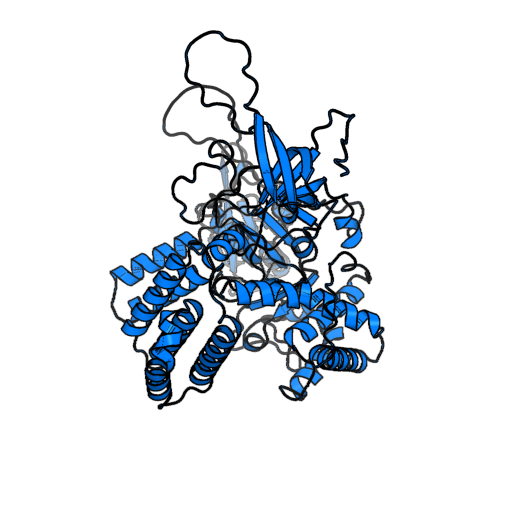O . SER A 1 329 ? -7.930 -0.259 -2.847 1.00 86.38 329 SER A O 1
ATOM 2531 N N . PHE A 1 330 ? -8.513 -0.223 -0.700 1.00 85.69 330 PHE A N 1
ATOM 2532 C CA . PHE A 1 330 ? -9.071 -1.570 -0.680 1.00 85.69 330 PHE A CA 1
ATOM 2533 C C . PHE A 1 330 ? -10.592 -1.501 -0.573 1.00 85.69 330 PHE A C 1
ATOM 2535 O O . PHE A 1 330 ? -11.114 -0.973 0.410 1.00 85.69 330 PHE A O 1
ATOM 2542 N N . ASP A 1 331 ? -11.299 -2.072 -1.551 1.00 81.50 331 ASP A N 1
ATOM 2543 C CA . ASP A 1 331 ? -12.740 -2.305 -1.438 1.00 81.50 331 ASP A CA 1
ATOM 2544 C C . ASP A 1 331 ? -12.968 -3.721 -0.881 1.00 81.50 331 ASP A C 1
ATOM 2546 O O . ASP A 1 331 ? -12.715 -4.708 -1.579 1.00 81.50 331 ASP A O 1
ATOM 2550 N N . PRO A 1 332 ? -13.442 -3.858 0.371 1.00 78.44 332 PRO A N 1
ATOM 2551 C CA . PRO A 1 332 ? -13.645 -5.161 0.989 1.00 78.44 332 PRO A CA 1
ATOM 2552 C C . PRO A 1 332 ? -14.800 -5.959 0.372 1.00 78.44 332 PRO A C 1
ATOM 2554 O O . PRO A 1 332 ? -14.881 -7.161 0.612 1.00 78.44 332 PRO A O 1
ATOM 2557 N N . ARG A 1 333 ? -15.696 -5.326 -0.398 1.00 70.81 333 ARG A N 1
ATOM 2558 C CA . ARG A 1 333 ? -16.851 -5.996 -1.017 1.00 70.81 333 ARG A CA 1
ATOM 2559 C C . ARG A 1 333 ? -16.434 -6.776 -2.249 1.00 70.81 333 ARG A C 1
ATOM 2561 O O . ARG A 1 333 ? -16.769 -7.944 -2.381 1.00 70.81 333 ARG A O 1
ATOM 2568 N N . THR A 1 334 ? -15.673 -6.131 -3.126 1.00 70.38 334 THR A N 1
ATOM 2569 C CA . THR A 1 334 ? -15.108 -6.756 -4.329 1.00 70.38 334 THR A CA 1
ATOM 2570 C C . THR A 1 334 ? -13.778 -7.451 -4.045 1.00 70.38 334 THR A C 1
ATOM 2572 O O . THR A 1 334 ? -13.270 -8.172 -4.898 1.00 70.38 334 THR A O 1
ATOM 2575 N N . ARG A 1 335 ? -13.198 -7.222 -2.857 1.00 78.50 335 ARG A N 1
ATOM 2576 C CA . ARG A 1 335 ? -11.854 -7.659 -2.448 1.00 78.50 335 ARG A CA 1
ATOM 2577 C C . ARG A 1 335 ? -10.789 -7.255 -3.470 1.00 78.50 335 ARG A C 1
ATOM 2579 O O . ARG A 1 335 ? -9.860 -8.001 -3.773 1.00 78.50 335 ARG A O 1
ATOM 2586 N N . THR A 1 336 ? -10.922 -6.045 -4.004 1.00 81.00 336 THR A N 1
ATOM 2587 C CA . THR A 1 336 ? -9.981 -5.470 -4.970 1.00 81.00 336 THR A CA 1
ATOM 2588 C C . THR A 1 336 ? -9.159 -4.366 -4.330 1.00 81.00 336 THR A C 1
ATOM 2590 O O . THR A 1 336 ? -9.694 -3.533 -3.598 1.00 81.00 336 THR A O 1
ATOM 2593 N N . LEU A 1 337 ? -7.872 -4.324 -4.661 1.00 85.69 337 LEU A N 1
ATOM 2594 C CA . LEU A 1 337 ? -6.982 -3.214 -4.351 1.00 85.69 337 LEU A CA 1
ATOM 2595 C C . LEU A 1 337 ? -6.877 -2.312 -5.581 1.00 85.69 337 LEU A C 1
ATOM 2597 O O . LEU A 1 337 ? -6.430 -2.757 -6.638 1.00 85.69 337 LEU A O 1
ATOM 2601 N N . ALA A 1 338 ? -7.306 -1.064 -5.454 1.00 88.38 338 ALA A N 1
ATOM 2602 C CA . ALA A 1 338 ? -7.199 -0.040 -6.481 1.00 88.38 338 ALA A CA 1
ATOM 2603 C C . ALA A 1 338 ? -6.074 0.943 -6.147 1.00 88.38 338 ALA A C 1
ATOM 2605 O O . ALA A 1 338 ? -5.776 1.197 -4.984 1.00 88.38 338 ALA A O 1
ATOM 2606 N N . PHE A 1 339 ? -5.465 1.524 -7.176 1.00 90.94 339 PHE A N 1
ATOM 2607 C CA . PHE A 1 339 ? -4.410 2.523 -7.039 1.00 90.94 339 PHE A CA 1
ATOM 2608 C C . PHE A 1 339 ? -4.874 3.840 -7.643 1.00 90.94 339 PHE A C 1
ATOM 2610 O O . PHE A 1 339 ? -5.199 3.907 -8.830 1.00 90.94 339 PHE A O 1
ATOM 2617 N N . HIS A 1 340 ? -4.926 4.881 -6.816 1.00 89.50 340 HIS A N 1
ATOM 2618 C CA . HIS A 1 340 ? -5.420 6.203 -7.192 1.00 89.50 340 HIS A CA 1
ATOM 2619 C C . HIS A 1 340 ? -4.272 7.184 -7.326 1.00 89.50 340 HIS A C 1
ATOM 2621 O O . HIS A 1 340 ? -3.401 7.228 -6.459 1.00 89.50 340 HIS A O 1
ATOM 2627 N N . ALA A 1 341 ? -4.288 7.973 -8.395 1.00 89.62 341 ALA A N 1
ATOM 2628 C CA . ALA A 1 341 ? -3.287 8.992 -8.646 1.00 89.62 341 ALA A CA 1
ATOM 2629 C C . ALA A 1 341 ? -3.316 10.072 -7.553 1.00 89.62 341 ALA A C 1
ATOM 2631 O O . ALA A 1 341 ? -4.353 10.671 -7.285 1.00 89.62 341 ALA A O 1
ATOM 2632 N N . ILE A 1 342 ? -2.166 10.338 -6.942 1.00 89.25 342 ILE A N 1
ATOM 2633 C CA . ILE A 1 342 ? -1.961 11.411 -5.948 1.00 89.25 342 ILE A CA 1
ATOM 2634 C C . ILE A 1 342 ? -1.159 12.586 -6.520 1.00 89.25 342 ILE A C 1
ATOM 2636 O O . ILE A 1 342 ? -1.000 13.624 -5.884 1.00 89.25 342 ILE A O 1
ATOM 2640 N N . ALA A 1 343 ? -0.684 12.417 -7.750 1.00 87.62 343 ALA A N 1
ATOM 2641 C CA . ALA A 1 343 ? -0.085 13.428 -8.599 1.00 87.62 343 ALA A CA 1
ATOM 2642 C C . ALA A 1 343 ? -0.556 13.178 -10.037 1.00 87.62 343 ALA A C 1
ATOM 2644 O O . ALA A 1 343 ? -1.043 12.097 -10.366 1.00 87.62 343 ALA A O 1
ATOM 2645 N N . GLU A 1 344 ? -0.416 14.169 -10.910 1.00 87.25 344 GLU A N 1
ATOM 2646 C CA . GLU A 1 344 ? -0.681 13.956 -12.329 1.00 87.25 344 GLU A CA 1
ATOM 2647 C C . GLU A 1 344 ? 0.301 12.930 -12.920 1.00 87.25 344 GLU A C 1
ATOM 2649 O O . GLU A 1 344 ? 1.517 13.063 -12.755 1.00 87.25 344 GLU A O 1
ATOM 2654 N N . ILE A 1 345 ? -0.224 11.933 -13.643 1.00 90.38 345 ILE A N 1
ATOM 2655 C CA . ILE A 1 345 ? 0.565 10.902 -14.332 1.00 90.38 345 ILE A CA 1
ATOM 2656 C C . ILE A 1 345 ? 0.362 11.064 -15.845 1.00 90.38 345 ILE A C 1
ATOM 2658 O O . ILE A 1 345 ? -0.669 10.656 -16.384 1.00 90.38 345 ILE A O 1
ATOM 2662 N N . PRO A 1 346 ? 1.300 11.696 -16.562 1.00 88.75 346 PRO A N 1
ATOM 2663 C CA . PRO A 1 346 ? 1.208 11.846 -18.009 1.00 88.75 346 PRO A CA 1
ATOM 2664 C C . PRO A 1 346 ? 1.434 10.521 -18.744 1.00 88.75 346 PRO A C 1
ATOM 2666 O O . PRO A 1 346 ? 2.057 9.598 -18.222 1.00 88.75 346 PRO A O 1
ATOM 2669 N N . HIS A 1 347 ? 1.027 10.476 -20.015 1.00 89.19 347 HIS A N 1
ATOM 2670 C CA . HIS A 1 347 ? 1.343 9.368 -20.920 1.00 89.19 347 HIS A CA 1
ATOM 2671 C C . HIS A 1 347 ? 2.840 8.995 -20.871 1.00 89.19 347 HIS A C 1
ATOM 2673 O O . HIS A 1 347 ? 3.719 9.866 -20.912 1.00 89.19 347 HIS A O 1
ATOM 2679 N N . GLY A 1 348 ? 3.128 7.695 -20.815 1.00 90.12 348 GLY A N 1
ATOM 2680 C CA . GLY A 1 348 ? 4.471 7.117 -20.804 1.00 90.12 348 GLY A CA 1
ATOM 2681 C C . GLY A 1 348 ? 5.228 7.265 -19.481 1.00 90.12 348 GLY A C 1
ATOM 2682 O O . GLY A 1 348 ? 6.389 6.872 -19.415 1.00 90.12 348 GLY A O 1
ATOM 2683 N N . HIS A 1 349 ? 4.623 7.836 -18.436 1.00 92.56 349 HIS A N 1
ATOM 2684 C CA . HIS A 1 349 ? 5.226 7.858 -17.100 1.00 92.56 349 HIS A CA 1
ATOM 2685 C C . HIS A 1 349 ? 4.881 6.575 -16.349 1.00 92.56 349 HIS A C 1
ATOM 2687 O O . HIS A 1 349 ? 3.789 6.026 -16.523 1.00 92.56 349 HIS A O 1
ATOM 2693 N N . ALA A 1 350 ? 5.814 6.099 -15.529 1.00 93.88 350 ALA A N 1
ATOM 2694 C CA . ALA A 1 350 ? 5.594 4.920 -14.711 1.00 93.88 350 ALA A CA 1
ATOM 2695 C C . ALA A 1 350 ? 4.561 5.197 -13.612 1.00 93.88 350 ALA A C 1
ATOM 2697 O O . ALA A 1 350 ? 4.436 6.319 -13.117 1.00 93.88 350 ALA A O 1
ATOM 2698 N N . VAL A 1 351 ? 3.823 4.161 -13.232 1.00 95.00 351 VAL A N 1
ATOM 2699 C CA . VAL A 1 351 ? 2.922 4.166 -12.078 1.00 95.00 351 VAL A CA 1
ATOM 2700 C C . VAL A 1 351 ? 3.668 3.521 -10.913 1.00 95.00 351 VAL A C 1
ATOM 2702 O O . VAL A 1 351 ? 4.054 2.358 -10.995 1.00 95.00 351 VAL A O 1
ATOM 2705 N N . GLU A 1 352 ? 3.905 4.285 -9.850 1.00 95.00 352 GLU A N 1
ATOM 2706 C CA . GLU A 1 352 ? 4.818 3.920 -8.763 1.00 95.00 352 GLU A CA 1
ATOM 2707 C C . GLU A 1 352 ? 4.175 4.199 -7.400 1.00 95.00 352 GLU A C 1
ATOM 2709 O O . GLU A 1 352 ? 3.607 5.273 -7.165 1.00 95.00 352 GLU A O 1
ATOM 2714 N N . CYS A 1 353 ? 4.296 3.243 -6.480 1.00 94.12 353 CYS A N 1
ATOM 2715 C CA . CYS A 1 353 ? 3.775 3.350 -5.119 1.00 94.12 353 CYS A CA 1
ATOM 2716 C C . CYS A 1 353 ? 4.910 3.318 -4.081 1.00 94.12 353 CYS A C 1
ATOM 2718 O O . CYS A 1 353 ? 6.072 3.053 -4.392 1.00 94.12 353 CYS A O 1
ATOM 2720 N N . ALA A 1 354 ? 4.593 3.619 -2.825 1.00 92.06 354 ALA A N 1
ATOM 2721 C CA . ALA A 1 354 ? 5.541 3.475 -1.728 1.00 92.06 354 ALA A CA 1
ATOM 2722 C C . ALA A 1 354 ? 5.412 2.077 -1.109 1.00 92.06 354 ALA A C 1
ATOM 2724 O O . ALA A 1 354 ? 4.307 1.651 -0.783 1.00 92.06 354 ALA A O 1
ATOM 2725 N N . TYR A 1 355 ? 6.536 1.378 -0.934 1.00 92.75 355 TYR A N 1
ATOM 2726 C CA . TYR A 1 355 ? 6.592 0.069 -0.264 1.00 92.75 355 TYR A CA 1
ATOM 2727 C C . TYR A 1 355 ? 6.855 0.215 1.234 1.00 92.75 355 TYR A C 1
ATOM 2729 O O . TYR A 1 355 ? 6.562 -0.676 2.022 1.00 92.75 355 TYR A O 1
ATOM 2737 N N . ILE A 1 356 ? 7.428 1.354 1.607 1.00 89.81 356 ILE A N 1
ATOM 2738 C CA . ILE A 1 356 ? 7.895 1.697 2.942 1.00 89.81 356 ILE A CA 1
ATOM 2739 C C . ILE A 1 356 ? 7.344 3.069 3.334 1.00 89.81 356 ILE A C 1
ATOM 2741 O O . ILE A 1 356 ? 6.777 3.782 2.497 1.00 89.81 356 ILE A O 1
ATOM 2745 N N . ASP A 1 357 ? 7.528 3.448 4.597 1.00 86.50 357 ASP A N 1
ATOM 2746 C CA . ASP A 1 357 ? 7.212 4.797 5.060 1.00 86.50 357 ASP A CA 1
ATOM 2747 C C . ASP A 1 357 ? 8.070 5.842 4.319 1.00 86.50 357 ASP A C 1
ATOM 2749 O O . ASP A 1 357 ? 9.244 5.631 4.010 1.00 86.50 357 ASP A O 1
ATOM 2753 N N . LEU A 1 358 ? 7.462 6.983 4.004 1.00 88.56 358 LEU A N 1
ATOM 2754 C CA . LEU A 1 358 ? 8.093 8.062 3.258 1.00 88.56 358 LEU A CA 1
ATOM 2755 C C . LEU A 1 358 ? 8.923 8.999 4.144 1.00 88.56 358 LEU A C 1
ATOM 2757 O O . LEU A 1 358 ? 9.805 9.679 3.618 1.00 88.56 358 LEU A O 1
ATOM 2761 N N . LEU A 1 359 ? 8.652 9.071 5.448 1.00 86.38 359 LEU A N 1
ATOM 2762 C CA . LEU A 1 359 ? 9.309 10.029 6.351 1.00 86.38 359 LEU A CA 1
ATOM 2763 C C . LEU A 1 359 ? 10.745 9.660 6.721 1.00 86.38 359 LEU A C 1
ATOM 2765 O O . LEU A 1 359 ? 11.490 10.516 7.184 1.00 86.38 359 LEU A O 1
ATOM 2769 N N . GLN A 1 360 ? 11.128 8.406 6.507 1.00 85.56 360 GLN A N 1
ATOM 2770 C CA . GLN A 1 360 ? 12.436 7.886 6.889 1.00 85.56 360 GLN A CA 1
ATOM 2771 C C . GLN A 1 360 ? 13.584 8.597 6.165 1.00 85.56 360 GLN A C 1
ATOM 2773 O O . GLN A 1 360 ? 13.411 9.040 5.022 1.00 85.56 360 GLN A O 1
ATOM 2778 N N . THR A 1 361 ? 14.767 8.649 6.785 1.00 84.75 361 THR A N 1
ATOM 2779 C CA . THR A 1 361 ? 15.996 9.178 6.156 1.00 84.75 361 THR A CA 1
ATOM 2780 C C . THR A 1 361 ? 16.353 8.415 4.877 1.00 84.75 361 THR A C 1
ATOM 2782 O O . THR A 1 361 ? 15.934 7.272 4.669 1.00 84.75 361 THR A O 1
ATOM 2785 N N . ARG A 1 362 ? 17.141 9.022 3.980 1.00 87.44 362 ARG A N 1
ATOM 2786 C CA . ARG A 1 362 ? 17.560 8.363 2.732 1.00 87.44 362 ARG A CA 1
ATOM 2787 C C . ARG A 1 362 ? 18.247 7.025 2.994 1.00 87.44 362 ARG A C 1
ATOM 2789 O O . ARG A 1 362 ? 17.884 6.026 2.366 1.00 87.44 362 ARG A O 1
ATOM 2796 N N . ASN A 1 363 ? 19.205 7.015 3.917 1.00 84.81 363 ASN A N 1
ATOM 2797 C CA . ASN A 1 363 ? 19.970 5.827 4.281 1.00 84.81 363 ASN A CA 1
ATOM 2798 C C . ASN A 1 363 ? 19.055 4.734 4.841 1.00 84.81 363 ASN A C 1
ATOM 2800 O O . ASN A 1 363 ? 19.085 3.606 4.343 1.00 84.81 363 ASN A O 1
ATOM 2804 N N . ARG A 1 364 ? 18.140 5.078 5.756 1.00 86.12 364 ARG A N 1
ATOM 2805 C CA . ARG A 1 364 ? 17.165 4.126 6.301 1.00 86.12 364 ARG A CA 1
ATOM 2806 C C . ARG A 1 364 ? 16.238 3.560 5.226 1.00 86.12 364 ARG A C 1
ATOM 2808 O O . ARG A 1 364 ? 16.057 2.344 5.159 1.00 86.12 364 ARG A O 1
ATOM 2815 N N . ARG A 1 365 ? 15.705 4.404 4.333 1.00 91.75 365 ARG A N 1
ATOM 2816 C CA . ARG A 1 365 ? 14.871 3.955 3.202 1.00 91.75 365 ARG A CA 1
ATOM 2817 C C . ARG A 1 365 ? 15.628 2.983 2.299 1.00 91.75 365 ARG A C 1
ATOM 2819 O O . ARG A 1 365 ? 15.097 1.929 1.966 1.00 91.75 365 ARG A O 1
ATOM 2826 N N . ARG A 1 366 ? 16.872 3.297 1.923 1.00 90.81 366 ARG A N 1
ATOM 2827 C CA . ARG A 1 366 ? 17.707 2.403 1.102 1.00 90.81 366 ARG A CA 1
ATOM 2828 C C . ARG A 1 366 ? 18.025 1.094 1.815 1.00 90.81 366 ARG A C 1
ATOM 2830 O O . ARG A 1 366 ? 17.908 0.048 1.194 1.00 90.81 366 ARG A O 1
ATOM 2837 N N . CYS A 1 367 ? 18.353 1.139 3.103 1.00 87.75 367 CYS A N 1
ATOM 2838 C CA . CYS A 1 367 ? 18.612 -0.050 3.911 1.00 87.75 367 CYS A CA 1
ATOM 2839 C C . CYS A 1 367 ? 17.384 -0.974 3.966 1.00 87.75 367 CYS A C 1
ATOM 2841 O O . CYS A 1 367 ? 17.504 -2.174 3.725 1.00 87.75 367 CYS A O 1
ATOM 2843 N N . LEU A 1 368 ? 16.190 -0.420 4.202 1.00 89.12 368 LEU A N 1
ATOM 2844 C CA . LEU A 1 368 ? 14.939 -1.184 4.220 1.00 89.12 368 LEU A CA 1
ATOM 2845 C C . LEU A 1 368 ? 14.607 -1.798 2.858 1.00 89.12 368 LEU A C 1
ATOM 2847 O O . LEU A 1 368 ? 14.189 -2.951 2.797 1.00 89.12 368 LEU A O 1
ATOM 2851 N N . LEU A 1 369 ? 14.817 -1.056 1.770 1.00 92.00 369 LEU A N 1
ATOM 2852 C CA . LEU A 1 369 ? 14.574 -1.553 0.414 1.00 92.00 369 LEU A CA 1
ATOM 2853 C C . LEU A 1 369 ? 15.599 -2.609 -0.005 1.00 92.00 369 LEU A C 1
ATOM 2855 O O . LEU A 1 369 ? 15.217 -3.635 -0.558 1.00 92.00 369 LEU A O 1
ATOM 2859 N N . ALA A 1 370 ? 16.872 -2.421 0.333 1.00 90.00 370 ALA A N 1
ATOM 2860 C CA . ALA A 1 370 ? 17.919 -3.395 0.058 1.00 90.00 370 ALA A CA 1
ATOM 2861 C C . ALA A 1 370 ? 17.703 -4.690 0.855 1.00 90.00 370 ALA A C 1
ATOM 2863 O O . ALA A 1 370 ? 17.776 -5.776 0.286 1.00 90.00 370 ALA A O 1
ATOM 2864 N N . ARG A 1 371 ? 17.384 -4.592 2.154 1.00 85.31 371 ARG A N 1
ATOM 2865 C CA . ARG A 1 371 ? 17.154 -5.764 3.017 1.00 85.31 371 ARG A CA 1
ATOM 2866 C C . ARG A 1 371 ? 15.839 -6.477 2.702 1.00 85.31 371 ARG A C 1
ATOM 2868 O O . ARG A 1 371 ? 15.842 -7.689 2.539 1.00 85.31 371 ARG A O 1
ATOM 2875 N N . GLY A 1 372 ? 14.729 -5.743 2.604 1.00 84.94 372 GLY A N 1
ATOM 2876 C CA . GLY A 1 372 ? 13.392 -6.328 2.434 1.00 84.94 372 GLY A CA 1
ATOM 2877 C C . GLY A 1 372 ? 13.017 -6.662 0.988 1.00 84.94 372 GLY A C 1
ATOM 2878 O O . GLY A 1 372 ? 12.214 -7.563 0.749 1.00 84.94 372 GLY A O 1
ATOM 2879 N N . PHE A 1 373 ? 13.594 -5.949 0.018 1.00 88.81 373 PHE A N 1
ATOM 2880 C CA . PHE A 1 373 ? 13.218 -6.039 -1.397 1.00 88.81 373 PHE A CA 1
ATOM 2881 C C . PHE A 1 373 ? 14.421 -6.185 -2.341 1.00 88.81 373 PHE A C 1
ATOM 2883 O O . PHE A 1 373 ? 14.238 -6.210 -3.550 1.00 88.81 373 PHE A O 1
ATOM 2890 N N . GLY A 1 374 ? 15.653 -6.288 -1.836 1.00 88.38 374 GLY A N 1
ATOM 2891 C CA . GLY A 1 374 ? 16.821 -6.618 -2.654 1.00 88.38 374 GLY A CA 1
ATOM 2892 C C . GLY A 1 374 ? 17.191 -5.596 -3.731 1.00 88.38 374 GLY A C 1
ATOM 2893 O O . GLY A 1 374 ? 17.795 -5.997 -4.723 1.00 88.38 374 GLY A O 1
ATOM 2894 N N . PHE A 1 375 ? 16.836 -4.313 -3.582 1.00 89.94 375 PHE A N 1
ATOM 2895 C CA . PHE A 1 375 ? 17.206 -3.280 -4.557 1.00 89.94 375 PHE A CA 1
ATOM 2896 C C . PHE A 1 375 ? 17.586 -1.939 -3.916 1.00 89.94 375 PHE A C 1
ATOM 2898 O O . PHE A 1 375 ? 17.120 -1.573 -2.836 1.00 89.94 375 PHE A O 1
ATOM 2905 N N . ASP A 1 376 ? 18.395 -1.169 -4.644 1.00 90.31 376 ASP A N 1
ATOM 2906 C CA . ASP A 1 376 ? 18.749 0.209 -4.312 1.00 90.31 376 ASP A CA 1
ATOM 2907 C C . ASP A 1 376 ? 17.813 1.205 -5.003 1.00 90.31 376 ASP A C 1
ATOM 2909 O O . ASP A 1 376 ? 17.734 1.276 -6.231 1.00 90.31 376 ASP A O 1
ATOM 2913 N N . CYS A 1 377 ? 17.110 2.028 -4.224 1.00 92.38 377 CYS A N 1
ATOM 2914 C CA . CYS A 1 377 ? 16.184 3.003 -4.790 1.00 92.38 377 CYS A CA 1
ATOM 2915 C C . CYS A 1 377 ? 16.914 4.150 -5.501 1.00 92.38 377 CYS A C 1
ATOM 2917 O O . CYS A 1 377 ? 17.609 4.956 -4.879 1.00 92.38 377 CYS A O 1
ATOM 2919 N N . ILE A 1 378 ? 16.659 4.272 -6.802 1.00 91.38 378 ILE A N 1
ATOM 2920 C CA . ILE A 1 378 ? 17.212 5.308 -7.685 1.00 91.38 378 ILE A CA 1
ATOM 2921 C C . ILE A 1 378 ? 16.175 6.365 -8.091 1.00 91.38 378 ILE A C 1
ATOM 2923 O O . ILE A 1 378 ? 16.359 7.064 -9.086 1.00 91.38 378 ILE A O 1
ATOM 2927 N N . CYS A 1 379 ? 15.069 6.495 -7.349 1.00 92.06 379 CYS A N 1
ATOM 2928 C CA . CYS A 1 379 ? 14.056 7.516 -7.631 1.00 92.06 379 CYS A CA 1
ATOM 2929 C C . CYS A 1 379 ? 14.639 8.939 -7.522 1.00 92.06 379 CYS A C 1
ATOM 2931 O O . CYS A 1 379 ? 15.708 9.163 -6.938 1.00 92.06 379 CYS A O 1
ATOM 2933 N N . LYS A 1 380 ? 13.920 9.936 -8.054 1.00 88.44 380 LYS A N 1
ATOM 2934 C CA . LYS A 1 380 ? 14.374 11.340 -8.043 1.00 88.44 380 LYS A CA 1
ATOM 2935 C C . LYS A 1 380 ? 14.694 11.867 -6.645 1.00 88.44 380 LYS A C 1
ATOM 2937 O O . LYS A 1 380 ? 15.675 12.588 -6.509 1.00 88.44 380 LYS A O 1
ATOM 2942 N N . ARG A 1 381 ? 13.930 11.482 -5.617 1.00 91.00 381 ARG A N 1
ATOM 2943 C CA . ARG A 1 381 ? 14.192 11.900 -4.230 1.00 91.00 381 ARG A CA 1
ATOM 2944 C C . ARG A 1 381 ? 15.516 11.359 -3.705 1.00 91.00 381 ARG A C 1
ATOM 2946 O O . ARG A 1 381 ? 16.381 12.147 -3.348 1.00 91.00 381 ARG A O 1
ATOM 2953 N N . CYS A 1 382 ? 15.719 10.042 -3.765 1.00 90.94 382 CYS A N 1
ATOM 2954 C CA . CYS A 1 382 ? 16.976 9.417 -3.336 1.00 90.94 382 CYS A CA 1
ATOM 2955 C C . CYS A 1 382 ? 18.187 9.910 -4.143 1.00 90.94 382 CYS A C 1
ATOM 2957 O O . CYS A 1 382 ? 19.301 9.961 -3.622 1.00 90.94 382 CYS A O 1
ATOM 2959 N N . THR A 1 383 ? 17.980 10.269 -5.413 1.00 88.62 383 THR A N 1
ATOM 2960 C CA . THR A 1 383 ? 19.027 10.823 -6.283 1.00 88.62 383 THR A CA 1
ATOM 2961 C C . THR A 1 383 ? 19.368 12.270 -5.932 1.00 88.62 383 THR A C 1
ATOM 2963 O O . THR A 1 383 ? 20.526 12.655 -6.052 1.00 88.62 383 THR A O 1
ATOM 2966 N N . HIS A 1 384 ? 18.382 13.074 -5.528 1.00 86.31 384 HIS A N 1
ATOM 2967 C CA . HIS A 1 384 ? 18.591 14.457 -5.104 1.00 86.31 384 HIS A CA 1
ATOM 2968 C C . HIS A 1 384 ? 19.290 14.514 -3.748 1.00 86.31 384 HIS A C 1
ATOM 2970 O O . HIS A 1 384 ? 20.383 15.055 -3.664 1.00 86.31 384 HIS A O 1
ATOM 2976 N N . GLU A 1 385 ? 18.700 13.885 -2.730 1.00 86.25 385 GLU A N 1
ATOM 2977 C CA . GLU A 1 385 ? 19.239 13.834 -1.362 1.00 86.25 385 GLU A CA 1
ATOM 2978 C C . GLU A 1 385 ? 20.676 13.276 -1.344 1.00 86.25 385 GLU A C 1
ATOM 2980 O O . GLU A 1 385 ? 21.546 13.796 -0.660 1.00 86.25 385 GLU A O 1
ATOM 2985 N N . GLY A 1 386 ? 20.983 12.287 -2.195 1.00 79.38 386 GLY A N 1
ATOM 2986 C CA . GLY A 1 386 ? 22.333 11.722 -2.278 1.00 79.38 386 GLY A CA 1
ATOM 2987 C C . GLY A 1 386 ? 23.406 12.640 -2.880 1.00 79.38 386 GLY A C 1
ATOM 2988 O O . GLY A 1 386 ? 24.574 12.273 -2.836 1.00 79.38 386 GLY A O 1
ATOM 2989 N N . LYS A 1 387 ? 23.053 13.784 -3.485 1.00 69.00 387 LYS A N 1
ATOM 2990 C CA . LYS A 1 387 ? 24.036 14.793 -3.932 1.00 69.00 387 LYS A CA 1
ATOM 2991 C C . LYS A 1 387 ? 24.465 15.714 -2.796 1.00 69.00 387 LYS A C 1
ATOM 2993 O O . LYS A 1 387 ? 25.587 16.210 -2.832 1.00 69.00 387 LYS A O 1
ATOM 2998 N N . ASP A 1 388 ? 23.584 15.909 -1.822 1.00 59.50 388 ASP A N 1
ATOM 2999 C CA . ASP A 1 388 ? 23.810 16.774 -0.667 1.00 59.50 388 ASP A CA 1
ATOM 3000 C C . ASP A 1 388 ? 24.680 16.064 0.400 1.00 59.50 388 ASP A C 1
ATOM 3002 O O . ASP A 1 388 ? 25.370 16.719 1.174 1.00 59.50 388 ASP A O 1
ATOM 3006 N N . GLU A 1 389 ? 24.721 14.723 0.384 1.00 56.34 389 GLU A N 1
ATOM 3007 C CA . GLU A 1 389 ? 25.401 13.853 1.367 1.00 56.34 389 GLU A CA 1
ATOM 3008 C C . GLU A 1 389 ? 26.880 13.516 1.053 1.00 56.34 389 GLU A C 1
ATOM 3010 O O . GLU A 1 389 ? 27.529 12.825 1.830 1.00 56.34 389 GLU A O 1
ATOM 3015 N N . LEU A 1 390 ? 27.475 13.990 -0.051 1.00 48.81 390 LEU A N 1
ATOM 3016 C CA . LEU A 1 390 ? 28.848 13.619 -0.473 1.00 48.81 390 LEU A CA 1
ATOM 3017 C C . LEU A 1 390 ? 29.998 14.169 0.424 1.00 48.81 390 LEU A C 1
ATOM 3019 O O . LEU A 1 390 ? 31.126 14.315 -0.050 1.00 48.81 390 LEU A O 1
ATOM 3023 N N . GLY A 1 391 ? 29.746 14.467 1.707 1.00 44.84 391 GLY A N 1
ATOM 3024 C CA . GLY A 1 391 ? 30.684 15.155 2.603 1.00 44.84 391 GLY A CA 1
ATOM 3025 C C . GLY A 1 391 ? 30.681 14.787 4.099 1.00 44.84 391 GLY A C 1
ATOM 3026 O O . GLY A 1 391 ? 31.389 15.467 4.839 1.00 44.84 391 GLY A O 1
ATOM 3027 N N . SER A 1 392 ? 29.958 13.767 4.590 1.00 49.03 392 SER A N 1
ATOM 3028 C CA . SER A 1 392 ? 29.904 13.461 6.040 1.00 49.03 392 SER A CA 1
ATOM 3029 C C . SER A 1 392 ? 30.420 12.068 6.427 1.00 49.03 392 SER A C 1
ATOM 3031 O O . SER A 1 392 ? 29.756 11.065 6.217 1.00 49.03 392 SER A O 1
ATOM 3033 N N . ALA A 1 393 ? 31.577 11.999 7.090 1.00 45.41 393 ALA A N 1
ATOM 3034 C CA . ALA A 1 393 ? 32.210 10.759 7.563 1.00 45.41 393 ALA A CA 1
ATOM 3035 C C . ALA A 1 393 ? 31.670 10.228 8.921 1.00 45.41 393 ALA A C 1
ATOM 3037 O O . ALA A 1 393 ? 32.428 9.639 9.684 1.00 45.41 393 ALA A O 1
ATOM 3038 N N . GLY A 1 394 ? 30.388 10.444 9.249 1.00 53.81 394 GLY A N 1
ATOM 3039 C CA . GLY A 1 394 ? 29.804 10.120 10.570 1.00 53.81 394 GLY A CA 1
ATOM 3040 C C . GLY A 1 394 ? 28.402 9.497 10.533 1.00 53.81 394 GLY A C 1
ATOM 3041 O O . GLY A 1 394 ? 27.623 9.681 11.461 1.00 53.81 394 GLY A O 1
ATOM 3042 N N . GLU A 1 395 ? 28.034 8.833 9.438 1.00 57.84 395 GLU A N 1
ATOM 3043 C CA . GLU A 1 395 ? 26.647 8.418 9.170 1.00 57.84 395 GLU A CA 1
ATOM 3044 C C . GLU A 1 395 ? 26.156 7.248 10.043 1.00 57.84 395 GLU A C 1
ATOM 3046 O O . GLU A 1 395 ? 24.990 7.244 10.435 1.00 57.84 395 GLU A O 1
ATOM 3051 N N . ASP A 1 396 ? 27.030 6.304 10.408 1.00 60.00 396 ASP A N 1
ATOM 3052 C CA . ASP A 1 396 ? 26.630 5.083 11.130 1.00 60.00 396 ASP A CA 1
ATOM 3053 C C . ASP A 1 396 ? 26.292 5.330 12.613 1.00 60.00 396 ASP A C 1
ATOM 3055 O O . ASP A 1 396 ? 25.309 4.789 13.123 1.00 60.00 396 ASP A O 1
ATOM 3059 N N . GLU A 1 397 ? 27.058 6.180 13.310 1.00 62.91 397 GLU A N 1
ATOM 3060 C CA . GLU A 1 397 ? 26.744 6.580 14.694 1.00 62.91 397 GLU A CA 1
ATOM 3061 C C . GLU A 1 397 ? 25.446 7.400 14.743 1.00 62.91 397 GLU A C 1
ATOM 3063 O O . GLU A 1 397 ? 24.607 7.216 15.627 1.00 62.91 397 GLU A O 1
ATOM 3068 N N . ASN A 1 398 ? 25.224 8.247 13.733 1.00 72.00 398 ASN A N 1
ATOM 3069 C CA . ASN A 1 398 ? 24.047 9.101 13.677 1.00 72.00 398 ASN A CA 1
ATOM 3070 C C . ASN A 1 398 ? 22.737 8.311 13.508 1.00 72.00 398 ASN A C 1
ATOM 3072 O O . ASN A 1 398 ? 21.742 8.649 14.157 1.00 72.00 398 ASN A O 1
ATOM 3076 N N . ASP A 1 399 ? 22.739 7.265 12.675 1.00 71.81 399 ASP A N 1
ATOM 3077 C CA . ASP A 1 399 ? 21.572 6.402 12.431 1.00 71.81 399 ASP A CA 1
ATOM 3078 C C . ASP A 1 399 ? 21.235 5.523 13.653 1.00 71.81 399 ASP A C 1
ATOM 3080 O O . ASP A 1 399 ? 20.059 5.257 13.941 1.00 71.81 399 ASP A O 1
ATOM 3084 N N . HIS A 1 400 ? 22.254 5.117 14.425 1.00 79.88 400 HIS A N 1
ATOM 3085 C CA . HIS A 1 400 ? 22.063 4.363 15.665 1.00 79.88 400 HIS A CA 1
ATOM 3086 C C . HIS A 1 400 ? 21.334 5.193 16.729 1.00 79.88 400 HIS A C 1
ATOM 3088 O O . HIS A 1 400 ? 20.306 4.748 17.253 1.00 79.88 400 HIS A O 1
ATOM 3094 N N . ASP A 1 401 ? 21.809 6.413 16.988 1.00 84.00 401 ASP A N 1
ATOM 3095 C CA . ASP A 1 401 ? 21.191 7.335 17.947 1.00 84.00 401 ASP A CA 1
ATOM 3096 C C . ASP A 1 401 ? 19.741 7.658 17.561 1.00 84.00 401 ASP A C 1
ATOM 3098 O O . ASP A 1 401 ? 18.836 7.640 18.399 1.00 84.00 401 ASP A O 1
ATOM 3102 N N . GLU A 1 402 ? 19.490 7.915 16.273 1.00 85.44 402 GLU A N 1
ATOM 3103 C CA . GLU A 1 402 ? 18.148 8.189 15.751 1.00 85.44 402 GLU A CA 1
ATOM 3104 C C . GLU A 1 402 ? 17.207 7.004 15.971 1.00 85.44 402 GLU A C 1
ATOM 3106 O O . GLU A 1 402 ? 16.095 7.164 16.488 1.00 85.44 402 GLU A O 1
ATOM 3111 N N . THR A 1 403 ? 17.669 5.795 15.651 1.00 84.56 403 THR A N 1
ATOM 3112 C CA . THR A 1 403 ? 16.905 4.564 15.864 1.00 84.56 403 THR A CA 1
ATOM 3113 C C . THR A 1 403 ? 16.607 4.338 17.347 1.00 84.56 403 THR A C 1
ATOM 3115 O O . THR A 1 403 ? 15.479 3.976 17.700 1.00 84.56 403 THR A O 1
ATOM 3118 N N . GLN A 1 404 ? 17.580 4.587 18.225 1.00 88.69 404 GLN A N 1
ATOM 3119 C CA . GLN A 1 404 ? 17.419 4.454 19.670 1.00 88.69 404 GLN A CA 1
ATOM 3120 C C . GLN A 1 404 ? 16.383 5.445 20.217 1.00 88.69 404 GLN A C 1
ATOM 3122 O O . GLN A 1 404 ? 15.471 5.038 20.944 1.00 88.69 404 GLN A O 1
ATOM 3127 N N . VAL A 1 405 ? 16.476 6.723 19.840 1.00 90.62 405 VAL A N 1
ATOM 3128 C CA . VAL A 1 405 ? 15.544 7.774 20.279 1.00 90.62 405 VAL A CA 1
ATOM 3129 C C . VAL A 1 405 ? 14.122 7.485 19.798 1.00 90.62 405 VAL A C 1
ATOM 3131 O O . VAL A 1 405 ? 13.179 7.537 20.591 1.00 90.62 405 VAL A O 1
ATOM 3134 N N . ILE A 1 406 ? 13.946 7.105 18.528 1.00 85.44 406 ILE A N 1
ATOM 3135 C CA . ILE A 1 406 ? 12.633 6.728 17.981 1.00 85.44 406 ILE A CA 1
ATOM 3136 C C . ILE A 1 406 ? 12.062 5.512 18.729 1.00 85.44 406 ILE A C 1
ATOM 3138 O O . ILE A 1 406 ? 10.879 5.499 19.081 1.00 85.44 406 ILE A O 1
ATOM 3142 N N . GLY A 1 407 ? 12.894 4.512 19.034 1.00 85.62 407 GLY A N 1
ATOM 3143 C CA . GLY A 1 407 ? 12.494 3.350 19.829 1.00 85.62 407 GLY A CA 1
ATOM 3144 C C . GLY A 1 407 ? 12.019 3.726 21.238 1.00 85.62 407 GLY A C 1
ATOM 3145 O O . GLY A 1 407 ? 10.978 3.245 21.692 1.00 85.62 407 GLY A O 1
ATOM 3146 N N . GLN A 1 408 ? 12.726 4.633 21.915 1.00 90.56 408 GLN A N 1
ATOM 3147 C CA . GLN A 1 408 ? 12.337 5.140 23.235 1.00 90.56 408 GLN A CA 1
ATOM 3148 C C . GLN A 1 408 ? 11.017 5.924 23.191 1.00 90.56 408 GLN A C 1
ATOM 3150 O O . GLN A 1 408 ? 10.171 5.743 24.070 1.00 90.56 408 GLN A O 1
ATOM 3155 N N . LEU A 1 409 ? 10.791 6.736 22.151 1.00 88.38 409 LEU A N 1
ATOM 3156 C CA . LEU A 1 409 ? 9.520 7.441 21.942 1.00 88.38 409 LEU A CA 1
ATOM 3157 C C . LEU A 1 409 ? 8.345 6.463 21.812 1.00 88.38 409 LEU A C 1
ATOM 3159 O O . LEU A 1 409 ? 7.322 6.634 22.479 1.00 88.38 409 LEU A O 1
ATOM 3163 N N . MET A 1 410 ? 8.504 5.397 21.018 1.00 81.75 410 MET A N 1
ATOM 3164 C CA . MET A 1 410 ? 7.480 4.354 20.882 1.00 81.75 410 MET A CA 1
ATOM 3165 C C . MET A 1 410 ? 7.190 3.653 22.215 1.00 81.75 410 MET A C 1
ATOM 3167 O O . MET A 1 410 ? 6.032 3.380 22.530 1.00 81.75 410 MET A O 1
ATOM 3171 N N . GLN A 1 411 ? 8.217 3.386 23.027 1.00 85.69 411 GLN A N 1
ATOM 3172 C CA . GLN A 1 411 ? 8.040 2.783 24.351 1.00 85.69 411 GLN A CA 1
ATOM 3173 C C . GLN A 1 411 ? 7.279 3.700 25.314 1.00 85.69 411 GLN A C 1
ATOM 3175 O O . GLN A 1 411 ? 6.411 3.218 26.038 1.00 85.69 411 GLN A O 1
ATOM 3180 N N . ILE A 1 412 ? 7.568 5.006 25.317 1.00 86.81 412 ILE A N 1
ATOM 3181 C CA . ILE A 1 412 ? 6.857 5.989 26.154 1.00 86.81 412 ILE A CA 1
ATOM 3182 C C . ILE A 1 412 ? 5.368 6.020 25.791 1.00 86.81 412 ILE A C 1
ATOM 3184 O O . ILE A 1 412 ? 4.515 5.950 26.675 1.00 86.81 412 ILE A O 1
ATOM 3188 N N . VAL A 1 413 ? 5.055 6.067 24.495 1.00 78.25 413 VAL A N 1
ATOM 3189 C CA . VAL A 1 413 ? 3.674 6.043 23.996 1.00 78.25 413 VAL A CA 1
ATOM 3190 C C . VAL A 1 413 ? 2.951 4.756 24.391 1.00 78.25 413 VAL A C 1
ATOM 3192 O O . VAL A 1 413 ? 1.815 4.807 24.860 1.00 78.25 413 VAL A O 1
ATOM 3195 N N . ASN A 1 414 ? 3.589 3.603 24.174 1.00 78.12 414 ASN A N 1
ATOM 3196 C CA . ASN A 1 414 ? 2.951 2.302 24.366 1.00 78.12 414 ASN A CA 1
ATOM 3197 C C . ASN A 1 414 ? 2.765 1.946 25.845 1.00 78.12 414 ASN A C 1
ATOM 3199 O O . ASN A 1 414 ? 1.764 1.322 26.190 1.00 78.12 414 ASN A O 1
ATOM 3203 N N . ALA A 1 415 ? 3.710 2.327 26.712 1.00 79.69 415 ALA A N 1
ATOM 3204 C CA . ALA A 1 415 ? 3.619 2.076 28.150 1.00 79.69 415 ALA A CA 1
ATOM 3205 C C . ALA A 1 415 ? 2.515 2.915 28.816 1.00 79.69 415 ALA A C 1
ATOM 3207 O O . ALA A 1 415 ? 1.873 2.449 29.758 1.00 79.69 415 ALA A O 1
ATOM 3208 N N . GLY A 1 416 ? 2.274 4.135 28.321 1.00 72.62 416 GLY A N 1
ATOM 3209 C CA . GLY A 1 416 ? 1.376 5.087 28.971 1.00 72.62 416 GLY A CA 1
ATOM 3210 C C . GLY A 1 416 ? 1.844 5.449 30.388 1.00 72.62 416 GLY A C 1
ATOM 3211 O O . GLY A 1 416 ? 3.014 5.286 30.726 1.00 72.62 416 GLY A O 1
ATOM 3212 N N . GLY A 1 417 ? 0.926 5.953 31.218 1.00 78.00 417 GLY A N 1
ATOM 3213 C CA . GLY A 1 417 ? 1.192 6.299 32.621 1.00 78.00 417 GLY A CA 1
ATOM 3214 C C . GLY A 1 417 ? 1.159 7.800 32.914 1.00 78.00 417 GLY A C 1
ATOM 3215 O O . GLY A 1 417 ? 1.182 8.632 32.008 1.00 78.00 417 GLY A O 1
ATOM 3216 N N . SER A 1 418 ? 1.076 8.152 34.200 1.00 76.88 418 SER A N 1
ATOM 3217 C CA . SER A 1 418 ? 1.057 9.550 34.660 1.00 76.88 418 SER A CA 1
ATOM 3218 C C . SER A 1 418 ? 2.405 10.260 34.477 1.00 76.88 418 SER A C 1
ATOM 3220 O O . SER A 1 418 ? 2.434 11.481 34.351 1.00 76.88 418 SER A O 1
ATOM 3222 N N . ASP A 1 419 ? 3.511 9.513 34.411 1.00 86.31 419 ASP A N 1
ATOM 3223 C CA . ASP A 1 419 ? 4.878 10.020 34.239 1.00 86.31 419 ASP A CA 1
ATOM 3224 C C . ASP A 1 419 ? 5.324 10.108 32.766 1.00 86.31 419 ASP A C 1
ATOM 3226 O O . ASP A 1 419 ? 6.401 10.637 32.471 1.00 86.31 419 ASP A O 1
ATOM 3230 N N . ALA A 1 420 ? 4.505 9.622 31.823 1.00 87.81 420 ALA A N 1
ATOM 3231 C CA . ALA A 1 420 ? 4.852 9.547 30.404 1.00 87.81 420 ALA A CA 1
ATOM 3232 C C . ALA A 1 420 ? 5.243 10.916 29.826 1.00 87.81 420 ALA A C 1
ATOM 3234 O O . ALA A 1 420 ? 6.192 11.019 29.047 1.00 87.81 420 ALA A O 1
ATOM 3235 N N . ARG A 1 421 ? 4.571 11.988 30.271 1.00 87.00 421 ARG A N 1
ATOM 3236 C CA . ARG A 1 421 ? 4.905 13.359 29.869 1.00 87.00 421 ARG A CA 1
ATOM 3237 C C . ARG A 1 421 ? 6.283 13.792 30.371 1.00 87.00 421 ARG A C 1
ATOM 3239 O O . ARG A 1 421 ? 7.082 14.284 29.586 1.00 87.00 421 ARG A O 1
ATOM 3246 N N . GLN A 1 422 ? 6.601 13.523 31.636 1.00 89.12 422 GLN A N 1
ATOM 3247 C CA . GLN A 1 422 ? 7.905 13.852 32.218 1.00 89.12 422 GLN A CA 1
ATOM 3248 C C . GLN A 1 422 ? 9.043 13.065 31.552 1.00 89.12 422 GLN A C 1
ATOM 3250 O O . GLN A 1 422 ? 10.146 13.577 31.367 1.00 89.12 422 GLN A O 1
ATOM 3255 N N . ARG A 1 423 ? 8.800 11.801 31.185 1.00 92.00 423 ARG A N 1
ATOM 3256 C CA . ARG A 1 423 ? 9.758 10.992 30.417 1.00 92.00 423 ARG A CA 1
ATOM 3257 C C . ARG A 1 423 ? 9.993 11.567 29.021 1.00 92.00 423 ARG A C 1
ATOM 3259 O O . ARG A 1 423 ? 11.146 11.644 28.606 1.00 92.00 423 ARG A O 1
ATOM 3266 N N . LEU A 1 424 ? 8.933 12.005 28.341 1.00 92.12 424 LEU A N 1
ATOM 3267 C CA . LEU A 1 424 ? 9.038 12.658 27.038 1.00 92.12 424 LEU A CA 1
ATOM 3268 C C . LEU A 1 424 ? 9.829 13.966 27.119 1.00 92.12 424 LEU A C 1
ATOM 3270 O O . LEU A 1 424 ? 10.737 14.171 26.322 1.00 92.12 424 LEU A O 1
ATOM 3274 N N . ASP A 1 425 ? 9.525 14.820 28.099 1.00 91.25 425 ASP A N 1
ATOM 3275 C CA . ASP A 1 425 ? 10.194 16.113 28.263 1.00 91.25 425 ASP A CA 1
ATOM 3276 C C . ASP A 1 425 ? 11.691 15.934 28.573 1.00 91.25 425 ASP A C 1
ATOM 3278 O O . ASP A 1 425 ? 12.529 16.623 27.990 1.00 91.25 425 ASP A O 1
ATOM 3282 N N . ARG A 1 426 ? 12.051 14.946 29.409 1.00 93.38 426 ARG A N 1
ATOM 3283 C CA . ARG A 1 426 ? 13.457 14.575 29.653 1.00 93.38 426 ARG A CA 1
ATOM 3284 C C . ARG A 1 426 ? 14.159 14.116 28.377 1.00 93.38 426 ARG A C 1
ATOM 3286 O O . ARG A 1 426 ? 15.254 14.591 28.097 1.00 93.38 426 ARG A O 1
ATOM 3293 N N . LEU A 1 427 ? 13.521 13.243 27.593 1.00 92.94 427 LEU A N 1
ATOM 3294 C CA . LEU A 1 427 ? 14.086 12.748 26.335 1.00 92.94 427 LEU A CA 1
ATOM 3295 C C . LEU A 1 427 ? 14.245 13.872 25.299 1.00 92.94 427 LEU A C 1
ATOM 3297 O O . LEU A 1 427 ? 15.239 13.932 24.577 1.00 92.94 427 LEU A O 1
ATOM 3301 N N . LYS A 1 428 ? 13.277 14.792 25.241 1.00 93.12 428 LYS A N 1
ATOM 3302 C CA . LYS A 1 428 ? 13.318 15.980 24.382 1.00 93.12 428 LYS A CA 1
ATOM 3303 C C . LYS A 1 428 ? 14.515 16.874 24.710 1.00 93.12 428 LYS A C 1
ATOM 3305 O O . LYS A 1 428 ? 15.169 17.368 23.796 1.00 93.12 428 LYS A O 1
ATOM 3310 N N . GLN A 1 429 ? 14.811 17.054 25.997 1.00 91.88 429 GLN A N 1
ATOM 3311 C CA . GLN A 1 429 ? 15.951 17.844 26.466 1.00 91.88 429 GLN A CA 1
ATOM 3312 C C . GLN A 1 429 ? 17.289 17.135 26.221 1.00 91.88 429 GLN A C 1
ATOM 3314 O O . GLN A 1 429 ? 18.213 17.754 25.700 1.00 91.88 429 GLN A O 1
ATOM 3319 N N . SER A 1 430 ? 17.396 15.842 26.546 1.00 92.56 430 SER A N 1
ATOM 3320 C CA . SER A 1 430 ? 18.654 15.092 26.413 1.00 92.56 430 SER A CA 1
ATOM 3321 C C . SER A 1 430 ? 19.069 14.872 24.957 1.00 92.56 430 SER A C 1
ATOM 3323 O O . SER A 1 430 ? 20.256 14.888 24.641 1.00 92.56 430 SER A O 1
ATOM 3325 N N . CYS A 1 431 ? 18.100 14.687 24.058 1.00 92.62 431 CYS A N 1
ATOM 3326 C CA . CYS A 1 431 ? 18.342 14.327 22.659 1.00 92.62 431 CYS A CA 1
ATOM 3327 C C . CYS A 1 431 ? 18.062 15.483 21.684 1.00 92.62 431 CYS A C 1
ATOM 3329 O O . CYS A 1 431 ? 17.784 15.251 20.510 1.00 92.62 431 CYS A O 1
ATOM 3331 N N . GLY A 1 432 ? 18.156 16.738 22.148 1.00 90.00 432 GLY A N 1
ATOM 3332 C CA . GLY A 1 432 ? 17.904 17.937 21.336 1.00 90.00 432 GLY A CA 1
ATOM 3333 C C . GLY A 1 432 ? 18.672 17.969 20.007 1.00 90.00 432 GLY A C 1
ATOM 3334 O O . GLY A 1 432 ? 18.109 18.339 18.979 1.00 90.00 432 GLY A O 1
ATOM 3335 N N . HIS A 1 433 ? 19.927 17.516 20.011 1.00 89.69 433 HIS A N 1
ATOM 3336 C CA . HIS A 1 433 ? 20.785 17.447 18.823 1.00 89.69 433 HIS A CA 1
ATOM 3337 C C . HIS A 1 433 ? 20.260 16.465 17.756 1.00 89.69 433 HIS A C 1
ATOM 3339 O O . HIS A 1 433 ? 20.317 16.775 16.567 1.00 89.69 433 HIS A O 1
ATOM 3345 N N . VAL A 1 434 ? 19.682 15.325 18.165 1.00 89.56 434 VAL A N 1
ATOM 3346 C CA . VAL A 1 434 ? 19.075 14.335 17.255 1.00 89.56 434 VAL A CA 1
ATOM 3347 C C . VAL A 1 434 ? 17.861 14.942 16.559 1.00 89.56 434 VAL A C 1
ATOM 3349 O O . VAL A 1 434 ? 17.730 14.869 15.339 1.00 89.56 434 VAL A O 1
ATOM 3352 N N . TYR A 1 435 ? 16.999 15.620 17.322 1.00 90.31 435 TYR A N 1
ATOM 3353 C CA . TYR A 1 435 ? 15.833 16.287 16.753 1.00 90.31 435 TYR A CA 1
ATOM 3354 C C . TYR A 1 435 ? 16.227 17.428 15.820 1.00 90.31 435 TYR A C 1
ATOM 3356 O O . TYR A 1 435 ? 15.548 17.636 14.831 1.00 90.31 435 TYR A O 1
ATOM 3364 N N . GLN A 1 436 ? 17.309 18.163 16.069 1.00 87.12 436 GLN A N 1
ATOM 3365 C CA . GLN A 1 436 ? 17.722 19.249 15.170 1.00 87.12 436 GLN A CA 1
ATOM 3366 C C . GLN A 1 436 ? 18.143 18.755 13.780 1.00 87.12 436 GLN A C 1
ATOM 3368 O O . GLN A 1 436 ? 17.884 19.453 12.801 1.00 87.12 436 GLN A O 1
ATOM 3373 N N . ARG A 1 437 ? 18.748 17.565 13.686 1.00 86.12 437 ARG A N 1
ATOM 3374 C CA . ARG A 1 437 ? 19.248 17.013 12.416 1.00 86.12 437 ARG A CA 1
ATOM 3375 C C . ARG A 1 437 ? 18.271 16.080 11.692 1.00 86.12 437 ARG A C 1
ATOM 3377 O O . ARG A 1 437 ? 18.355 15.974 10.475 1.00 86.12 437 ARG A O 1
ATOM 3384 N N . SER A 1 438 ? 17.367 15.409 12.414 1.00 87.94 438 SER A N 1
ATOM 3385 C CA . SER A 1 438 ? 16.532 14.333 11.859 1.00 87.94 438 SER A CA 1
ATOM 3386 C C . SER A 1 438 ? 15.050 14.700 11.820 1.00 87.94 438 SER A C 1
ATOM 3388 O O . SER A 1 438 ? 14.370 14.762 12.849 1.00 87.94 438 SER A O 1
ATOM 3390 N N . ASP A 1 439 ? 14.528 14.896 10.606 1.00 89.25 439 ASP A N 1
ATOM 3391 C CA . ASP A 1 439 ? 13.095 15.105 10.361 1.00 89.25 439 ASP A CA 1
ATOM 3392 C C . ASP A 1 439 ? 12.253 13.915 10.850 1.00 89.25 439 ASP A C 1
ATOM 3394 O O . ASP A 1 439 ? 11.157 14.108 11.380 1.00 89.25 439 ASP A O 1
ATOM 3398 N N . GLU A 1 440 ? 12.775 12.691 10.729 1.00 88.44 440 GLU A N 1
ATOM 3399 C CA . GLU A 1 440 ? 12.109 11.471 11.191 1.00 88.44 440 GLU A CA 1
ATOM 3400 C C . GLU A 1 440 ? 11.970 11.462 12.720 1.00 88.44 440 GLU A C 1
ATOM 3402 O O . GLU A 1 440 ? 10.879 11.222 13.246 1.00 88.44 440 GLU A O 1
ATOM 3407 N N . ALA A 1 441 ? 13.045 11.797 13.443 1.00 89.06 441 ALA A N 1
ATOM 3408 C CA . ALA A 1 441 ? 13.012 11.896 14.899 1.00 89.06 441 ALA A CA 1
ATOM 3409 C C . ALA A 1 441 ? 12.074 13.020 15.374 1.00 89.06 441 ALA A C 1
ATOM 3411 O O . ALA A 1 441 ? 11.318 12.823 16.329 1.00 89.06 441 ALA A O 1
ATOM 3412 N N . GLN A 1 442 ? 12.061 14.181 14.698 1.00 92.75 442 GLN A N 1
ATOM 3413 C CA . GLN A 1 442 ? 11.088 15.246 14.985 1.00 92.75 442 GLN A CA 1
ATOM 3414 C C . GLN A 1 442 ? 9.652 14.760 14.769 1.00 92.75 442 GLN A C 1
ATOM 3416 O O . GLN A 1 442 ? 8.780 15.001 15.605 1.00 92.75 442 GLN A O 1
ATOM 3421 N N . PHE A 1 443 ? 9.393 14.060 13.662 1.00 89.81 443 PHE A N 1
ATOM 3422 C CA . PHE A 1 443 ? 8.064 13.541 13.357 1.00 89.81 443 PHE A CA 1
ATOM 3423 C C . PHE A 1 443 ? 7.606 12.520 14.409 1.00 89.81 443 PHE A C 1
ATOM 3425 O O . PHE A 1 443 ? 6.462 12.565 14.869 1.00 89.81 443 PHE A O 1
ATOM 3432 N N . ALA A 1 444 ? 8.500 11.635 14.857 1.00 88.56 444 ALA A N 1
ATOM 3433 C CA . ALA A 1 444 ? 8.222 10.696 15.939 1.00 88.56 444 ALA A CA 1
ATOM 3434 C C . ALA A 1 444 ? 7.914 11.419 17.265 1.00 88.56 444 ALA A C 1
ATOM 3436 O O . ALA A 1 444 ? 6.946 11.067 17.944 1.00 88.56 444 ALA A O 1
ATOM 3437 N N . LEU A 1 445 ? 8.678 12.464 17.604 1.00 91.88 445 LEU A N 1
ATOM 3438 C CA . LEU A 1 445 ? 8.473 13.268 18.813 1.00 91.88 445 LEU A CA 1
ATOM 3439 C C . LEU A 1 445 ? 7.090 13.928 18.822 1.00 91.88 445 LEU A C 1
ATOM 3441 O O . LEU A 1 445 ? 6.327 13.745 19.770 1.00 91.88 445 LEU A O 1
ATOM 3445 N N . TYR A 1 446 ? 6.730 14.648 17.757 1.00 94.06 446 TYR A N 1
ATOM 3446 C CA . TYR A 1 446 ? 5.425 15.311 17.672 1.00 94.06 446 TYR A CA 1
ATOM 3447 C C . TYR A 1 446 ? 4.263 14.311 17.580 1.00 94.06 446 TYR A C 1
ATOM 3449 O O . TYR A 1 446 ? 3.165 14.591 18.063 1.00 94.06 446 TYR A O 1
ATOM 3457 N N . THR A 1 447 ? 4.493 13.113 17.033 1.00 90.06 447 THR A N 1
ATOM 3458 C CA . THR A 1 447 ? 3.508 12.021 17.075 1.00 90.06 447 THR A CA 1
ATOM 3459 C C . THR A 1 447 ? 3.262 11.557 18.512 1.00 90.06 447 THR A C 1
ATOM 3461 O O . THR A 1 447 ? 2.104 11.405 18.913 1.00 90.06 447 THR A O 1
ATOM 3464 N N . ALA A 1 448 ? 4.323 11.386 19.306 1.00 86.69 448 ALA A N 1
ATOM 3465 C CA . ALA A 1 448 ? 4.218 11.039 20.721 1.00 86.69 448 ALA A CA 1
ATOM 3466 C C . ALA A 1 448 ? 3.533 12.153 21.535 1.00 86.69 448 ALA A C 1
ATOM 3468 O O . ALA A 1 448 ? 2.613 11.873 22.308 1.00 86.69 448 ALA A O 1
ATOM 3469 N N . GLU A 1 449 ? 3.906 13.419 21.313 1.00 92.44 449 GLU A N 1
ATOM 3470 C CA . GLU A 1 449 ? 3.263 14.582 21.941 1.00 92.44 449 GLU A CA 1
ATOM 3471 C C . GLU A 1 449 ? 1.760 14.632 21.635 1.00 92.44 449 GLU A C 1
ATOM 3473 O O . GLU A 1 449 ? 0.952 14.774 22.554 1.00 92.44 449 GLU A O 1
ATOM 3478 N N . MET A 1 450 ? 1.371 14.446 20.368 1.00 91.88 450 MET A N 1
ATOM 3479 C CA . MET A 1 450 ? -0.030 14.419 19.939 1.00 91.88 450 MET A CA 1
ATOM 3480 C C . MET A 1 450 ? -0.817 13.295 20.630 1.00 91.88 450 MET A C 1
ATOM 3482 O O . MET A 1 450 ? -1.954 13.496 21.065 1.00 91.88 450 MET A O 1
ATOM 3486 N N . GLN A 1 451 ? -0.234 12.099 20.735 1.00 88.50 451 GLN A N 1
ATOM 3487 C CA . GLN A 1 451 ? -0.897 10.941 21.338 1.00 88.50 451 GLN A CA 1
ATOM 3488 C C . GLN A 1 451 ? -1.085 11.094 22.851 1.00 88.50 451 GLN A C 1
ATOM 3490 O O . GLN A 1 451 ? -2.169 10.775 23.347 1.00 88.50 451 GLN A O 1
ATOM 3495 N N . LEU A 1 452 ? -0.091 11.636 23.562 1.00 88.25 452 LEU A N 1
ATOM 3496 C CA . LEU A 1 452 ? -0.201 11.952 24.990 1.00 88.25 452 LEU A CA 1
ATOM 3497 C C . LEU A 1 452 ? -1.183 13.105 25.242 1.00 88.25 452 LEU A C 1
ATOM 3499 O O . LEU A 1 452 ? -2.043 13.014 26.116 1.00 88.25 452 LEU A O 1
ATOM 3503 N N . ALA A 1 453 ? -1.144 14.168 24.434 1.00 90.12 453 ALA A N 1
ATOM 3504 C CA . ALA A 1 453 ? -2.132 15.245 24.522 1.00 90.12 453 ALA A CA 1
ATOM 3505 C C . ALA A 1 453 ? -3.562 14.704 24.345 1.00 90.12 453 ALA A C 1
ATOM 3507 O O . ALA A 1 453 ? -4.481 15.085 25.072 1.00 90.12 453 ALA A O 1
ATOM 3508 N N . ARG A 1 454 ? -3.748 13.743 23.432 1.00 89.69 454 ARG A N 1
ATOM 3509 C CA . ARG A 1 454 ? -5.033 13.072 23.221 1.00 89.69 454 ARG A CA 1
ATOM 3510 C C . ARG A 1 454 ? -5.476 12.243 24.430 1.00 89.69 454 ARG A C 1
ATOM 3512 O O . ARG A 1 454 ? -6.667 12.265 24.737 1.00 89.69 454 ARG A O 1
ATOM 3519 N N . SER A 1 455 ? -4.576 11.524 25.110 1.00 87.31 455 SER A N 1
ATOM 3520 C CA . SER A 1 455 ? -4.938 10.746 26.310 1.00 87.31 455 SER A CA 1
ATOM 3521 C C . SER A 1 455 ? -5.344 11.634 27.487 1.00 87.31 455 SER A C 1
ATOM 3523 O O . SER A 1 455 ? -6.205 11.240 28.267 1.00 87.31 455 SER A O 1
ATOM 3525 N N . HIS A 1 456 ? -4.797 12.849 27.571 1.00 89.12 456 HIS A N 1
ATOM 3526 C CA . HIS A 1 456 ? -5.157 13.848 28.584 1.00 89.12 456 HIS A CA 1
ATOM 3527 C C . HIS A 1 456 ? -6.271 14.813 28.147 1.00 89.12 456 HIS A C 1
ATOM 3529 O O . HIS A 1 456 ? -6.602 15.742 28.877 1.00 89.12 456 HIS A O 1
ATOM 3535 N N . SER A 1 457 ? -6.887 14.596 26.978 1.00 92.12 457 SER A N 1
ATOM 3536 C CA . SER A 1 457 ? -7.927 15.475 26.416 1.00 92.12 457 SER A CA 1
ATOM 3537 C C . SER A 1 457 ? -7.487 16.937 26.203 1.00 92.12 457 SER A C 1
ATOM 3539 O O . SER A 1 457 ? -8.320 17.841 26.154 1.00 92.12 457 SER A O 1
ATOM 3541 N N . SER A 1 458 ? -6.189 17.185 26.025 1.00 94.50 458 SER A N 1
ATOM 3542 C CA . SER A 1 458 ? -5.617 18.503 25.723 1.00 94.50 458 SER A CA 1
ATOM 3543 C C . SER A 1 458 ? -5.749 18.819 24.228 1.00 94.50 458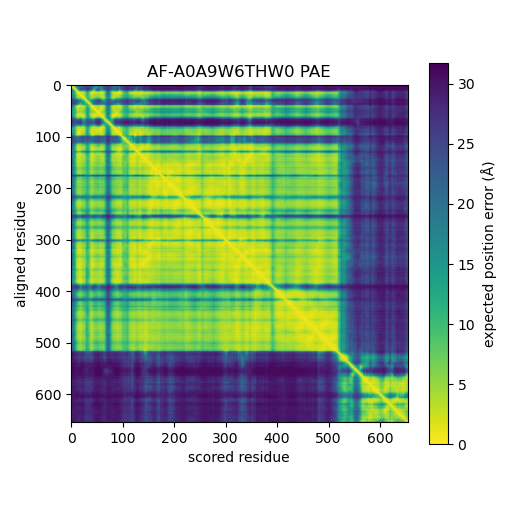 SER A C 1
ATOM 3545 O O . SER A 1 458 ? -4.782 18.774 23.470 1.00 94.50 458 SER A O 1
ATOM 3547 N N . TRP A 1 459 ? -6.971 19.113 23.775 1.00 95.44 459 TRP A N 1
ATOM 3548 C CA . TRP A 1 459 ? -7.311 19.203 22.346 1.00 95.44 459 TRP A CA 1
ATOM 3549 C C . TRP A 1 459 ? -6.550 20.285 21.564 1.00 95.44 459 TRP A C 1
ATOM 3551 O O . TRP A 1 459 ? -6.242 20.063 20.397 1.00 95.44 459 TRP A O 1
ATOM 3561 N N . VAL A 1 460 ? -6.202 21.414 22.191 1.00 97.06 460 VAL A N 1
ATOM 3562 C CA . VAL A 1 460 ? -5.390 22.472 21.555 1.00 97.06 460 VAL A CA 1
ATOM 3563 C C . VAL A 1 460 ? -3.989 21.951 21.215 1.00 97.06 460 VAL A C 1
ATOM 3565 O O . VAL A 1 460 ? -3.547 22.080 20.079 1.00 97.06 460 VAL A O 1
ATOM 3568 N N . GLN A 1 461 ? -3.343 21.244 22.146 1.00 95.69 461 GLN A N 1
ATOM 3569 C CA . GLN A 1 461 ? -2.022 20.646 21.916 1.00 95.69 461 GLN A CA 1
ATOM 3570 C C . GLN A 1 461 ? -2.057 19.543 20.847 1.00 95.69 461 GLN A C 1
ATOM 3572 O O . GLN A 1 461 ? -1.094 19.372 20.104 1.00 95.69 461 GLN A O 1
ATOM 3577 N N . VAL A 1 462 ? -3.170 18.805 20.725 1.00 93.88 462 VAL A N 1
ATOM 3578 C CA . VAL A 1 462 ? -3.360 17.840 19.624 1.00 93.88 462 VAL A CA 1
ATOM 3579 C C . VAL A 1 462 ? -3.353 18.557 18.270 1.00 93.88 462 VAL A C 1
ATOM 3581 O O . VAL A 1 462 ? -2.735 18.060 17.330 1.00 93.88 462 VAL A O 1
ATOM 3584 N N . VAL A 1 463 ? -4.017 19.715 18.168 1.00 96.69 463 VAL A N 1
ATOM 3585 C CA . VAL A 1 463 ? -4.023 20.535 16.946 1.00 96.69 463 VAL A CA 1
ATOM 3586 C C . VAL A 1 463 ? -2.617 21.048 16.632 1.00 96.69 463 VAL A C 1
ATOM 3588 O O . VAL A 1 463 ? -2.144 20.839 15.518 1.00 96.69 463 VAL A O 1
ATOM 3591 N N . GLU A 1 464 ? -1.931 21.648 17.606 1.00 97.12 464 GLU 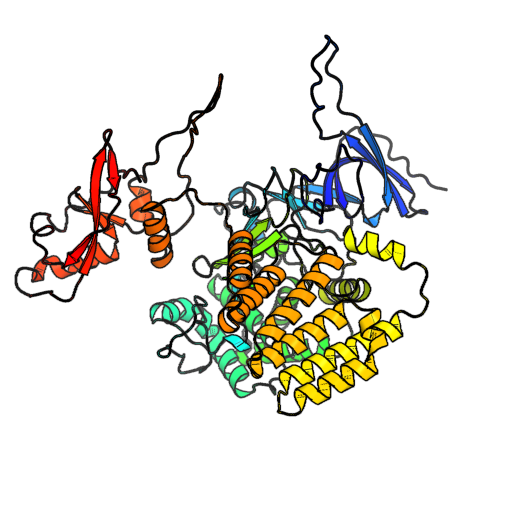A N 1
ATOM 3592 C CA . GLU A 1 464 ? -0.575 22.193 17.433 1.00 97.12 464 GLU A CA 1
ATOM 3593 C C . GLU A 1 464 ? 0.429 21.121 16.991 1.00 97.12 464 GLU A C 1
ATOM 3595 O O . GLU A 1 464 ? 1.164 21.313 16.021 1.00 97.12 464 GLU A O 1
ATOM 3600 N N . ALA A 1 465 ? 0.423 19.957 17.648 1.00 93.12 465 ALA A N 1
ATOM 3601 C CA . ALA A 1 465 ? 1.306 18.853 17.291 1.00 93.12 465 ALA A CA 1
ATOM 3602 C C . ALA A 1 465 ? 1.013 18.329 15.874 1.00 93.12 465 ALA A C 1
ATOM 3604 O O . ALA A 1 465 ? 1.936 18.141 15.082 1.00 93.12 465 ALA A O 1
ATOM 3605 N N . ALA A 1 466 ? -0.261 18.157 15.507 1.00 93.75 466 ALA A N 1
ATOM 3606 C CA . ALA A 1 466 ? -0.640 17.715 14.164 1.00 93.75 466 ALA A CA 1
ATOM 3607 C C . ALA A 1 466 ? -0.259 18.727 13.065 1.00 93.75 466 ALA A C 1
ATOM 3609 O O . ALA A 1 466 ? 0.129 18.330 11.965 1.00 93.75 466 ALA A O 1
ATOM 3610 N N . GLU A 1 467 ? -0.319 20.030 13.346 1.00 96.88 467 GLU A N 1
ATOM 3611 C CA . GLU A 1 467 ? 0.175 21.064 12.431 1.00 96.88 467 GLU A CA 1
ATOM 3612 C C . GLU A 1 467 ? 1.694 21.020 12.262 1.00 96.88 467 GLU A C 1
ATOM 3614 O O . GLU A 1 467 ? 2.188 21.185 11.145 1.00 96.88 467 GLU A O 1
ATOM 3619 N N . MET A 1 468 ? 2.441 20.779 13.342 1.00 96.31 468 MET A N 1
ATOM 3620 C CA . MET A 1 468 ? 3.891 20.594 13.261 1.00 96.31 468 MET A CA 1
ATOM 3621 C C . MET A 1 468 ? 4.250 19.372 12.412 1.00 96.31 468 MET A C 1
ATOM 3623 O O . MET A 1 468 ? 5.129 19.469 11.557 1.00 96.31 468 MET A O 1
ATOM 3627 N N . LEU A 1 469 ? 3.510 18.268 12.549 1.00 94.12 469 LEU A N 1
ATOM 3628 C CA . LEU A 1 469 ? 3.666 17.088 11.692 1.00 94.12 469 LEU A CA 1
ATOM 3629 C C . LEU A 1 469 ? 3.420 17.412 10.209 1.00 94.12 469 LEU A C 1
ATOM 3631 O O . LEU A 1 469 ? 4.204 16.998 9.357 1.00 94.12 469 LEU A O 1
ATOM 3635 N N . LEU A 1 470 ? 2.388 18.203 9.884 1.00 94.06 470 LEU A N 1
ATOM 3636 C CA . LEU A 1 470 ? 2.138 18.660 8.507 1.00 94.06 470 LEU A CA 1
ATOM 3637 C C . LEU A 1 470 ? 3.258 19.568 7.973 1.00 94.06 470 LEU A C 1
ATOM 3639 O O . LEU A 1 470 ? 3.622 19.469 6.798 1.00 94.06 470 LEU A O 1
ATOM 3643 N N . LYS A 1 471 ? 3.823 20.442 8.817 1.00 95.69 471 LYS A N 1
ATOM 3644 C CA . LYS A 1 471 ? 4.958 21.303 8.444 1.00 95.69 471 LYS A CA 1
ATOM 3645 C C . LYS A 1 471 ? 6.203 20.478 8.127 1.00 95.69 471 LYS A C 1
ATOM 3647 O O . LYS A 1 471 ? 6.827 20.730 7.101 1.00 95.69 471 LYS A O 1
ATOM 3652 N N . ILE A 1 472 ? 6.526 19.481 8.955 1.00 92.00 472 ILE A N 1
ATOM 3653 C CA . ILE A 1 472 ? 7.644 18.553 8.711 1.00 92.00 472 ILE A CA 1
ATOM 3654 C C . ILE A 1 472 ? 7.404 17.791 7.405 1.00 92.00 472 ILE A C 1
ATOM 3656 O O . ILE A 1 472 ? 8.248 17.824 6.517 1.00 92.00 472 ILE A O 1
ATOM 3660 N N . TRP A 1 473 ? 6.214 17.205 7.229 1.00 91.50 473 TRP A N 1
ATOM 3661 C CA . TRP A 1 473 ? 5.839 16.487 6.005 1.00 91.50 473 TRP A CA 1
ATOM 3662 C C . TRP A 1 473 ? 6.044 17.331 4.738 1.00 91.50 473 TRP A C 1
ATOM 3664 O O . TRP A 1 473 ? 6.626 16.872 3.755 1.00 91.50 473 TRP A O 1
ATOM 3674 N N . THR A 1 474 ? 5.608 18.593 4.780 1.00 91.75 474 THR A N 1
ATOM 3675 C CA . THR A 1 474 ? 5.755 19.541 3.666 1.00 91.75 474 THR A CA 1
ATOM 3676 C C . THR A 1 474 ? 7.217 19.924 3.434 1.00 91.75 474 THR A C 1
ATOM 3678 O O . THR A 1 474 ? 7.657 19.972 2.287 1.00 91.75 474 THR A O 1
ATOM 3681 N N . ARG A 1 475 ? 7.989 20.159 4.506 1.00 89.44 475 ARG A N 1
ATOM 3682 C CA . ARG A 1 475 ? 9.427 20.468 4.436 1.00 89.44 475 ARG A CA 1
ATOM 3683 C C . ARG A 1 475 ? 10.218 19.342 3.771 1.00 89.44 475 ARG A C 1
ATOM 3685 O O . ARG A 1 475 ? 11.095 19.629 2.965 1.00 89.44 475 ARG A O 1
ATOM 3692 N N . CYS A 1 476 ? 9.862 18.086 4.038 1.00 87.31 476 CYS A N 1
ATOM 3693 C CA . CYS A 1 476 ? 10.467 16.916 3.400 1.00 87.31 476 CYS A CA 1
ATOM 3694 C C . CYS A 1 476 ? 10.036 16.715 1.927 1.00 87.31 476 CYS A C 1
ATOM 3696 O O . CYS A 1 476 ? 10.424 15.724 1.307 1.00 87.31 476 CYS A O 1
ATOM 3698 N N . GLY A 1 477 ? 9.205 17.603 1.361 1.00 87.50 477 GLY A N 1
ATOM 3699 C CA . GLY A 1 477 ? 8.739 17.518 -0.027 1.00 87.50 477 GLY A CA 1
ATOM 3700 C C . GLY A 1 477 ? 7.824 16.322 -0.307 1.00 87.50 477 GLY A C 1
ATOM 3701 O O . GLY A 1 477 ? 7.787 15.827 -1.435 1.00 87.50 477 GLY A O 1
ATOM 3702 N N . LEU A 1 478 ? 7.118 15.822 0.712 1.00 89.56 478 LEU A N 1
ATOM 3703 C CA . LEU A 1 478 ? 6.265 14.639 0.604 1.00 89.56 478 LEU A CA 1
ATOM 3704 C C . LEU A 1 478 ? 4.893 14.956 -0.024 1.00 89.56 478 LEU A C 1
ATOM 3706 O O . LEU A 1 478 ? 4.453 16.108 0.001 1.00 89.56 478 LEU A O 1
ATOM 3710 N N . PRO A 1 479 ? 4.184 13.951 -0.586 1.00 87.56 479 PRO A N 1
ATOM 3711 C CA . PRO A 1 479 ? 2.933 14.184 -1.307 1.00 87.56 479 PRO A CA 1
ATOM 3712 C C . PRO A 1 479 ? 1.844 14.834 -0.443 1.00 87.56 479 PRO A C 1
ATOM 3714 O O . PRO A 1 479 ? 1.567 14.386 0.667 1.00 87.56 479 PRO A O 1
ATOM 3717 N N . GLU A 1 480 ? 1.185 15.863 -0.977 1.00 84.94 480 GLU A N 1
ATOM 3718 C CA . GLU A 1 480 ? 0.078 16.562 -0.307 1.00 84.94 480 GLU A CA 1
ATOM 3719 C C . GLU A 1 480 ? -1.170 15.672 -0.177 1.00 84.94 480 GLU A C 1
ATOM 3721 O O . GLU A 1 480 ? -1.853 15.690 0.848 1.00 84.94 480 GLU A O 1
ATOM 3726 N N . TYR A 1 481 ? -1.433 14.851 -1.196 1.00 85.06 481 TYR A N 1
ATOM 3727 C CA . TYR A 1 481 ? -2.513 13.868 -1.225 1.00 85.06 481 TYR A CA 1
ATOM 3728 C C . TYR A 1 481 ? -1.966 12.508 -0.786 1.00 85.06 481 TYR A C 1
ATOM 3730 O O . TYR A 1 481 ? -1.414 11.760 -1.589 1.00 85.06 481 TYR A O 1
ATOM 3738 N N . TYR A 1 482 ? -2.066 12.187 0.502 1.00 83.94 482 TYR A N 1
ATOM 3739 C CA . TYR A 1 482 ? -1.571 10.921 1.039 1.00 83.94 482 TYR A CA 1
ATOM 3740 C C . TYR A 1 482 ? -2.333 10.520 2.304 1.00 83.94 482 TYR A C 1
ATOM 3742 O O . TYR A 1 482 ? -2.934 11.359 2.974 1.00 83.94 482 TYR A O 1
ATOM 3750 N N . HIS A 1 483 ? -2.281 9.240 2.678 1.00 82.00 483 HIS A N 1
ATOM 3751 C CA . HIS A 1 483 ? -2.976 8.756 3.878 1.00 82.00 483 HIS A CA 1
ATOM 3752 C C . HIS A 1 483 ? -2.510 9.471 5.156 1.00 82.00 483 HIS A C 1
ATOM 3754 O O . HIS A 1 483 ? -3.311 9.741 6.053 1.00 82.00 483 HIS A O 1
ATOM 3760 N N . THR A 1 484 ? -1.224 9.828 5.243 1.00 83.88 484 THR A N 1
ATOM 3761 C CA . THR A 1 484 ? -0.674 10.562 6.390 1.00 83.88 484 THR A CA 1
ATOM 3762 C C . THR A 1 484 ? -1.261 11.966 6.497 1.00 83.88 484 THR A C 1
ATOM 3764 O O . THR A 1 484 ? -1.723 12.348 7.571 1.00 83.88 484 THR A O 1
ATOM 3767 N N . THR A 1 485 ? -1.316 12.726 5.399 1.00 87.75 485 THR A N 1
ATOM 3768 C CA . THR A 1 485 ? -1.876 14.089 5.409 1.00 87.75 485 THR A CA 1
ATOM 3769 C C . THR A 1 485 ? -3.375 14.074 5.693 1.00 87.75 485 THR A C 1
ATOM 3771 O O . THR A 1 485 ? -3.857 14.888 6.482 1.00 87.75 485 THR A O 1
ATOM 3774 N N . GLU A 1 486 ? -4.104 13.096 5.148 1.00 85.94 486 GLU A N 1
ATOM 3775 C CA . GLU A 1 486 ? -5.513 12.865 5.472 1.00 85.94 486 GLU A CA 1
ATOM 3776 C C . GLU A 1 486 ? -5.707 12.595 6.971 1.00 85.94 486 GLU A C 1
ATOM 3778 O O . GLU A 1 486 ? -6.556 13.212 7.619 1.00 85.94 486 GLU A O 1
ATOM 3783 N N . THR A 1 487 ? -4.888 11.704 7.539 1.00 85.31 487 THR A N 1
ATOM 3784 C CA . THR A 1 487 ? -4.932 11.345 8.961 1.00 85.31 487 THR A CA 1
ATOM 3785 C C . THR A 1 487 ? -4.691 12.564 9.844 1.00 85.31 487 THR A C 1
ATOM 3787 O O . THR A 1 487 ? -5.438 12.779 10.800 1.00 85.31 487 THR A O 1
ATOM 3790 N N . LEU A 1 488 ? -3.683 13.378 9.525 1.00 88.19 488 LEU A N 1
ATOM 3791 C CA . LEU A 1 488 ? -3.343 14.579 10.286 1.00 88.19 488 LEU A CA 1
ATOM 3792 C C . LEU A 1 488 ? -4.460 15.624 10.211 1.00 88.19 488 LEU A C 1
ATOM 3794 O O . LEU A 1 488 ? -4.892 16.126 11.248 1.00 88.19 488 LEU A O 1
ATOM 3798 N N . HIS A 1 489 ? -5.011 15.888 9.023 1.00 92.19 489 HIS A N 1
ATOM 3799 C CA . HIS A 1 489 ? -6.162 16.782 8.890 1.00 92.19 489 HIS A CA 1
ATOM 3800 C C . HIS A 1 489 ? -7.405 16.256 9.625 1.00 92.19 489 HIS A C 1
ATOM 3802 O O . HIS A 1 489 ? -8.133 17.046 10.227 1.00 92.19 489 HIS A O 1
ATOM 3808 N N . LEU A 1 490 ? -7.629 14.938 9.658 1.00 88.25 490 LEU A N 1
ATOM 3809 C CA . LEU A 1 490 ? -8.705 14.331 10.444 1.00 88.25 490 LEU A CA 1
ATOM 3810 C C . LEU A 1 490 ? -8.484 14.508 11.956 1.00 88.25 490 LEU A C 1
ATOM 3812 O O . LEU A 1 490 ? -9.436 14.828 12.669 1.00 88.25 490 LEU A O 1
ATOM 3816 N N . GLN A 1 491 ? -7.251 14.343 12.454 1.00 87.75 491 GLN A N 1
ATOM 3817 C CA . GLN A 1 491 ? -6.939 14.615 13.863 1.00 87.75 491 GLN A CA 1
ATOM 3818 C C . GLN A 1 491 ? -7.173 16.090 14.208 1.00 87.75 491 GLN A C 1
ATOM 3820 O O . GLN A 1 491 ? -7.841 16.369 15.204 1.00 87.75 491 GLN A O 1
ATOM 3825 N N . ILE A 1 492 ? -6.709 17.021 13.363 1.00 92.94 492 ILE A N 1
ATOM 3826 C CA . ILE A 1 492 ? -6.936 18.461 13.553 1.00 92.94 492 ILE A CA 1
ATOM 3827 C C . ILE A 1 492 ? -8.431 18.757 13.570 1.00 92.94 492 ILE A C 1
ATOM 3829 O O . ILE A 1 492 ? -8.905 19.420 14.483 1.00 92.94 492 ILE A O 1
ATOM 3833 N N . TRP A 1 493 ? -9.195 18.240 12.606 1.00 93.88 493 TRP A N 1
ATOM 3834 C CA . TRP A 1 493 ? -10.636 18.467 12.535 1.00 93.88 493 TRP A CA 1
ATOM 3835 C C . TRP A 1 493 ? -11.357 18.017 13.815 1.00 93.88 493 TRP A C 1
ATOM 3837 O O . TRP A 1 493 ? -12.122 18.787 14.406 1.00 93.88 493 TRP A O 1
ATOM 3847 N N . LEU A 1 494 ? -11.104 16.785 14.268 1.00 92.06 494 LEU A N 1
ATOM 3848 C CA . LEU A 1 494 ? -11.758 16.224 15.451 1.00 92.06 494 LEU A CA 1
ATOM 3849 C C . LEU A 1 494 ? -11.338 16.938 16.742 1.00 92.06 494 LEU A C 1
ATOM 3851 O O . LEU A 1 494 ? -12.189 17.186 17.599 1.00 92.06 494 LEU A O 1
ATOM 3855 N N . ALA A 1 495 ? -10.055 17.279 16.884 1.00 92.62 495 ALA A N 1
ATOM 3856 C CA . ALA A 1 495 ? -9.534 17.983 18.051 1.00 92.62 495 ALA A CA 1
ATOM 3857 C C . ALA A 1 495 ? -10.003 19.445 18.092 1.00 92.62 495 ALA A C 1
ATOM 3859 O O . ALA A 1 495 ? -10.532 19.880 19.111 1.00 92.62 495 ALA A O 1
ATOM 3860 N N . ALA A 1 496 ? -9.931 20.169 16.972 1.00 96.38 496 ALA A N 1
ATOM 3861 C CA . ALA A 1 496 ? -10.411 21.545 16.849 1.00 96.38 496 ALA A CA 1
ATOM 3862 C C . ALA A 1 496 ? -11.898 21.662 17.209 1.00 96.38 496 ALA A C 1
ATOM 3864 O O . ALA A 1 496 ? -12.289 22.574 17.936 1.00 96.38 496 ALA A O 1
ATOM 3865 N N . LYS A 1 497 ? -12.726 20.692 16.792 1.00 95.69 497 LYS A N 1
ATOM 3866 C CA . LYS A 1 497 ? -14.144 20.639 17.177 1.00 95.69 497 LYS A CA 1
ATOM 3867 C C . LYS A 1 497 ? -14.333 20.514 18.693 1.00 95.69 497 LYS A C 1
ATOM 3869 O O . LYS A 1 497 ? -15.234 21.140 19.240 1.00 95.69 497 LYS A O 1
ATOM 3874 N N . ARG A 1 498 ? -13.501 19.718 19.374 1.00 95.44 498 ARG A N 1
ATOM 3875 C CA . ARG A 1 498 ? -13.542 19.556 20.841 1.00 95.44 498 ARG A CA 1
ATOM 3876 C C . ARG A 1 498 ? -12.954 20.755 21.590 1.00 95.44 498 ARG A C 1
ATOM 3878 O O . ARG A 1 498 ? -13.373 21.015 22.709 1.00 95.44 498 ARG A O 1
ATOM 3885 N N . ALA A 1 499 ? -12.022 21.476 20.971 1.00 95.06 499 ALA A N 1
ATOM 3886 C CA . ALA A 1 499 ? -11.409 22.692 21.503 1.00 95.06 499 ALA A CA 1
ATOM 3887 C C . ALA A 1 499 ? -12.236 23.971 21.256 1.00 95.06 499 ALA A C 1
ATOM 3889 O O . ALA A 1 499 ? -11.836 25.039 21.702 1.00 95.06 499 ALA A O 1
ATOM 3890 N N . GLY A 1 500 ? -13.348 23.898 20.512 1.00 95.12 500 GLY A N 1
ATOM 3891 C CA . GLY A 1 500 ? -14.137 25.077 20.126 1.00 95.12 500 GLY A CA 1
ATOM 3892 C C . GLY A 1 500 ? -13.522 25.922 18.997 1.00 95.12 500 GLY A C 1
ATOM 3893 O O . GLY A 1 500 ? -13.986 27.027 18.733 1.00 95.12 500 GLY A O 1
ATOM 3894 N N . MET A 1 501 ? -12.508 25.415 18.290 1.00 96.69 501 MET A N 1
ATOM 3895 C CA . MET A 1 501 ? -11.811 26.111 17.199 1.00 96.69 501 MET A CA 1
ATOM 3896 C C . MET A 1 501 ? -12.554 25.921 15.863 1.00 96.69 501 MET A C 1
ATOM 3898 O O . MET A 1 501 ? -12.151 25.120 15.015 1.00 96.69 501 MET A O 1
ATOM 3902 N N . VAL A 1 502 ? -13.674 26.629 15.685 1.00 94.50 502 VAL A N 1
ATOM 3903 C CA . VAL A 1 502 ? -14.639 26.402 14.586 1.00 94.50 502 VAL A CA 1
ATOM 3904 C C . VAL A 1 502 ? -14.012 26.527 13.193 1.00 94.50 502 VAL A C 1
ATOM 3906 O O . VAL A 1 502 ? -14.143 25.608 12.385 1.00 94.50 502 VAL A O 1
ATOM 3909 N N . GLU A 1 503 ? -13.301 27.621 12.915 1.00 95.56 503 GLU A N 1
ATOM 3910 C CA . GLU A 1 503 ? -12.691 27.871 11.601 1.00 95.56 503 GLU A CA 1
ATOM 3911 C C . GLU A 1 503 ? -11.662 26.787 11.243 1.00 95.56 503 GLU A C 1
ATOM 3913 O O . GLU A 1 503 ? -11.678 26.215 10.152 1.00 95.56 503 GLU A O 1
ATOM 3918 N N . LYS A 1 504 ? -10.812 26.413 12.208 1.00 94.56 504 LYS A N 1
ATOM 3919 C CA . LYS A 1 504 ? -9.806 25.360 12.027 1.00 94.56 504 LYS A CA 1
ATOM 3920 C C . LYS A 1 504 ? -10.444 24.004 11.729 1.00 94.56 504 LYS A C 1
ATOM 3922 O O . LYS A 1 504 ? -9.954 23.261 10.869 1.00 94.56 504 LYS A O 1
ATOM 3927 N N . ALA A 1 505 ? -11.535 23.688 12.427 1.00 92.62 505 ALA A N 1
ATOM 3928 C CA . ALA A 1 505 ? -12.295 22.467 12.213 1.00 92.62 505 ALA A CA 1
ATOM 3929 C C . ALA A 1 505 ? -12.889 22.422 10.796 1.00 92.62 505 ALA A C 1
ATOM 3931 O O . ALA A 1 505 ? -12.768 21.396 10.130 1.00 92.62 505 ALA A O 1
ATOM 3932 N N . GLN A 1 506 ? -13.471 23.525 10.315 1.00 93.56 506 GLN A N 1
ATOM 3933 C CA . GLN A 1 506 ? -14.036 23.623 8.963 1.00 93.56 506 GLN A CA 1
ATOM 3934 C C . GLN A 1 506 ? -12.961 23.483 7.882 1.00 93.56 506 GLN A C 1
ATOM 3936 O O . GLN A 1 506 ? -13.088 22.636 6.999 1.00 93.56 506 GLN A O 1
ATOM 3941 N N . THR A 1 507 ? -11.867 24.240 7.987 1.00 95.06 507 THR A N 1
ATOM 3942 C CA . THR A 1 507 ? -10.751 24.176 7.032 1.00 95.06 507 THR A CA 1
ATOM 3943 C C . THR A 1 507 ? -10.164 22.769 6.947 1.00 95.06 507 THR A C 1
ATOM 3945 O O . THR A 1 507 ? -9.945 22.246 5.856 1.00 95.06 507 THR A O 1
ATOM 3948 N N . SER A 1 508 ? -9.966 22.103 8.086 1.00 92.75 508 SER A N 1
ATOM 3949 C CA . SER A 1 508 ? -9.414 20.743 8.098 1.00 92.75 508 SER A CA 1
ATOM 3950 C C . SER A 1 508 ? -10.408 19.705 7.574 1.00 92.75 508 SER A C 1
ATOM 3952 O O . SER A 1 508 ? -10.002 18.781 6.874 1.00 92.75 508 SER A O 1
ATOM 3954 N N . ALA A 1 509 ? -11.709 19.874 7.834 1.00 88.69 509 ALA A N 1
ATOM 3955 C CA . ALA A 1 509 ? -12.750 19.025 7.257 1.00 88.69 509 ALA A CA 1
ATOM 3956 C C . ALA A 1 509 ? -12.808 19.141 5.726 1.00 88.69 509 ALA A C 1
ATOM 3958 O O . ALA A 1 509 ? -12.901 18.118 5.048 1.00 88.69 509 ALA A O 1
ATOM 3959 N N . HIS A 1 510 ? -12.697 20.358 5.177 1.00 89.56 510 HIS A N 1
ATOM 3960 C CA . HIS A 1 510 ? -12.606 20.568 3.730 1.00 89.56 510 HIS A CA 1
ATOM 3961 C C . HIS A 1 510 ? -11.380 19.873 3.142 1.00 89.56 510 HIS A C 1
ATOM 3963 O O . HIS A 1 510 ? -11.510 19.165 2.151 1.00 89.56 510 HIS A O 1
ATOM 3969 N N . ARG A 1 511 ? -10.218 19.969 3.799 1.00 89.81 511 ARG A N 1
ATOM 3970 C CA . ARG A 1 511 ? -8.997 19.287 3.340 1.00 89.81 511 ARG A CA 1
ATOM 3971 C C . ARG A 1 511 ? -9.130 17.766 3.354 1.00 89.81 511 ARG A C 1
ATOM 3973 O O . ARG A 1 511 ? -8.728 17.125 2.390 1.00 89.81 511 ARG A O 1
ATOM 3980 N N . VAL A 1 512 ? -9.750 17.178 4.383 1.00 85.12 512 VAL A N 1
ATOM 3981 C CA . VAL A 1 512 ? -10.073 15.737 4.385 1.00 85.12 512 VAL A CA 1
ATOM 3982 C C . VAL A 1 512 ? -11.006 15.390 3.226 1.00 85.12 512 VAL A C 1
ATOM 3984 O O . VAL A 1 512 ? -10.767 14.408 2.529 1.00 85.12 512 VAL A O 1
ATOM 3987 N N . ALA A 1 513 ? -12.055 16.184 2.998 1.00 83.00 513 ALA A N 1
ATOM 3988 C CA . ALA A 1 513 ? -12.983 15.958 1.895 1.00 83.00 513 ALA A CA 1
ATOM 3989 C C . ALA A 1 513 ? -12.284 16.057 0.532 1.00 83.00 513 ALA A C 1
ATOM 3991 O O . ALA A 1 513 ? -12.528 15.211 -0.320 1.00 83.00 513 ALA A O 1
ATOM 3992 N N . ASP A 1 514 ? -11.391 17.032 0.353 1.00 83.56 514 ASP A N 1
ATOM 3993 C CA . ASP A 1 514 ? -10.601 17.232 -0.861 1.00 83.56 514 ASP A CA 1
ATOM 3994 C C . ASP A 1 514 ? -9.640 16.072 -1.123 1.00 83.56 514 ASP A C 1
ATOM 3996 O O . ASP A 1 514 ? -9.590 15.578 -2.246 1.00 83.56 514 ASP A O 1
ATOM 4000 N N . ILE A 1 515 ? -8.931 15.583 -0.099 1.00 77.69 515 ILE A N 1
ATOM 4001 C CA . ILE A 1 515 ? -8.057 14.405 -0.233 1.00 77.69 515 ILE A CA 1
ATOM 4002 C C . ILE A 1 515 ? -8.881 13.155 -0.564 1.00 77.69 515 ILE A C 1
ATOM 4004 O O . ILE A 1 515 ? -8.471 12.330 -1.379 1.00 77.69 515 ILE A O 1
ATOM 4008 N N . ARG A 1 516 ? -10.077 13.040 0.022 1.00 76.00 516 ARG A N 1
ATOM 4009 C CA . ARG A 1 516 ? -11.028 11.952 -0.234 1.00 76.00 516 ARG A CA 1
ATOM 4010 C C . ARG A 1 516 ? -11.811 12.088 -1.527 1.00 76.00 516 ARG A C 1
ATOM 4012 O O . ARG A 1 516 ? -12.612 11.188 -1.786 1.00 76.00 516 ARG A O 1
ATOM 4019 N N . LYS A 1 517 ? -11.652 13.164 -2.313 1.00 68.69 517 LYS A N 1
ATOM 4020 C CA . LYS A 1 517 ? -12.330 13.304 -3.608 1.00 68.69 517 LYS A CA 1
ATOM 4021 C C . LYS A 1 517 ? -11.870 12.170 -4.524 1.00 68.69 517 LYS A C 1
ATOM 4023 O O . LYS A 1 517 ? -10.935 12.293 -5.308 1.00 68.69 517 LYS A O 1
ATOM 4028 N N . GLN A 1 518 ? -12.584 11.051 -4.433 1.00 49.12 518 GLN A N 1
ATOM 4029 C CA . GLN A 1 518 ? -12.751 10.117 -5.529 1.00 49.12 518 GLN A CA 1
ATOM 4030 C C . GLN A 1 518 ? -13.239 10.935 -6.729 1.00 49.12 518 GLN A C 1
ATOM 4032 O O . GLN A 1 518 ? -13.935 11.936 -6.516 1.00 49.12 518 GLN A O 1
ATOM 4037 N N . PRO A 1 519 ? -12.879 10.560 -7.969 1.00 42.47 519 PRO A N 1
ATOM 4038 C CA . PRO A 1 519 ? -13.432 11.213 -9.143 1.00 42.47 519 PRO A CA 1
ATOM 4039 C C . PRO A 1 519 ? -14.939 11.258 -8.944 1.00 42.47 519 PRO A C 1
ATOM 4041 O O . PRO A 1 519 ? -15.553 10.217 -8.696 1.00 42.47 519 PRO A O 1
ATOM 4044 N N . ASP A 1 520 ? -15.486 12.475 -8.930 1.00 39.69 520 ASP A N 1
ATOM 4045 C CA . ASP A 1 520 ? -16.917 12.696 -8.840 1.00 39.69 520 ASP A CA 1
ATOM 4046 C C . ASP A 1 520 ? -17.533 11.760 -9.873 1.00 39.69 520 ASP A C 1
ATOM 4048 O O . ASP A 1 520 ? -17.262 11.877 -11.069 1.00 39.69 520 ASP A O 1
ATOM 4052 N N . THR A 1 521 ? -18.273 10.751 -9.414 1.00 39.97 521 THR A N 1
ATOM 4053 C CA . THR A 1 521 ? -18.883 9.774 -10.322 1.00 39.97 521 THR A CA 1
ATOM 4054 C C . THR A 1 521 ? -19.931 10.452 -11.209 1.00 39.97 521 THR A C 1
ATOM 4056 O O . THR A 1 521 ? -20.535 9.799 -12.051 1.00 39.97 521 THR A O 1
ATOM 4059 N N . GLY A 1 522 ? -20.156 11.762 -11.028 1.00 39.03 522 GLY A N 1
ATOM 4060 C CA . GLY A 1 522 ? -21.162 12.552 -11.717 1.00 39.03 522 GLY A CA 1
ATOM 4061 C C . GLY A 1 522 ? -22.572 12.217 -11.239 1.00 39.03 522 GLY A C 1
ATOM 4062 O O . GLY A 1 522 ? -23.527 12.816 -11.721 1.00 39.03 522 GLY A O 1
ATOM 4063 N N . LEU A 1 523 ? -22.715 11.278 -10.297 1.00 38.97 523 LEU A N 1
ATOM 4064 C CA . LEU A 1 523 ? -23.995 10.762 -9.830 1.00 38.97 523 LEU A CA 1
ATOM 4065 C C . LEU A 1 523 ? -24.594 11.728 -8.798 1.00 38.97 523 LEU A C 1
ATOM 4067 O O . LEU A 1 523 ? -24.030 11.934 -7.716 1.00 38.97 523 LEU A O 1
ATOM 4071 N N . LYS A 1 524 ? -25.757 12.313 -9.112 1.00 36.88 524 LYS A N 1
ATOM 4072 C CA . LYS A 1 524 ? -26.444 13.307 -8.275 1.00 36.88 524 LYS A CA 1
ATOM 4073 C C . LYS A 1 524 ? -27.876 12.875 -7.970 1.00 36.88 524 LYS A C 1
ATOM 4075 O O . LYS A 1 524 ? -28.757 13.002 -8.800 1.00 36.88 524 LYS A O 1
ATOM 4080 N N . GLY A 1 525 ? -28.152 12.541 -6.711 1.00 46.78 525 GLY A N 1
ATOM 4081 C CA . GLY A 1 525 ? -29.513 12.225 -6.268 1.00 46.78 525 GLY A CA 1
ATOM 4082 C C . GLY A 1 525 ? -29.766 10.722 -6.261 1.00 46.78 525 GLY A C 1
ATOM 4083 O O . GLY A 1 525 ? -29.075 9.999 -5.535 1.00 46.78 525 GLY A O 1
ATOM 4084 N N . VAL A 1 526 ? -30.762 10.247 -7.012 1.00 40.25 526 VAL A N 1
ATOM 4085 C CA . VAL A 1 526 ? -31.185 8.838 -6.980 1.00 40.25 526 VAL A CA 1
ATOM 4086 C C . VAL A 1 526 ? -30.144 7.893 -7.555 1.00 40.25 526 VAL A C 1
ATOM 4088 O O . VAL A 1 526 ? -30.042 6.786 -7.043 1.00 40.25 526 VAL A O 1
ATOM 4091 N N . GLU A 1 527 ? -29.278 8.311 -8.478 1.00 43.72 527 GLU A N 1
ATOM 4092 C CA . GLU A 1 527 ? -28.193 7.452 -8.966 1.00 43.72 527 GLU A CA 1
ATOM 4093 C C . GLU A 1 527 ? -27.107 7.277 -7.906 1.00 43.72 527 GLU A C 1
ATOM 4095 O O . GLU A 1 527 ? -26.553 6.192 -7.759 1.00 43.72 527 GLU A O 1
ATOM 4100 N N . ARG A 1 528 ? -26.858 8.302 -7.081 1.00 44.56 528 ARG A N 1
ATOM 4101 C CA . ARG A 1 528 ? -26.009 8.159 -5.892 1.00 44.56 528 ARG A CA 1
ATOM 4102 C C . ARG A 1 528 ? -26.688 7.268 -4.852 1.00 44.56 528 ARG A C 1
ATOM 4104 O O . ARG A 1 528 ? -26.009 6.462 -4.231 1.00 44.56 528 ARG A O 1
ATOM 4111 N N . ALA A 1 529 ? -28.005 7.367 -4.669 1.00 41.53 529 ALA A N 1
ATOM 4112 C CA . ALA A 1 529 ? -28.746 6.518 -3.734 1.00 41.53 529 ALA A CA 1
ATOM 4113 C C . ALA A 1 529 ? -28.811 5.048 -4.192 1.00 41.53 529 ALA A C 1
ATOM 4115 O O . ALA A 1 529 ? -28.596 4.163 -3.369 1.00 41.53 529 ALA A O 1
ATOM 4116 N N . LEU A 1 530 ? -29.045 4.785 -5.482 1.00 48.09 530 LEU A N 1
ATOM 4117 C CA . LEU A 1 530 ? -29.010 3.466 -6.119 1.00 48.09 530 LEU A CA 1
ATOM 4118 C C . LEU A 1 530 ? -27.594 2.907 -6.135 1.00 48.09 530 LEU A C 1
ATOM 4120 O O . LEU A 1 530 ? -27.423 1.765 -5.748 1.00 48.09 530 LEU A O 1
ATOM 4124 N N . ALA A 1 531 ? -26.570 3.699 -6.459 1.00 43.91 531 ALA A N 1
ATOM 4125 C CA . ALA A 1 531 ? -25.179 3.262 -6.363 1.00 43.91 531 ALA A CA 1
ATOM 4126 C C . ALA A 1 531 ? -24.785 2.951 -4.912 1.00 43.91 531 ALA A C 1
ATOM 4128 O O . ALA A 1 531 ? -24.188 1.912 -4.657 1.00 43.91 531 ALA A O 1
ATOM 4129 N N . ILE A 1 532 ? -25.170 3.783 -3.936 1.00 40.09 532 ILE A N 1
ATOM 4130 C CA . ILE A 1 532 ? -24.942 3.521 -2.504 1.00 40.09 532 ILE A CA 1
ATOM 4131 C C . ILE A 1 532 ? -25.683 2.254 -2.064 1.00 40.09 532 ILE A C 1
ATOM 4133 O O . ILE A 1 532 ? -25.109 1.437 -1.348 1.00 40.09 532 ILE A O 1
ATOM 4137 N N . ARG A 1 533 ? -26.934 2.054 -2.493 1.00 38.97 533 ARG A N 1
ATOM 4138 C CA . ARG A 1 533 ? -27.752 0.898 -2.105 1.00 38.97 533 ARG A CA 1
ATOM 4139 C C . ARG A 1 533 ? -27.288 -0.384 -2.800 1.00 38.97 533 ARG A C 1
ATOM 4141 O O . ARG A 1 533 ? -27.048 -1.350 -2.094 1.00 38.97 533 ARG A O 1
ATOM 4148 N N . ALA A 1 534 ? -27.004 -0.360 -4.100 1.00 38.03 534 ALA A N 1
ATOM 4149 C CA . ALA A 1 534 ? -26.351 -1.434 -4.857 1.00 38.03 534 ALA A CA 1
ATOM 4150 C C . ALA A 1 534 ? -24.969 -1.793 -4.281 1.00 38.03 534 ALA A C 1
ATOM 4152 O O . ALA A 1 534 ? -24.613 -2.966 -4.188 1.00 38.03 534 ALA A O 1
ATOM 4153 N N . SER A 1 535 ? -24.226 -0.798 -3.780 1.00 35.91 535 SER A N 1
ATOM 4154 C CA . SER A 1 535 ? -22.967 -1.021 -3.059 1.00 35.91 535 SER A CA 1
ATOM 4155 C C . SER A 1 535 ? -23.147 -1.665 -1.675 1.00 35.91 535 SER A C 1
ATOM 4157 O O . SER A 1 535 ? -22.168 -2.126 -1.092 1.00 35.91 535 SER A O 1
ATOM 4159 N N . ASN A 1 536 ? -24.374 -1.702 -1.145 1.00 32.69 536 ASN A N 1
ATOM 4160 C CA . ASN A 1 536 ? -24.726 -2.344 0.124 1.00 32.69 536 ASN A CA 1
ATOM 4161 C C . ASN A 1 536 ? -25.371 -3.735 -0.058 1.00 32.69 536 ASN A C 1
ATOM 4163 O O . ASN A 1 536 ? -25.393 -4.484 0.913 1.00 32.69 536 ASN A O 1
ATOM 4167 N N . VAL A 1 537 ? -25.858 -4.091 -1.258 1.00 33.66 537 VAL A N 1
ATOM 4168 C CA . VAL A 1 537 ? -26.448 -5.417 -1.581 1.00 33.66 537 VAL A CA 1
ATOM 4169 C C . VAL A 1 537 ? -25.604 -6.283 -2.534 1.00 33.66 537 VAL A C 1
ATOM 4171 O O . VAL A 1 537 ? -26.032 -7.361 -2.919 1.00 33.66 537 VAL A O 1
ATOM 4174 N N . GLY A 1 538 ? -24.367 -5.889 -2.862 1.00 31.45 538 GLY A N 1
ATOM 4175 C CA . GLY A 1 538 ? -23.397 -6.802 -3.492 1.00 31.45 538 GLY A CA 1
ATOM 4176 C C . GLY A 1 538 ? -23.523 -6.986 -5.011 1.00 31.45 538 GLY A C 1
ATOM 4177 O O . GLY A 1 538 ? -23.131 -8.030 -5.525 1.00 31.45 538 GLY A O 1
ATOM 4178 N N . GLY A 1 539 ? -24.014 -5.981 -5.744 1.00 32.97 539 GLY A N 1
ATOM 4179 C CA . GLY A 1 539 ? -24.045 -6.023 -7.211 1.00 32.97 539 GLY A CA 1
ATOM 4180 C C . GLY A 1 539 ? -22.646 -6.186 -7.830 1.00 32.97 539 GLY A C 1
ATOM 4181 O O . GLY A 1 539 ? -21.697 -5.492 -7.457 1.00 32.97 539 GLY A O 1
ATOM 4182 N N . LEU A 1 540 ? -22.515 -7.109 -8.786 1.00 29.39 540 LEU A N 1
ATOM 4183 C CA . LEU A 1 540 ? -21.271 -7.381 -9.513 1.00 29.39 540 LEU A CA 1
ATOM 4184 C C . LEU A 1 540 ? -20.947 -6.224 -10.480 1.00 29.39 540 LEU A C 1
ATOM 4186 O O . LEU A 1 540 ? -21.840 -5.731 -11.151 1.00 29.39 540 LEU A O 1
ATOM 4190 N N . GLY A 1 541 ? -19.669 -5.845 -10.610 1.00 33.75 541 GLY A N 1
ATOM 4191 C CA . GLY A 1 541 ? -19.019 -5.235 -11.795 1.00 33.75 541 GLY A CA 1
ATOM 4192 C C . GLY A 1 541 ? -19.408 -3.820 -12.285 1.00 33.75 541 GLY A C 1
ATOM 4193 O O . GLY A 1 541 ? -20.579 -3.478 -12.438 1.00 33.75 541 GLY A O 1
ATOM 4194 N N . CYS A 1 542 ? -18.395 -3.027 -12.667 1.00 32.22 542 CYS A N 1
ATOM 4195 C CA . CYS A 1 542 ? -18.552 -1.833 -13.511 1.00 32.22 542 CYS A CA 1
ATOM 4196 C C . CYS A 1 542 ? -18.748 -2.242 -14.989 1.00 32.22 542 CYS A C 1
ATOM 4198 O O . CYS A 1 542 ? -17.918 -2.970 -15.524 1.00 32.22 542 CYS A O 1
ATOM 4200 N N . SER A 1 543 ? -19.795 -1.734 -15.648 1.00 31.77 543 SER A N 1
ATOM 4201 C CA . SER A 1 543 ? -20.120 -1.922 -17.079 1.00 31.77 543 SER A CA 1
ATOM 4202 C C . SER A 1 543 ? -20.442 -0.541 -17.700 1.00 31.77 543 SER A C 1
ATOM 4204 O O . SER A 1 543 ? -20.818 0.362 -16.943 1.00 31.77 543 SER A O 1
ATOM 4206 N N . PRO A 1 544 ? -20.230 -0.291 -19.011 1.00 32.75 544 PRO A N 1
ATOM 4207 C CA . PRO A 1 544 ? -20.211 1.062 -19.567 1.00 32.75 544 PRO A CA 1
ATOM 4208 C C . PRO A 1 544 ? -21.611 1.692 -19.640 1.00 32.75 544 PRO A C 1
ATOM 4210 O O . PRO A 1 544 ? -22.443 1.322 -20.461 1.00 32.75 544 PRO A O 1
ATOM 4213 N N . VAL A 1 545 ? -21.834 2.710 -18.810 1.00 33.75 545 VAL A N 1
ATOM 4214 C CA . VAL A 1 545 ? -22.951 3.661 -18.903 1.00 33.75 545 VAL A CA 1
ATOM 4215 C C . VAL A 1 545 ? -22.452 4.873 -19.705 1.00 33.75 545 VAL A C 1
ATOM 4217 O O . VAL A 1 545 ? -21.467 5.496 -19.311 1.00 33.75 545 VAL A O 1
ATOM 4220 N N . TYR A 1 546 ? -23.060 5.204 -20.851 1.00 36.06 546 TYR A N 1
ATOM 4221 C CA . TYR A 1 546 ? -22.585 6.316 -21.695 1.00 36.06 546 TYR A CA 1
ATOM 4222 C C . TYR A 1 546 ? -23.179 7.685 -21.295 1.00 36.06 546 TYR A C 1
ATOM 4224 O O . TYR A 1 546 ? -24.395 7.845 -21.235 1.00 36.06 546 TYR A O 1
ATOM 4232 N N . ILE A 1 547 ? -22.294 8.679 -21.129 1.00 38.75 547 ILE A N 1
ATOM 4233 C CA . ILE A 1 547 ? -22.504 10.145 -20.976 1.00 38.75 547 ILE A CA 1
ATOM 4234 C C . ILE A 1 547 ? -21.553 10.808 -22.036 1.00 38.75 547 ILE A C 1
ATOM 4236 O O . ILE A 1 547 ? -20.558 10.167 -22.389 1.00 38.75 547 ILE A O 1
ATOM 4240 N N . TYR A 1 548 ? -21.802 11.931 -22.746 1.00 35.34 548 TYR A N 1
ATOM 4241 C CA . TYR A 1 548 ? -21.834 13.358 -22.356 1.00 35.34 548 TYR A CA 1
ATOM 4242 C C . TYR A 1 548 ? -22.238 14.300 -23.513 1.00 35.34 548 TYR A C 1
ATOM 4244 O O . TYR A 1 548 ? -21.833 14.096 -24.658 1.00 35.34 548 TYR A O 1
ATOM 4252 N N . GLY A 1 549 ? -22.855 15.427 -23.130 1.00 27.38 549 GLY A N 1
ATOM 4253 C CA . GLY A 1 549 ? -22.719 16.742 -23.765 1.00 27.38 549 GLY A CA 1
ATOM 4254 C C . GLY A 1 549 ? -22.885 17.838 -22.702 1.00 27.38 549 GLY A C 1
ATOM 4255 O O . GLY A 1 549 ? -23.967 17.991 -22.144 1.00 27.38 549 GLY A O 1
ATOM 4256 N N . ASN A 1 550 ? -21.795 18.527 -22.358 1.00 38.84 550 ASN A N 1
ATOM 4257 C CA . ASN A 1 550 ? -21.810 19.750 -21.550 1.00 38.84 550 ASN A CA 1
ATOM 4258 C C . ASN A 1 550 ? -22.305 20.875 -22.459 1.00 38.84 550 ASN A C 1
ATOM 4260 O O . ASN A 1 550 ? -21.712 21.023 -23.519 1.00 38.84 550 ASN A O 1
ATOM 4264 N N . ASP A 1 551 ? -23.275 21.688 -22.040 1.00 32.78 551 ASP A N 1
ATOM 4265 C CA . ASP A 1 551 ? -23.326 23.069 -22.520 1.00 32.78 551 ASP A CA 1
ATOM 4266 C C . ASP A 1 551 ? -24.050 24.005 -21.552 1.00 32.78 551 ASP A C 1
ATOM 4268 O O . ASP A 1 551 ? -25.248 23.897 -21.300 1.00 32.78 551 ASP A O 1
ATOM 4272 N N . ALA A 1 552 ? -23.264 24.952 -21.044 1.00 30.97 552 ALA A N 1
ATOM 4273 C CA . ALA A 1 552 ? -23.635 26.359 -20.986 1.00 30.97 552 ALA A CA 1
ATOM 4274 C C . ALA A 1 552 ? -22.341 27.193 -20.974 1.00 30.97 552 ALA A C 1
ATOM 4276 O O . ALA A 1 552 ? -21.895 27.653 -19.923 1.00 30.97 552 ALA A O 1
ATOM 4277 N N . ASN A 1 553 ? -21.671 27.272 -22.130 1.00 30.61 553 ASN A N 1
ATOM 4278 C CA . ASN A 1 553 ? -21.436 28.525 -22.867 1.00 30.61 553 ASN A CA 1
ATOM 4279 C C . ASN A 1 553 ? -20.216 28.431 -23.807 1.00 30.61 553 ASN A C 1
ATOM 4281 O O . ASN A 1 553 ? -19.073 28.513 -23.360 1.00 30.61 553 ASN A O 1
ATOM 4285 N N . ASP A 1 554 ? -20.552 28.373 -25.102 1.00 33.00 554 ASP A N 1
ATOM 4286 C CA . ASP A 1 554 ? -19.860 28.888 -26.297 1.00 33.00 554 ASP A CA 1
ATOM 4287 C C . ASP A 1 554 ? -18.508 28.287 -26.741 1.00 33.00 554 ASP A C 1
ATOM 4289 O O . ASP A 1 554 ? -17.576 28.148 -25.964 1.00 33.00 554 ASP A O 1
ATOM 4293 N N . VAL A 1 555 ? -18.230 28.001 -28.024 1.00 32.28 555 VAL A N 1
ATOM 4294 C CA . VAL A 1 555 ? -18.969 28.102 -29.298 1.00 32.28 555 VAL A CA 1
ATOM 4295 C C . VAL A 1 555 ? -18.171 27.305 -30.359 1.00 32.28 555 VAL A C 1
ATOM 4297 O O . VAL A 1 555 ? -16.950 27.415 -30.433 1.00 32.28 555 VAL A O 1
ATOM 4300 N N . LYS A 1 556 ? -18.904 26.582 -31.220 1.00 30.81 556 LYS A N 1
ATOM 4301 C CA . LYS A 1 556 ? -18.574 26.077 -32.579 1.00 30.81 556 LYS A CA 1
ATOM 4302 C C . LYS A 1 556 ? -17.515 24.966 -32.792 1.00 30.81 556 LYS A C 1
ATOM 4304 O O . LYS A 1 556 ? -16.324 25.224 -32.882 1.00 30.81 556 LYS A O 1
ATOM 4309 N N . GLN A 1 557 ? -18.085 23.804 -33.161 1.00 31.64 557 GLN A N 1
ATOM 4310 C CA . GLN A 1 557 ? -17.670 22.811 -34.182 1.00 31.64 557 GLN A CA 1
ATOM 4311 C C . GLN A 1 557 ? -16.427 21.949 -33.882 1.00 31.64 557 GLN A C 1
ATOM 4313 O O . GLN A 1 557 ? -15.362 22.467 -33.596 1.00 31.64 557 GLN A O 1
ATOM 4318 N N . GLN A 1 558 ? -16.420 20.618 -34.008 1.00 33.94 558 GLN A N 1
ATOM 4319 C CA . GLN A 1 558 ? -17.382 19.578 -34.412 1.00 33.94 558 GLN A CA 1
ATOM 4320 C C . GLN A 1 558 ? -16.766 18.238 -33.931 1.00 33.94 558 GLN A C 1
ATOM 4322 O O . GLN A 1 558 ? -15.566 18.039 -34.115 1.00 33.94 558 GLN A O 1
ATOM 4327 N N . GLY A 1 559 ? -17.553 17.333 -33.322 1.00 33.00 559 GLY A N 1
ATOM 4328 C CA . GLY A 1 559 ? -17.115 15.961 -32.983 1.00 33.00 559 GLY A CA 1
ATOM 4329 C C . GLY A 1 559 ? -17.443 15.428 -31.576 1.00 33.00 559 GLY A C 1
ATOM 4330 O O . GLY A 1 559 ? -16.807 14.469 -31.145 1.00 33.00 559 GLY A O 1
ATOM 4331 N N . GLY A 1 560 ? -18.396 16.016 -30.843 1.00 45.75 560 GLY A N 1
ATOM 4332 C CA . GLY A 1 560 ? -18.893 15.472 -29.574 1.00 45.75 560 GLY A CA 1
ATOM 4333 C C . GLY A 1 560 ? -20.382 15.146 -29.647 1.00 45.75 560 GLY A C 1
ATOM 4334 O O . GLY A 1 560 ? -21.191 16.062 -29.665 1.00 45.75 560 GLY A O 1
ATOM 4335 N N . GLU A 1 561 ? -20.733 13.860 -29.642 1.00 38.38 561 GLU A N 1
ATOM 4336 C CA . GLU A 1 561 ? -22.096 13.398 -29.357 1.00 38.38 561 GLU A CA 1
ATOM 4337 C C . GLU A 1 561 ? -22.052 12.034 -28.649 1.00 38.38 561 GLU A C 1
ATOM 4339 O O . GLU A 1 561 ? -21.636 11.026 -29.222 1.00 38.38 561 GLU A O 1
ATOM 4344 N N . ARG A 1 562 ? -22.475 11.998 -27.376 1.00 42.19 562 ARG A N 1
ATOM 4345 C CA . ARG A 1 562 ? -22.934 10.779 -26.687 1.00 42.19 562 ARG A CA 1
ATOM 4346 C C . ARG A 1 562 ? -24.125 11.085 -25.773 1.00 42.19 562 ARG A C 1
ATOM 4348 O O . ARG A 1 562 ? -24.013 11.864 -24.831 1.00 42.19 562 ARG A O 1
ATOM 4355 N N . THR A 1 563 ? -25.245 10.402 -26.008 1.00 42.00 563 THR A N 1
ATOM 4356 C CA . THR A 1 563 ? -26.425 10.240 -25.118 1.00 42.00 563 THR A CA 1
ATOM 4357 C C . THR A 1 563 ? -27.240 9.042 -25.667 1.00 42.00 563 THR A C 1
ATOM 4359 O O . THR A 1 563 ? -27.154 8.792 -26.861 1.00 42.00 563 THR A O 1
ATOM 4362 N N . LYS A 1 564 ? -28.012 8.198 -24.957 1.00 42.28 564 LYS A N 1
ATOM 4363 C CA . LYS A 1 564 ? -28.651 8.194 -23.624 1.00 42.28 564 LYS A CA 1
ATOM 4364 C C . LYS A 1 564 ? -28.338 6.911 -22.823 1.00 42.28 564 LYS A C 1
ATOM 4366 O O . LYS A 1 564 ? -28.117 5.843 -23.387 1.00 42.28 564 LYS A O 1
ATOM 4371 N N . MET A 1 565 ? -28.418 7.056 -21.496 1.00 55.00 565 MET A N 1
ATOM 4372 C CA . MET A 1 565 ? -28.303 6.026 -20.458 1.00 55.00 565 MET A CA 1
ATOM 4373 C C . MET A 1 565 ? -29.608 5.242 -20.285 1.00 55.00 565 MET A C 1
ATOM 4375 O O . MET A 1 565 ? -30.561 5.770 -19.724 1.00 55.00 565 MET A O 1
ATOM 4379 N N . ALA A 1 566 ? -29.639 3.980 -20.699 1.00 47.97 566 ALA A N 1
ATOM 4380 C CA . ALA A 1 566 ? -30.624 3.018 -20.216 1.00 47.97 566 ALA A CA 1
ATOM 4381 C C . ALA A 1 566 ? -29.868 1.829 -19.617 1.00 47.97 566 ALA A C 1
ATOM 4383 O O . ALA A 1 566 ? -28.988 1.269 -20.274 1.00 47.97 566 ALA A O 1
ATOM 4384 N N . LEU A 1 567 ? -30.186 1.446 -18.378 1.00 54.03 567 LEU A N 1
ATOM 4385 C CA . LEU A 1 567 ? -29.835 0.118 -17.886 1.00 54.03 567 LEU A CA 1
ATOM 4386 C C . LEU A 1 567 ? -30.682 -0.860 -18.689 1.00 54.03 567 LEU A C 1
ATOM 4388 O O . LEU A 1 567 ? -31.909 -0.814 -18.615 1.00 54.03 567 LEU A O 1
ATOM 4392 N N . ASN A 1 568 ? -30.042 -1.689 -19.510 1.00 55.28 568 ASN A N 1
ATOM 4393 C CA . ASN A 1 568 ? -30.769 -2.708 -20.249 1.00 55.28 568 ASN A CA 1
ATOM 4394 C C . ASN A 1 568 ? -31.298 -3.789 -19.286 1.00 55.28 568 ASN A C 1
ATOM 4396 O O . ASN A 1 568 ? -30.895 -3.896 -18.127 1.00 55.28 568 ASN A O 1
ATOM 4400 N N . SER A 1 569 ? -32.205 -4.605 -19.804 1.00 53.81 569 SER A N 1
ATOM 4401 C CA . SER A 1 569 ? -32.870 -5.713 -19.122 1.00 53.81 569 SER A CA 1
ATOM 4402 C C . SER A 1 569 ? -31.909 -6.648 -18.380 1.00 53.81 569 SER A C 1
ATOM 4404 O O . SER A 1 569 ? -32.179 -7.067 -17.258 1.00 53.81 569 SER A O 1
ATOM 4406 N N . TYR A 1 570 ? -30.764 -6.941 -18.998 1.00 50.41 570 TYR A N 1
ATOM 4407 C CA . TYR A 1 570 ? -29.732 -7.802 -18.433 1.00 50.41 570 TYR A CA 1
ATOM 4408 C C . TYR A 1 570 ? -29.005 -7.128 -17.260 1.00 50.41 570 TYR A C 1
ATOM 4410 O O . TYR A 1 570 ? -28.763 -7.760 -16.236 1.00 50.41 570 TYR A O 1
ATOM 4418 N N . GLU A 1 571 ? -28.704 -5.833 -17.367 1.00 59.00 571 GLU A N 1
ATOM 4419 C CA . GLU A 1 571 ? -28.006 -5.073 -16.326 1.00 59.00 571 GLU A CA 1
ATOM 4420 C C . GLU A 1 571 ? -28.854 -4.874 -15.068 1.00 59.00 571 GLU A C 1
ATOM 4422 O O . GLU A 1 571 ? -28.325 -4.966 -13.963 1.00 59.00 571 GLU A O 1
ATOM 4427 N N . LEU A 1 572 ? -30.164 -4.648 -15.206 1.00 62.62 572 LEU A N 1
ATOM 4428 C CA . LEU A 1 572 ? -31.066 -4.552 -14.052 1.00 62.62 572 LEU A CA 1
ATOM 4429 C C . LEU A 1 572 ? -31.071 -5.851 -13.241 1.00 62.62 572 LEU A C 1
ATOM 4431 O O . LEU A 1 572 ? -30.842 -5.820 -12.033 1.00 62.62 572 LEU A O 1
ATOM 4435 N N . VAL A 1 573 ? -31.221 -6.987 -13.926 1.00 58.44 573 VAL A N 1
ATOM 4436 C CA . VAL A 1 573 ? -31.183 -8.330 -13.327 1.00 58.44 573 VAL A CA 1
ATOM 4437 C C . VAL A 1 573 ? -29.816 -8.595 -12.687 1.00 58.44 573 VAL A C 1
ATOM 4439 O O . VAL A 1 573 ? -29.745 -9.036 -11.543 1.00 58.44 573 VAL A O 1
ATOM 4442 N N . ARG A 1 574 ? -28.716 -8.255 -13.373 1.00 52.41 574 ARG A N 1
ATOM 4443 C CA . ARG A 1 574 ? -27.340 -8.395 -12.860 1.00 52.41 574 ARG A CA 1
ATOM 4444 C C . ARG A 1 574 ? -27.083 -7.570 -11.596 1.00 52.41 574 ARG A C 1
ATOM 4446 O O . ARG A 1 574 ? -26.311 -7.988 -10.735 1.00 52.41 574 ARG A O 1
ATOM 4453 N N . LEU A 1 575 ? -27.706 -6.400 -11.489 1.00 54.47 575 LEU A N 1
ATOM 4454 C CA . LEU A 1 575 ? -27.616 -5.519 -10.323 1.00 54.47 575 LEU A CA 1
ATOM 4455 C C . LEU A 1 575 ? -28.578 -5.925 -9.194 1.00 54.47 575 LEU A C 1
ATOM 4457 O O . LEU A 1 575 ? -28.591 -5.263 -8.156 1.00 54.47 575 LEU A O 1
ATOM 4461 N N . GLY A 1 576 ? -29.349 -7.003 -9.376 1.00 60.84 576 GLY A N 1
ATOM 4462 C CA . GLY A 1 576 ? -30.294 -7.516 -8.389 1.00 60.84 576 GLY A CA 1
ATOM 4463 C C . GLY A 1 576 ? -31.592 -6.716 -8.330 1.00 60.84 576 GLY A C 1
ATOM 4464 O O . GLY A 1 576 ? -32.147 -6.555 -7.244 1.00 60.84 576 GLY A O 1
ATOM 4465 N N . TYR A 1 577 ? -32.058 -6.186 -9.466 1.00 75.19 577 TYR A N 1
ATOM 4466 C CA . TYR A 1 577 ? -33.300 -5.422 -9.577 1.00 75.19 577 TYR A CA 1
ATOM 4467 C C . TYR A 1 577 ? -34.245 -5.976 -10.654 1.00 75.19 577 TYR A C 1
ATOM 4469 O O . TYR A 1 577 ? -33.812 -6.422 -11.715 1.00 75.19 577 TYR A O 1
ATOM 4477 N N . VAL A 1 578 ? -35.552 -5.875 -10.407 1.00 78.19 578 VAL A N 1
ATOM 4478 C CA . VAL A 1 578 ? -36.626 -6.145 -11.379 1.00 78.19 578 VAL A CA 1
ATOM 4479 C C . VAL A 1 578 ? -37.564 -4.950 -11.495 1.00 78.19 578 VAL A C 1
ATOM 4481 O O . VAL A 1 578 ? -37.747 -4.200 -10.531 1.00 78.19 578 VAL A O 1
ATOM 4484 N N . VAL A 1 579 ? -38.193 -4.785 -12.661 1.00 81.06 579 VAL A N 1
ATOM 4485 C CA . VAL A 1 579 ? -39.374 -3.927 -12.783 1.00 81.06 579 VAL A CA 1
ATOM 4486 C C . VAL A 1 579 ? -40.605 -4.744 -12.422 1.00 81.06 579 VAL A C 1
ATOM 4488 O O . VAL A 1 579 ? -40.827 -5.796 -13.006 1.00 81.06 579 VAL A O 1
ATOM 4491 N N . PHE A 1 580 ? -41.403 -4.244 -11.490 1.00 83.44 580 PHE A N 1
ATOM 4492 C CA . PHE A 1 580 ? -42.616 -4.855 -10.973 1.00 83.44 580 PHE A CA 1
ATOM 4493 C C . PHE A 1 580 ? -43.848 -4.061 -11.412 1.00 83.44 580 PHE A C 1
ATOM 4495 O O . PHE A 1 580 ? -43.917 -2.842 -11.208 1.00 83.44 580 PHE A O 1
ATOM 4502 N N . GLY A 1 581 ? -44.787 -4.741 -12.071 1.00 80.31 581 GLY A N 1
ATOM 4503 C CA . GLY A 1 581 ? -46.026 -4.178 -12.613 1.00 80.31 581 GLY A CA 1
ATOM 4504 C C . GLY A 1 581 ? -45.838 -3.079 -13.652 1.00 80.31 581 GLY A C 1
ATOM 4505 O O . GLY A 1 581 ? -46.710 -2.230 -13.803 1.00 80.31 581 GLY A O 1
ATOM 4506 N N . GLY A 1 582 ? -44.650 -2.971 -14.259 1.00 77.56 582 GLY A N 1
ATOM 4507 C CA . GLY A 1 582 ? -44.269 -1.833 -15.109 1.00 77.56 582 GLY A CA 1
ATOM 4508 C C . GLY A 1 582 ? -44.159 -0.483 -14.378 1.00 77.56 582 GLY A C 1
ATOM 4509 O O . GLY A 1 582 ? -43.776 0.512 -14.990 1.00 77.56 582 GLY A O 1
ATOM 4510 N N . GLN A 1 583 ? -44.458 -0.438 -13.077 1.00 81.06 583 GLN A N 1
ATOM 4511 C CA . GLN A 1 583 ? -44.653 0.793 -12.306 1.00 81.06 583 GLN A CA 1
ATOM 4512 C C . GLN A 1 583 ? -43.558 1.044 -11.275 1.00 81.06 583 GLN A C 1
ATOM 4514 O O . GLN A 1 583 ? -43.329 2.193 -10.900 1.00 81.06 583 GLN A O 1
ATOM 4519 N N . PHE A 1 584 ? -42.879 -0.000 -10.804 1.00 83.56 584 PHE A N 1
ATOM 4520 C CA . PHE A 1 584 ? -41.895 0.118 -9.734 1.00 83.56 584 PHE A CA 1
ATOM 4521 C C . PHE A 1 584 ? -40.626 -0.658 -10.057 1.00 83.56 584 PHE A C 1
ATOM 4523 O O . PHE A 1 584 ? -40.682 -1.746 -10.610 1.00 83.56 584 PHE A O 1
ATOM 4530 N N . LEU A 1 585 ? -39.474 -0.127 -9.665 1.00 82.50 585 LEU A N 1
ATOM 4531 C CA . LEU A 1 585 ? -38.234 -0.887 -9.579 1.00 82.50 585 LEU A CA 1
ATOM 4532 C C . LEU A 1 585 ? -38.074 -1.424 -8.149 1.00 82.50 585 LEU A C 1
ATOM 4534 O O . LEU A 1 585 ? -38.226 -0.673 -7.180 1.00 82.50 585 LEU A O 1
ATOM 4538 N N . LEU A 1 586 ? -37.753 -2.710 -8.031 1.00 77.94 586 LEU A N 1
ATOM 4539 C CA . LEU A 1 586 ? -37.598 -3.457 -6.780 1.00 77.94 586 LEU A CA 1
ATOM 4540 C C . LEU A 1 586 ? -36.275 -4.220 -6.764 1.00 77.94 586 LEU A C 1
ATOM 4542 O O . LEU A 1 586 ? -35.789 -4.610 -7.821 1.00 77.94 586 LEU A O 1
ATOM 4546 N N . THR A 1 587 ? -35.709 -4.469 -5.580 1.00 75.12 587 THR A N 1
ATOM 4547 C CA . THR A 1 587 ? -34.600 -5.428 -5.437 1.00 75.12 587 THR A CA 1
ATOM 4548 C C . THR A 1 587 ? -35.115 -6.864 -5.531 1.00 75.12 587 THR A C 1
ATOM 4550 O O . THR A 1 587 ? -36.273 -7.114 -5.194 1.00 75.12 587 THR A O 1
ATOM 4553 N N . PHE A 1 588 ? -34.258 -7.815 -5.908 1.00 72.25 588 PHE A N 1
ATOM 4554 C CA . PHE A 1 588 ? -34.581 -9.247 -5.884 1.00 72.25 588 PHE A CA 1
ATOM 4555 C C . PHE A 1 588 ? -35.044 -9.683 -4.499 1.00 72.25 588 PHE A C 1
ATOM 4557 O O . PHE A 1 588 ? -36.115 -10.252 -4.404 1.00 72.25 588 PHE A O 1
ATOM 4564 N N . ASP A 1 589 ? -34.361 -9.274 -3.426 1.00 69.50 589 ASP A N 1
ATOM 4565 C CA . ASP A 1 589 ? -34.802 -9.588 -2.059 1.00 69.50 589 ASP A CA 1
ATOM 4566 C C . ASP A 1 589 ? -36.224 -9.081 -1.755 1.00 69.50 589 ASP A C 1
ATOM 4568 O O . ASP A 1 589 ? -37.000 -9.737 -1.066 1.00 69.50 589 ASP A O 1
ATOM 4572 N N . ALA A 1 590 ? -36.582 -7.888 -2.246 1.00 76.31 590 ALA A N 1
ATOM 4573 C CA . ALA A 1 590 ? -37.912 -7.326 -2.025 1.00 76.31 590 ALA A CA 1
ATOM 4574 C C . ALA A 1 590 ? -38.967 -8.062 -2.859 1.00 76.31 590 ALA A C 1
ATOM 4576 O O . ALA A 1 590 ? -40.068 -8.299 -2.367 1.00 76.31 590 ALA A O 1
ATOM 4577 N N . TRP A 1 591 ? -38.620 -8.442 -4.090 1.00 79.31 591 TRP A N 1
ATOM 4578 C CA . TRP A 1 591 ? -39.458 -9.278 -4.939 1.00 79.31 591 TRP A CA 1
ATOM 4579 C C . TRP A 1 591 ? -39.630 -10.683 -4.352 1.00 79.31 591 TRP A C 1
ATOM 4581 O O . TRP A 1 591 ? -40.763 -11.114 -4.195 1.00 79.31 591 TRP A O 1
ATOM 4591 N N . ASP A 1 592 ? -38.561 -11.346 -3.915 1.00 74.50 592 ASP A N 1
ATOM 4592 C CA . ASP A 1 592 ?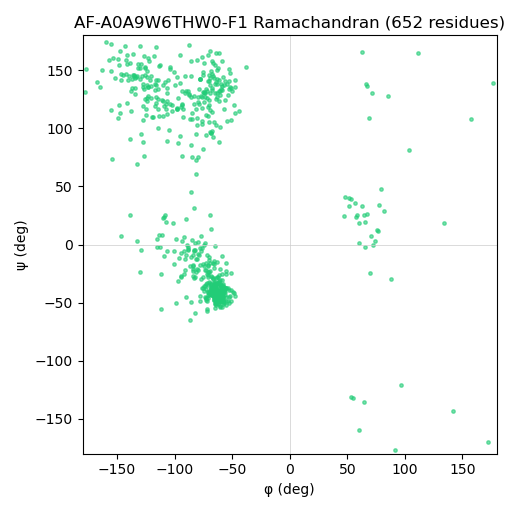 -38.586 -12.656 -3.257 1.00 74.50 592 ASP A CA 1
ATOM 4593 C C . ASP A 1 592 ? -39.490 -12.635 -2.022 1.00 74.50 592 ASP A C 1
ATOM 4595 O O . ASP A 1 592 ? -40.310 -13.532 -1.820 1.00 74.50 592 ASP A O 1
ATOM 4599 N N . ILE A 1 593 ? -39.405 -11.574 -1.214 1.00 74.69 593 ILE A N 1
ATOM 4600 C CA . ILE A 1 593 ? -40.310 -11.383 -0.080 1.00 74.69 593 ILE A CA 1
ATOM 4601 C C . ILE A 1 593 ? -41.762 -11.262 -0.565 1.00 74.69 593 ILE A C 1
ATOM 4603 O O . ILE A 1 593 ? -42.618 -11.954 -0.016 1.00 74.69 593 ILE A O 1
ATOM 4607 N N . ILE A 1 594 ? -42.059 -10.437 -1.580 1.00 75.62 594 ILE A N 1
ATOM 4608 C CA . ILE A 1 594 ? -43.413 -10.302 -2.158 1.00 75.62 594 ILE A CA 1
ATOM 4609 C C . ILE A 1 594 ? -43.919 -11.652 -2.692 1.00 75.62 594 ILE A C 1
ATOM 4611 O O . ILE A 1 594 ? -45.048 -12.030 -2.397 1.00 75.62 594 ILE A O 1
ATOM 4615 N N . MET A 1 595 ? -43.079 -12.408 -3.400 1.00 75.19 595 MET A N 1
ATOM 4616 C CA . MET A 1 595 ? -43.375 -13.730 -3.963 1.00 75.19 595 MET A CA 1
ATOM 4617 C C . MET A 1 595 ? -43.742 -14.749 -2.885 1.00 75.19 595 MET A C 1
ATOM 4619 O O . MET A 1 595 ? -44.798 -15.374 -2.947 1.00 75.19 595 MET A O 1
ATOM 4623 N N . ILE A 1 596 ? -42.885 -14.905 -1.871 1.00 70.62 596 ILE A N 1
ATOM 4624 C CA . ILE A 1 596 ? -43.077 -15.876 -0.782 1.00 70.62 596 ILE A CA 1
ATOM 4625 C C . ILE A 1 596 ? -44.324 -15.529 0.041 1.00 70.62 596 ILE A C 1
ATOM 4627 O O . ILE A 1 596 ? -44.985 -16.408 0.595 1.00 70.62 596 ILE A O 1
ATOM 4631 N N . THR A 1 597 ? -44.673 -14.244 0.102 1.00 68.94 597 THR A N 1
ATOM 4632 C CA . THR A 1 597 ? -45.830 -13.754 0.853 1.00 68.94 597 THR A CA 1
ATOM 4633 C C . THR A 1 597 ? -47.107 -13.603 0.015 1.00 68.94 597 THR A C 1
ATOM 4635 O O . THR A 1 597 ? -48.177 -13.428 0.592 1.00 68.94 597 THR A O 1
ATOM 4638 N N . ALA A 1 598 ? -47.045 -13.775 -1.312 1.00 64.38 598 ALA A N 1
ATOM 4639 C CA . ALA A 1 598 ? -48.158 -13.613 -2.257 1.00 64.38 598 ALA A CA 1
ATOM 4640 C C . ALA A 1 598 ? -49.392 -14.478 -1.961 1.00 64.38 598 ALA A C 1
ATOM 4642 O O . ALA A 1 598 ? -50.521 -14.000 -2.065 1.00 64.38 598 ALA A O 1
ATOM 4643 N N . ALA A 1 599 ? -49.190 -15.738 -1.572 1.00 61.84 599 ALA A N 1
ATOM 4644 C CA . ALA A 1 599 ? -50.277 -16.652 -1.221 1.00 61.84 599 ALA A CA 1
ATOM 4645 C C . ALA A 1 599 ? -50.938 -16.326 0.142 1.00 61.84 599 ALA A C 1
ATOM 4647 O O . ALA A 1 599 ? -52.168 -16.268 0.200 1.00 61.84 599 ALA A O 1
ATOM 4648 N N . PRO A 1 600 ? -50.182 -16.064 1.234 1.00 57.38 600 PRO A N 1
ATOM 4649 C CA . PRO A 1 600 ? -50.765 -15.679 2.523 1.00 57.38 600 PRO A CA 1
ATOM 4650 C C . PRO A 1 600 ? -51.209 -14.209 2.627 1.00 57.38 600 PRO A C 1
ATOM 4652 O O . PRO A 1 600 ? -51.897 -13.884 3.593 1.00 57.38 600 PRO A O 1
ATOM 4655 N N . HIS A 1 601 ? -50.890 -13.329 1.665 1.00 54.66 601 HIS A N 1
ATOM 4656 C CA . HIS A 1 601 ? -51.277 -11.899 1.679 1.00 54.66 601 HIS A CA 1
ATOM 4657 C C . HIS A 1 601 ? -52.781 -11.653 1.829 1.00 54.66 601 HIS A C 1
ATOM 4659 O O . HIS A 1 601 ? -53.190 -10.623 2.355 1.00 54.66 601 HIS A O 1
ATOM 4665 N N . ARG A 1 602 ? -53.620 -12.613 1.423 1.00 52.94 602 ARG A N 1
ATOM 4666 C CA . ARG A 1 602 ? -55.084 -12.527 1.562 1.00 52.94 602 ARG A CA 1
ATOM 4667 C C . ARG A 1 602 ? -55.624 -13.067 2.892 1.00 52.94 602 ARG A C 1
ATOM 4669 O O . ARG A 1 602 ? -56.824 -12.980 3.130 1.00 52.94 602 ARG A O 1
ATOM 4676 N N . VAL A 1 603 ? -54.765 -13.646 3.736 1.00 52.19 603 VAL A N 1
ATOM 4677 C CA . VAL A 1 603 ? -55.159 -14.402 4.942 1.00 52.19 603 VAL A CA 1
ATOM 4678 C C . VAL A 1 603 ? -54.401 -13.943 6.200 1.00 52.19 603 VAL A C 1
ATOM 4680 O O . VAL A 1 603 ? -54.919 -14.084 7.306 1.00 52.19 603 VAL A O 1
ATOM 4683 N N . HIS A 1 604 ? -53.211 -13.342 6.065 1.00 54.34 604 HIS A N 1
ATOM 4684 C CA . HIS A 1 604 ? -52.381 -12.895 7.187 1.00 54.34 604 HIS A CA 1
ATOM 4685 C C . HIS A 1 604 ? -51.949 -11.427 7.085 1.00 54.34 604 HIS A C 1
ATOM 4687 O O . HIS A 1 604 ? -51.447 -10.954 6.071 1.00 54.34 604 HIS A O 1
ATOM 4693 N N . HIS A 1 605 ? -52.065 -10.723 8.208 1.00 55.06 605 HIS A N 1
ATOM 4694 C CA . HIS A 1 605 ? -51.607 -9.352 8.399 1.00 55.06 605 HIS A CA 1
ATOM 4695 C C . HIS A 1 605 ? -50.070 -9.265 8.495 1.00 55.06 605 HIS A C 1
ATOM 4697 O O . HIS A 1 605 ? -49.483 -9.407 9.568 1.00 55.06 605 HIS A O 1
ATOM 4703 N N . LEU A 1 606 ? -49.393 -9.004 7.373 1.00 57.38 606 LEU A N 1
ATOM 4704 C CA . LEU A 1 606 ? -47.924 -8.924 7.269 1.00 57.38 606 LEU A CA 1
ATOM 4705 C C . LEU A 1 606 ? -47.361 -7.531 7.614 1.00 57.38 606 LEU A C 1
ATOM 4707 O O . LEU A 1 606 ? -46.472 -6.998 6.950 1.00 57.38 606 LEU A O 1
ATOM 4711 N N . TRP A 1 607 ? -47.854 -6.942 8.706 1.00 53.62 607 TRP A N 1
ATOM 4712 C CA . TRP A 1 607 ? -47.673 -5.528 9.075 1.00 53.62 607 TRP A CA 1
ATOM 4713 C C . TRP A 1 607 ? -46.224 -5.089 9.353 1.00 53.62 607 TRP A C 1
ATOM 4715 O O . TRP A 1 607 ? -45.932 -3.891 9.396 1.00 53.62 607 TRP A O 1
ATOM 4725 N N . ASN A 1 608 ? -45.316 -6.048 9.539 1.00 60.06 608 ASN A N 1
ATOM 4726 C CA . ASN A 1 608 ? -43.922 -5.799 9.907 1.00 60.06 608 ASN A CA 1
ATOM 4727 C C . ASN A 1 608 ? -42.959 -5.774 8.712 1.00 60.06 608 ASN A C 1
ATOM 4729 O O . ASN A 1 608 ? -41.818 -5.338 8.870 1.00 60.06 608 ASN A O 1
ATOM 4733 N N . TYR A 1 609 ? -43.395 -6.203 7.525 1.00 65.00 609 TYR A N 1
ATOM 4734 C CA . TYR A 1 609 ? -42.535 -6.260 6.346 1.00 65.00 609 TYR A CA 1
ATOM 4735 C C . TYR A 1 609 ? -42.728 -5.024 5.473 1.00 65.00 609 TYR A C 1
ATOM 4737 O O . TYR A 1 609 ? -43.843 -4.661 5.094 1.00 65.00 609 TYR A O 1
ATOM 4745 N N . ARG A 1 610 ? -41.613 -4.353 5.174 1.00 75.81 610 ARG A N 1
ATOM 4746 C CA . ARG A 1 610 ? -41.576 -3.140 4.358 1.00 75.81 610 ARG A CA 1
ATOM 4747 C C . ARG A 1 610 ? -40.660 -3.352 3.173 1.00 75.81 610 ARG A C 1
ATOM 4749 O O . ARG A 1 610 ? -39.542 -3.835 3.338 1.00 75.81 610 ARG A O 1
ATOM 4756 N N . VAL A 1 611 ? -41.118 -2.916 2.013 1.00 76.75 611 VAL A N 1
ATOM 4757 C CA . VAL A 1 611 ? -40.336 -2.893 0.781 1.00 76.75 611 VAL A CA 1
ATOM 4758 C C . VAL A 1 611 ? -40.092 -1.453 0.365 1.00 76.75 611 VAL A C 1
ATOM 4760 O O . VAL A 1 611 ? -40.826 -0.534 0.739 1.00 76.75 611 VAL A O 1
ATOM 4763 N N . VAL A 1 612 ? -39.002 -1.240 -0.364 1.00 78.19 612 VAL A N 1
ATOM 4764 C CA . VAL A 1 612 ? -38.688 0.064 -0.941 1.00 78.19 612 VAL A CA 1
ATOM 4765 C C . VAL A 1 612 ? -38.915 -0.014 -2.435 1.00 78.19 612 VAL A C 1
ATOM 4767 O O . VAL A 1 612 ? -38.235 -0.773 -3.118 1.00 78.19 612 VAL A O 1
ATOM 4770 N N . LEU A 1 613 ? -39.863 0.782 -2.911 1.00 77.06 613 LEU A N 1
ATOM 4771 C CA . LEU A 1 613 ? -40.229 0.910 -4.310 1.00 77.06 613 LEU A CA 1
ATOM 4772 C C . LEU A 1 613 ? -39.570 2.158 -4.887 1.00 77.06 613 LEU A C 1
ATOM 4774 O O . LEU A 1 613 ? -39.612 3.228 -4.271 1.00 77.06 613 LEU A O 1
ATOM 4778 N N . PHE A 1 614 ? -39.032 2.060 -6.095 1.00 81.50 614 PHE A N 1
ATOM 4779 C CA . PHE A 1 614 ? -38.677 3.244 -6.871 1.00 81.50 614 PHE A CA 1
ATOM 4780 C C . PHE A 1 614 ? -39.696 3.406 -8.002 1.00 81.50 614 PHE A C 1
ATOM 4782 O O . PHE A 1 614 ? -39.741 2.549 -8.881 1.00 81.50 614 PHE A O 1
ATOM 4789 N N . PRO A 1 615 ? -40.549 4.445 -7.986 1.00 79.81 615 PRO A N 1
ATOM 4790 C CA . PRO A 1 615 ? -41.583 4.606 -9.004 1.00 79.81 615 PRO A CA 1
ATOM 4791 C C . PRO A 1 615 ? -40.958 4.839 -10.380 1.00 79.81 615 PRO A C 1
ATOM 4793 O O . PRO A 1 615 ? -40.010 5.608 -10.500 1.00 79.81 615 PRO A O 1
ATOM 4796 N N . LEU A 1 616 ? -41.505 4.205 -11.409 1.00 78.25 616 LEU A N 1
ATOM 4797 C CA . LEU A 1 616 ? -41.140 4.420 -12.802 1.00 78.25 616 LEU A CA 1
ATOM 4798 C C . LEU A 1 616 ? -42.104 5.423 -13.439 1.00 78.25 616 LEU A C 1
ATOM 4800 O O . LEU A 1 616 ? -43.308 5.399 -13.193 1.00 78.25 616 LEU A O 1
ATOM 4804 N N . ARG A 1 617 ? -41.569 6.332 -14.251 1.00 76.38 617 ARG A N 1
ATOM 4805 C CA . ARG A 1 617 ? -42.336 7.311 -15.029 1.00 76.38 617 ARG A CA 1
ATOM 4806 C C . ARG A 1 617 ? -41.933 7.222 -16.486 1.00 76.38 617 ARG A C 1
ATOM 4808 O O . ARG A 1 617 ? -40.745 7.211 -16.786 1.00 76.38 617 ARG A O 1
ATOM 4815 N N . GLU A 1 618 ? -42.895 7.197 -17.392 1.00 65.19 618 GLU A N 1
ATOM 4816 C CA . GLU A 1 618 ? -42.591 7.190 -18.819 1.00 65.19 618 GLU A CA 1
ATOM 4817 C C . GLU A 1 618 ? -42.073 8.566 -19.262 1.00 65.19 618 GLU A C 1
ATOM 4819 O O . GLU A 1 618 ? -42.693 9.600 -18.997 1.00 65.19 618 GLU A O 1
ATOM 4824 N N . ARG A 1 619 ? -40.895 8.597 -19.894 1.00 57.22 619 ARG A N 1
ATOM 4825 C CA . ARG A 1 619 ? -40.277 9.828 -20.398 1.00 57.22 619 ARG A CA 1
ATOM 4826 C C . ARG A 1 619 ? -39.453 9.537 -21.650 1.00 57.22 619 ARG A C 1
ATOM 4828 O O . ARG A 1 619 ? -38.480 8.788 -21.602 1.00 57.22 619 ARG A O 1
ATOM 4835 N N . ASP A 1 620 ? -39.811 10.172 -22.763 1.00 55.44 620 ASP A N 1
ATOM 4836 C CA . ASP A 1 620 ? -39.191 9.982 -24.086 1.00 55.44 620 ASP A CA 1
ATOM 4837 C C . ASP A 1 620 ? -39.206 8.521 -24.596 1.00 55.44 620 ASP A C 1
ATOM 4839 O O . ASP A 1 620 ? -38.230 8.084 -25.207 1.00 55.44 620 ASP A O 1
ATOM 4843 N N . GLY A 1 621 ? -40.258 7.746 -24.308 1.00 56.88 621 GLY A N 1
ATOM 4844 C CA . GLY A 1 621 ? -40.366 6.337 -24.727 1.00 56.88 621 GLY A CA 1
ATOM 4845 C C . GLY A 1 621 ? -39.532 5.342 -23.906 1.00 56.88 621 GLY A C 1
ATOM 4846 O O . GLY A 1 621 ? -39.391 4.191 -24.306 1.00 56.88 621 GLY A O 1
ATOM 4847 N N . PHE A 1 622 ? -38.975 5.767 -22.764 1.00 56.19 622 PHE A N 1
ATOM 4848 C CA . PHE A 1 622 ? -38.286 4.903 -21.799 1.00 56.19 622 PHE A CA 1
ATOM 4849 C C . PHE A 1 622 ? -38.912 5.041 -20.404 1.00 56.19 622 PHE A C 1
ATOM 4851 O O . PHE A 1 622 ? -39.366 6.124 -20.025 1.00 56.19 622 PHE A O 1
ATOM 4858 N N . ALA A 1 623 ? -38.880 3.969 -19.607 1.00 61.84 623 ALA A N 1
ATOM 4859 C CA . ALA A 1 623 ? -39.235 4.022 -18.190 1.00 61.84 623 ALA A CA 1
ATOM 4860 C C . ALA A 1 623 ? -38.106 4.704 -17.401 1.00 61.84 623 ALA A C 1
ATOM 4862 O O . ALA A 1 623 ? -36.970 4.248 -17.461 1.00 61.84 623 ALA A O 1
ATOM 4863 N N . ALA A 1 624 ? -38.389 5.787 -16.679 1.00 63.25 624 ALA A N 1
ATOM 4864 C CA . ALA A 1 624 ? -37.417 6.551 -15.899 1.00 63.25 624 ALA A CA 1
ATOM 4865 C C . ALA A 1 624 ? -37.639 6.391 -14.391 1.00 63.25 624 ALA A C 1
ATOM 4867 O O . ALA A 1 624 ? -38.780 6.455 -13.931 1.00 63.25 624 ALA A O 1
ATOM 4868 N N . VAL A 1 625 ? -36.568 6.220 -13.612 1.00 67.44 625 VAL A N 1
ATOM 4869 C CA . VAL A 1 625 ? -36.682 6.073 -12.150 1.00 67.44 625 VAL A CA 1
ATOM 4870 C C . VAL A 1 625 ? -36.983 7.420 -11.492 1.00 67.44 625 VAL A C 1
ATOM 4872 O O . VAL A 1 625 ? -36.312 8.419 -11.729 1.00 67.44 625 VAL A O 1
ATOM 4875 N N . GLY A 1 626 ? -37.998 7.454 -10.634 1.00 61.97 626 GLY A N 1
ATOM 4876 C CA . GLY A 1 626 ? -38.353 8.622 -9.842 1.00 61.97 626 GLY A CA 1
ATOM 4877 C C . GLY A 1 626 ? -37.294 8.964 -8.793 1.00 61.97 626 GLY A C 1
ATOM 4878 O O . GLY A 1 626 ? -36.674 8.092 -8.187 1.00 61.97 626 GLY A O 1
ATOM 4879 N N . ASP A 1 627 ? -37.149 10.259 -8.526 1.00 56.16 627 ASP A N 1
ATOM 4880 C CA . ASP A 1 627 ? -36.166 10.863 -7.621 1.00 56.16 627 ASP A CA 1
ATOM 4881 C C . ASP A 1 627 ? -36.439 10.609 -6.122 1.00 56.16 627 ASP A C 1
ATOM 4883 O O . ASP A 1 627 ? -35.611 10.916 -5.260 1.00 56.16 627 ASP A O 1
ATOM 4887 N N . LYS A 1 628 ? -37.602 10.044 -5.787 1.00 62.03 628 LYS A N 1
ATOM 4888 C CA . LYS A 1 628 ? -38.035 9.806 -4.407 1.00 62.03 628 LYS A CA 1
ATOM 4889 C C . LYS A 1 628 ? -38.450 8.347 -4.218 1.00 62.03 628 LYS A C 1
ATOM 4891 O O . LYS A 1 628 ? -39.525 7.969 -4.687 1.00 62.03 628 LYS A O 1
ATOM 4896 N N . PRO A 1 629 ? -37.639 7.526 -3.522 1.00 73.38 629 PRO A N 1
ATOM 4897 C CA . PRO A 1 629 ? -38.046 6.173 -3.181 1.00 73.38 629 PRO A CA 1
ATOM 4898 C C . PRO A 1 629 ? -39.216 6.202 -2.201 1.00 73.38 629 PRO A C 1
ATOM 4900 O O . PRO A 1 629 ? -39.290 7.044 -1.303 1.00 73.38 629 PRO A O 1
ATOM 4903 N N . ILE A 1 630 ? -40.105 5.235 -2.354 1.00 78.81 630 ILE A N 1
ATOM 4904 C CA . ILE A 1 630 ? -41.278 5.042 -1.519 1.00 78.81 630 ILE A CA 1
ATOM 4905 C C . ILE A 1 630 ? -41.007 3.827 -0.641 1.00 78.81 630 ILE A C 1
ATOM 4907 O O . ILE A 1 630 ? -40.732 2.745 -1.144 1.00 78.81 630 ILE A O 1
ATOM 4911 N N . VAL A 1 631 ? -41.090 3.986 0.675 1.00 77.88 631 VAL A N 1
ATOM 4912 C CA . VAL A 1 631 ? -41.121 2.839 1.588 1.00 77.88 631 VAL A CA 1
ATOM 4913 C C . VAL A 1 631 ? -42.581 2.527 1.862 1.00 77.88 631 VAL A C 1
ATOM 4915 O O . VAL A 1 631 ? -43.291 3.376 2.400 1.00 77.88 631 VAL A O 1
ATOM 4918 N N . CYS A 1 632 ? -43.031 1.334 1.497 1.00 78.12 632 CYS A N 1
ATOM 4919 C CA . CYS A 1 632 ? -44.392 0.890 1.762 1.00 78.12 632 CYS A CA 1
ATOM 4920 C C . CYS A 1 632 ? -44.390 -0.455 2.483 1.00 78.12 632 CYS A C 1
ATOM 4922 O O . CYS A 1 632 ? -43.381 -1.165 2.531 1.00 78.12 632 CYS A O 1
ATOM 4924 N N . ARG A 1 633 ? -45.521 -0.780 3.100 1.00 79.38 633 ARG A N 1
ATOM 4925 C CA . ARG A 1 633 ? -45.753 -2.125 3.623 1.00 79.38 633 ARG A CA 1
ATOM 4926 C C . ARG A 1 633 ? -46.079 -3.064 2.462 1.00 79.38 633 ARG A C 1
ATOM 4928 O O . ARG A 1 633 ? -46.403 -2.598 1.373 1.00 79.38 633 ARG A O 1
ATOM 4935 N N . LEU A 1 634 ? -45.950 -4.369 2.681 1.00 73.38 634 LEU A N 1
ATOM 4936 C CA . LEU A 1 634 ? -46.312 -5.344 1.649 1.00 73.38 634 LEU A CA 1
ATOM 4937 C C . LEU A 1 634 ? -47.820 -5.362 1.348 1.00 73.38 634 LEU A C 1
ATOM 4939 O O . LEU A 1 634 ? -48.188 -5.640 0.218 1.00 73.38 634 LEU A O 1
ATOM 4943 N N . ASP A 1 635 ? -48.662 -5.031 2.333 1.00 71.31 635 ASP A N 1
ATOM 4944 C CA . ASP A 1 635 ? -50.125 -4.915 2.214 1.00 71.31 635 ASP A CA 1
ATOM 4945 C C . ASP A 1 635 ? -50.583 -3.498 1.824 1.00 71.31 635 ASP A C 1
ATOM 4947 O O . ASP A 1 635 ? -51.693 -3.069 2.134 1.00 71.31 635 ASP A O 1
ATOM 4951 N N . ASP A 1 636 ? -49.688 -2.714 1.225 1.00 79.69 636 ASP A N 1
ATOM 4952 C CA . ASP A 1 636 ? -50.015 -1.373 0.767 1.00 79.69 636 ASP A CA 1
ATOM 4953 C C . ASP A 1 636 ? -50.868 -1.450 -0.504 1.00 79.69 636 ASP A C 1
ATOM 4955 O O . ASP A 1 636 ? -50.481 -2.106 -1.469 1.00 79.69 636 ASP A O 1
ATOM 4959 N N . ALA A 1 637 ? -51.983 -0.711 -0.535 1.00 76.81 637 ALA A N 1
ATOM 4960 C CA . ALA A 1 637 ? -52.957 -0.721 -1.632 1.00 76.81 637 ALA A CA 1
ATOM 4961 C C . ALA A 1 637 ? -52.363 -0.405 -3.021 1.00 76.81 637 ALA A C 1
ATOM 4963 O O . ALA A 1 637 ? -52.992 -0.653 -4.046 1.00 76.81 637 ALA A O 1
ATOM 4964 N N . ARG A 1 638 ? -51.148 0.157 -3.076 1.00 79.50 638 ARG A N 1
ATOM 4965 C CA . ARG A 1 638 ? -50.400 0.386 -4.322 1.00 79.50 638 ARG A CA 1
ATOM 4966 C C . ARG A 1 638 ? -49.824 -0.891 -4.942 1.00 79.50 638 ARG A C 1
ATOM 4968 O O . ARG A 1 638 ? -49.522 -0.877 -6.130 1.00 79.50 638 ARG A O 1
ATOM 4975 N N . LEU A 1 639 ? -49.635 -1.952 -4.158 1.00 76.00 639 LEU A N 1
ATOM 4976 C CA . LEU A 1 639 ? -49.122 -3.251 -4.606 1.00 76.00 639 LEU A CA 1
ATOM 4977 C C . LEU A 1 639 ? -50.250 -4.237 -4.942 1.00 76.00 639 LEU A C 1
ATOM 4979 O O . LEU A 1 639 ? -50.073 -5.060 -5.832 1.00 76.00 639 LEU A O 1
ATOM 4983 N N . ASP A 1 640 ? -51.417 -4.099 -4.303 1.00 73.00 640 ASP A N 1
ATOM 4984 C CA . ASP A 1 640 ? -52.610 -4.934 -4.518 1.00 73.00 640 ASP A CA 1
ATOM 4985 C C . ASP A 1 640 ? -53.030 -5.146 -5.989 1.00 73.00 640 ASP A C 1
ATOM 4987 O O . ASP A 1 640 ? -53.403 -6.272 -6.333 1.00 73.00 640 ASP A O 1
ATOM 4991 N N . PRO A 1 641 ? -53.001 -4.129 -6.880 1.00 76.69 641 PRO A N 1
ATOM 4992 C CA . PRO A 1 641 ? -53.418 -4.315 -8.268 1.00 76.69 641 PRO A CA 1
ATOM 4993 C C . PRO A 1 641 ? -52.350 -4.976 -9.151 1.00 76.69 641 PRO A C 1
ATOM 4995 O O . PRO A 1 641 ? -52.654 -5.304 -10.297 1.00 76.69 641 PRO A O 1
ATOM 4998 N N . ILE A 1 642 ? -51.117 -5.162 -8.662 1.00 80.00 642 ILE A N 1
ATOM 4999 C CA . ILE A 1 642 ? -50.004 -5.710 -9.444 1.00 80.00 642 ILE A CA 1
ATOM 5000 C C . ILE A 1 642 ? -49.864 -7.208 -9.138 1.00 80.00 642 ILE A C 1
ATOM 5002 O O . ILE A 1 642 ? -49.536 -7.575 -8.006 1.00 80.00 642 ILE A O 1
ATOM 5006 N N . PRO A 1 643 ? -50.065 -8.105 -10.121 1.00 78.94 643 PRO A N 1
ATOM 5007 C CA . PRO A 1 643 ? -49.813 -9.525 -9.920 1.00 78.94 643 PRO A CA 1
ATOM 5008 C C . PRO A 1 643 ? -48.349 -9.769 -9.539 1.00 78.94 643 PRO A C 1
ATOM 5010 O O . PRO A 1 643 ? -47.443 -9.211 -10.150 1.00 78.94 643 PRO A O 1
ATOM 5013 N N . PHE A 1 644 ? -48.086 -10.650 -8.569 1.00 74.31 644 PHE A N 1
ATOM 5014 C CA . PHE A 1 644 ? -46.717 -10.898 -8.090 1.00 74.31 644 PHE A CA 1
ATOM 5015 C C . PHE A 1 644 ? -45.749 -11.391 -9.186 1.00 74.31 644 PHE A C 1
ATOM 5017 O O . PHE A 1 644 ? -44.535 -11.214 -9.087 1.00 74.31 644 PHE A O 1
ATOM 5024 N N . TRP A 1 645 ? -46.294 -12.028 -10.225 1.00 73.06 645 TRP A N 1
ATOM 5025 C CA . TRP A 1 645 ? -45.559 -12.552 -11.376 1.00 73.06 645 TRP A CA 1
ATOM 5026 C C . TRP A 1 645 ? -45.392 -11.530 -12.508 1.00 73.06 645 TRP A C 1
ATOM 5028 O O . TRP A 1 645 ? -44.739 -11.840 -13.501 1.00 73.06 645 TRP A O 1
ATOM 5038 N N . ASP A 1 646 ? -45.976 -10.334 -12.388 1.00 80.25 646 ASP A N 1
ATOM 5039 C CA . ASP A 1 646 ? -45.859 -9.270 -13.384 1.00 80.25 646 ASP A CA 1
ATOM 5040 C C . ASP A 1 646 ? -44.518 -8.542 -13.220 1.00 80.25 646 ASP A C 1
ATOM 5042 O O . ASP A 1 646 ? -44.415 -7.458 -12.640 1.00 80.25 646 ASP A O 1
ATOM 5046 N N . ILE A 1 647 ? -43.458 -9.210 -13.676 1.00 75.19 647 ILE A N 1
ATOM 5047 C CA . ILE A 1 647 ? -42.097 -8.686 -13.694 1.00 75.19 647 ILE A CA 1
ATOM 5048 C C . ILE A 1 647 ? -41.587 -8.538 -15.121 1.00 75.19 647 ILE A C 1
ATOM 5050 O O . ILE A 1 647 ? -41.736 -9.426 -15.959 1.00 75.19 647 ILE A O 1
ATOM 5054 N N . ALA A 1 648 ? -40.923 -7.417 -15.384 1.00 69.25 648 ALA A N 1
ATOM 5055 C CA . ALA A 1 648 ? -40.323 -7.129 -16.673 1.00 69.25 648 ALA A CA 1
ATOM 5056 C C . ALA A 1 648 ? -38.834 -6.829 -16.525 1.00 69.25 648 ALA A C 1
ATOM 5058 O O . ALA A 1 648 ? -38.393 -6.063 -15.665 1.00 69.25 648 ALA A O 1
ATOM 5059 N N . ALA A 1 649 ? -38.054 -7.381 -17.445 1.00 55.47 649 ALA A N 1
ATOM 5060 C CA . ALA A 1 649 ? -36.719 -6.898 -17.728 1.00 55.47 649 ALA A CA 1
ATOM 5061 C C . ALA A 1 649 ? -36.859 -5.899 -18.885 1.00 55.47 649 ALA A C 1
ATOM 5063 O O . ALA A 1 649 ? -36.619 -6.239 -20.040 1.00 55.47 649 ALA A O 1
ATOM 5064 N N . GLN A 1 650 ? -37.347 -4.690 -18.599 1.00 61.91 650 GLN A N 1
ATOM 5065 C CA . GLN A 1 650 ? -37.405 -3.602 -19.582 1.00 61.91 650 GLN A CA 1
ATOM 5066 C C . GLN A 1 650 ? -36.251 -2.621 -19.355 1.00 61.91 650 GLN A C 1
ATOM 5068 O O . GLN A 1 650 ? -35.843 -2.441 -18.207 1.00 61.91 650 GLN A O 1
ATOM 5073 N N . PRO A 1 651 ? -35.718 -1.970 -20.402 1.00 55.81 651 PRO A N 1
ATOM 5074 C CA . PRO A 1 651 ? -34.697 -0.951 -20.225 1.00 55.81 651 PRO A CA 1
ATOM 5075 C C . PRO A 1 651 ? -35.219 0.211 -19.375 1.00 55.81 651 PRO A C 1
ATOM 5077 O O . PRO A 1 651 ? -36.268 0.783 -19.677 1.00 55.81 651 PRO A O 1
ATOM 5080 N N . VAL A 1 652 ? -34.473 0.583 -18.337 1.00 60.34 652 VAL A N 1
ATOM 5081 C CA . VAL A 1 652 ? -34.827 1.701 -17.457 1.00 60.34 652 VAL A CA 1
ATOM 5082 C C . VAL A 1 652 ? -33.796 2.807 -17.610 1.00 60.34 652 VAL A C 1
ATOM 5084 O O . VAL A 1 652 ? -32.593 2.598 -17.458 1.00 60.34 652 VAL A O 1
ATOM 5087 N N . LYS A 1 653 ? -34.279 4.003 -17.924 1.00 58.53 653 LYS A N 1
ATOM 5088 C CA . LYS A 1 653 ? -33.492 5.225 -17.969 1.00 58.53 653 LYS A CA 1
ATOM 5089 C C . LYS A 1 653 ? -33.250 5.692 -16.532 1.00 58.53 653 LYS A C 1
ATOM 5091 O O . LYS A 1 653 ? -34.204 5.948 -15.797 1.00 58.53 653 LYS A O 1
ATOM 5096 N N . CYS A 1 654 ? -31.987 5.742 -16.122 1.00 52.50 654 CYS A N 1
ATOM 5097 C CA . CYS A 1 654 ? -31.611 6.328 -14.836 1.00 52.50 654 CYS A CA 1
ATOM 5098 C C . CYS A 1 654 ? -31.621 7.849 -14.935 1.00 52.50 654 CYS A C 1
ATOM 5100 O O . CYS A 1 654 ? -31.060 8.366 -15.932 1.00 52.50 654 CYS A O 1
#

Sequence (654 aa):
MQVRSMTTDYRDVHVLVTGVSLPACCAPRAAHCPAGPSSSRLLLAKVARVNSRAGLSYVAWKCMSSSVASSRSNASPRQNPLHSQWIPLRHVSIARPASPDANAALGRGPHDSKFETDNPRVELWSAKDGDMGRFTVARQRIRVGERAFQAASFAVVVRQGLAPRRCHWCFAVLRKKALQCGDCEFARYCSRDCLAADATLHDFQCRALRELKRRGASADVGDLETVRLALAVLSMEQFVRNPHALELLTVHRCHQEGKEEVETRSAVDFIINATDRMIDPKRVRLTLERARCNAHPLYIDGVTCVGTGLFPGAAMALNHSCLPNVTPSFDPRTRTLAFHAIAEIPHGHAVECAYIDLLQTRNRRRCLLARGFGFDCICKRCTHEGKDELGSAGEDENDHDETQVIGQLMQIVNAGGSDARQRLDRLKQSCGHVYQRSDEAQFALYTAEMQLARSHSSWVQVVEAAEMLLKIWTRCGLPEYYHTTETLHLQIWLAAKRAGMVEKAQTSAHRVADIRKQPDTGLKGVERALAIRASNVGGLGCSPVYIYGNDANDVKQQGGERTKMALNSYELVRLGYVVFGGQFLLTFDAWDIIMITAAPHRVHHLWNYRVVLFPLRERDGFAAVGDKPIVCRLDDARLDPIPFWDIAAQPVKC

Radius of gyration: 28.78 Å; Cα contacts (8 Å, |Δi|>4): 1088; chains: 1; bounding box: 96×64×79 Å

Mean predicted aligned error: 14.84 Å

Secondary structure (DSSP, 8-state):
------------EEEEE-S-PPPTTTS---SS-TT-S-S-EEEEEEEEEEETTTTEEEEEEE----------------PPPEEEEEEEGGGEEEEEEPPTTHHHHTT--TTSPPHHHH-TTEEEEEESSSTT-EEEEESS-B-TTSEEEEEE-SEEEE-GGGTTTB-TTT-PBPPSS-EE-TTTS--EESSHHHHHHHHHHHHHHHHHHHHHHHHGGGG--S-HHHHHHHHHHHHHHHHHT-TTTTTTS-------TTHHHHHHHHHHHHHHHHTTT-S-HHHHHHHHHHHHHHEEEEESSSS-EEEEEE-HHHHTT-EE-SS-SEEEEEETTTTEEEEEESS-B-TTBEEEE-SS-SSS-HHHHHHHHHHHHS----SHHHHHHHHHTTT-S-HHHHHHHHHHHHHHHHHHHHH--TTHHHHHHHHHHHTHHHHHH-HHHHHHHHHHHHHHHHHTT-HHHHHHHHHHHHHHHHHTT--SSSHHHHHHHHHHHHHHHHHT-HHHHHHHHHHHHHHT--------SHHHHHHHHHHHHT---------B---SS--------B---EE-HHHHHHTTEEEETTTEEEEHHHHHHHHHHTTGGGTS--TT-EEEEEEEEEETTEEEE-SS-EEEETT-TTTTTS-TT-EE---EE-

Solvent-accessible surface area (backbone atoms only — not comparable to full-atom values): 36510 Å² total; per-residue (Å²): 142,80,80,81,77,88,78,89,76,99,66,79,38,42,30,36,37,38,28,60,91,66,61,71,75,69,38,81,84,66,87,85,50,97,66,57,65,62,41,31,34,56,35,63,24,38,80,77,45,71,40,78,89,79,40,32,28,32,39,34,33,62,47,78,52,79,73,83,82,73,95,76,78,98,69,75,91,76,73,59,61,74,46,71,48,81,40,50,42,95,37,56,24,49,38,45,75,46,72,81,55,68,40,61,32,57,67,42,55,98,83,53,79,49,74,46,70,78,16,72,46,31,45,57,29,26,40,79,48,76,90,71,41,42,29,23,28,24,72,38,73,40,50,61,35,34,72,50,41,66,23,56,54,69,25,70,38,57,31,79,96,41,33,91,44,24,16,58,60,58,58,46,75,48,57,100,74,54,50,61,44,86,82,33,68,56,57,29,19,69,44,72,64,43,43,60,73,35,40,75,52,41,59,68,36,33,59,39,47,25,51,48,61,73,43,48,92,73,54,66,36,59,59,61,67,50,51,54,40,31,46,42,39,56,28,39,27,62,74,72,70,38,92,48,47,61,66,78,56,68,63,63,87,68,85,57,89,56,70,65,53,51,24,51,48,39,32,32,54,48,51,29,64,46,48,75,59,76,56,59,64,68,59,47,46,54,40,41,46,32,42,72,52,36,50,40,76,29,18,70,78,56,56,52,73,54,21,43,29,36,24,62,65,44,50,53,31,45,38,75,24,83,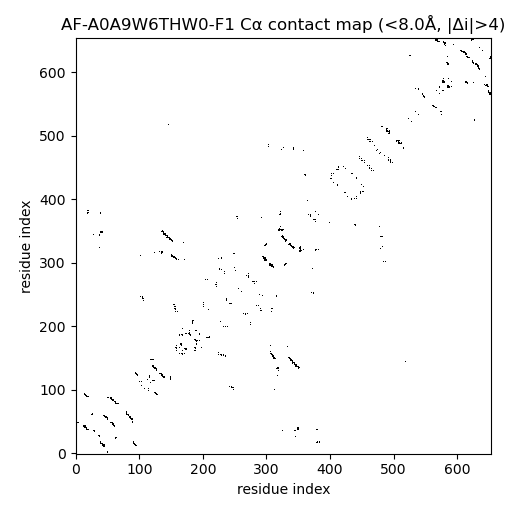64,44,34,32,46,70,38,32,43,54,87,79,40,30,43,32,30,27,20,49,35,57,39,48,58,35,24,47,50,23,29,60,88,64,78,70,66,54,53,68,67,57,46,37,51,51,35,36,67,62,57,62,40,79,71,55,32,41,58,52,50,52,57,57,65,77,56,82,80,68,99,60,61,70,67,53,53,50,54,46,52,50,54,46,50,50,48,52,48,43,60,73,67,48,68,93,58,33,62,61,52,49,54,50,49,54,64,76,43,44,70,54,42,74,76,29,69,44,43,39,45,49,51,34,50,42,51,23,53,52,24,54,77,70,67,38,28,62,55,25,29,54,26,34,51,51,44,51,51,52,43,53,73,72,57,49,69,79,50,39,46,66,50,37,40,37,28,47,50,28,18,59,24,20,57,75,58,68,36,59,69,59,15,51,57,23,46,49,51,33,52,59,64,62,41,54,62,77,84,78,56,74,61,46,58,38,50,48,51,54,48,37,71,72,73,69,45,67,81,93,73,95,76,59,75,51,81,90,84,94,78,88,83,84,89,86,90,84,84,41,79,78,50,53,45,42,32,66,53,36,52,57,48,40,32,42,28,40,57,83,41,26,39,33,41,46,72,50,46,51,52,49,51,74,39,57,78,48,61,85,79,49,89,59,85,85,46,70,40,63,36,28,40,44,42,84,54,96,94,33,40,25,63,43,81,61,71,42,79,41,50,69,85,33,79,86,47,72,84,42,58,84,81,42,65,43,70,59,51,34,27,113

Nearest PDB structures (foldseek):
  3tg5-assembly1_A  TM=8.040E-01  e=2.009E-21  Homo sapiens
  6cby-assembly2_B  TM=8.257E-01  e=1.830E-20  Homo sapiens
  3qww-assembly1_A  TM=8.319E-01  e=4.429E-20  Mus musculus
  4wuy-assembly1_A  TM=8.086E-01  e=2.340E-20  Homo sapiens
  3rib-assembly2_B  TM=7.760E-01  e=1.126E-19  Homo sapiens

InterPro domains:
  IPR002893 Zinc finger, MYND-type [PF01753] (167-206)
  IPR002893 Zinc finger, MYND-type [PS01360] (167-206)
  IPR002893 Zinc finger, MYND-type [PS50865] (167-206)
  IPR046341 SET domain superfamily [G3DSA:2.170.270.10] (136-382)
  IPR046341 SET domain superfamily [SSF82199] (128-380)
  IPR050869 Histone-lysine N-methyltransferase [PTHR12197] (128-420)

pLDDT: mean 77.16, std 19.14, range [26.02, 97.19]

Organism: NCBI:txid2077276

Foldseek 3Di:
DDFPQPDDDPAQFKKKFFQDDDDPLQFDPPPDALLGAWRIFIFRWDQRGADVVVQKTKIKGFRPDPDDDPDDDDDDDDGGDIDIDIDGNQRIFTKDFDDQCLCVLQVHPPPDDTQCRQFVQKGKMATPDHDQGIAIAGQFKAAFQEFRGKFAFLFWAFDPVCQVQAAGQLRDGADPDWDADPQLSRHIHNDPVSCVVCVQLCVQCRQLSSVCVVCPPNLLLPDPQLLSQLSSNVSSCVVVVHLSSLVPQDFDDPPDPDDVVVSLVSSLVSSCVSNVNPDDSVSSSVSSRSCLQAKDFEAALLADRGTITHGNSDSNHEDADLAAQWDWYARSLSNMITIGGLHIRGGRGTHYDHPDDSQDDLVVSQVCCCVRPVDGHSHNLNVVSVVVPPDDPCPPVLVVLLVVLLVQLVVLLVVDDPCSVVSLVVSCVVCVVNCVVGLSSVLSSLVSQLSNCVVVLVLVSVLVSLVVNVVSCVVSSHRCLHNSVLNSLVSQLVSCVSVVVVVSNVVSVVSNVVSVPNPPPVDDFVSVVLVVVLSVVRQDDDDDFDDDDDDDDDDDDDDDDDDDGWCFLVNCVSSQWWQFLVFWIFGVVLLVVLVVCVVCLVPDDQPPAKTKTFTWDDDPNATETDRDIDIDHSNDPVCVVTRSPRIDSHIYGD